Protein AF-A0A812GJL2-F1 (afdb_monomer_lite)

Radius of gyration: 36.27 Å; chains: 1; bounding box: 75×48×155 Å

Structure (mmCIF, N/CA/C/O backbone):
data_AF-A0A812GJL2-F1
#
_entry.id   AF-A0A812GJL2-F1
#
loop_
_atom_site.group_PDB
_atom_site.id
_atom_site.type_symbol
_atom_site.label_atom_id
_atom_site.label_alt_id
_atom_site.label_comp_id
_atom_site.label_asym_id
_atom_site.label_entity_id
_atom_site.label_seq_id
_atom_site.pdbx_PDB_ins_code
_atom_site.Cartn_x
_atom_site.Cartn_y
_atom_site.Cartn_z
_atom_site.occupancy
_atom_site.B_iso_or_equiv
_atom_site.auth_seq_id
_atom_site.auth_comp_id
_atom_site.auth_asym_id
_atom_site.auth_atom_id
_atom_site.pdbx_PDB_model_num
ATOM 1 N N . MET A 1 1 ? 12.038 -18.449 23.743 1.00 37.34 1 MET A N 1
ATOM 2 C CA . MET A 1 1 ? 10.889 -18.561 22.817 1.00 37.34 1 MET A CA 1
ATOM 3 C C . MET A 1 1 ? 10.507 -17.150 22.404 1.00 37.34 1 MET A C 1
ATOM 5 O O . MET A 1 1 ? 10.073 -16.406 23.267 1.00 37.34 1 MET A O 1
ATOM 9 N N . SER A 1 2 ? 10.741 -16.760 21.148 1.00 33.75 2 SER A N 1
ATOM 10 C CA . SER A 1 2 ? 10.303 -15.452 20.645 1.00 33.75 2 SER A CA 1
ATOM 11 C C . SER A 1 2 ? 8.795 -15.527 20.401 1.00 33.75 2 SER A C 1
ATOM 13 O O . SER A 1 2 ? 8.343 -16.323 19.573 1.00 33.75 2 SER A O 1
ATOM 15 N N . SER A 1 3 ? 8.007 -14.818 21.205 1.00 42.56 3 SER A N 1
ATOM 16 C CA . SER A 1 3 ? 6.577 -14.633 20.973 1.00 42.56 3 SER A CA 1
ATOM 17 C C . SER A 1 3 ? 6.402 -13.940 19.625 1.00 42.56 3 SER A C 1
ATOM 19 O O . SER A 1 3 ? 7.048 -12.931 19.359 1.00 42.56 3 SER A O 1
ATOM 21 N N . CYS A 1 4 ? 5.566 -14.505 18.755 1.00 43.75 4 CYS A N 1
ATOM 22 C CA . CYS A 1 4 ? 5.201 -13.906 17.475 1.00 43.75 4 CYS A CA 1
ATOM 23 C C . CYS A 1 4 ? 4.315 -12.684 17.753 1.00 43.75 4 CYS A C 1
ATOM 25 O O . CYS A 1 4 ? 3.094 -12.782 17.722 1.00 43.75 4 CYS A O 1
ATOM 27 N N . ILE A 1 5 ? 4.940 -11.577 18.138 1.00 59.53 5 ILE A N 1
ATOM 28 C CA . ILE A 1 5 ? 4.288 -10.292 18.355 1.00 59.53 5 ILE A CA 1
ATOM 29 C C . ILE A 1 5 ? 4.358 -9.562 17.020 1.00 59.53 5 ILE A C 1
ATOM 31 O O . ILE A 1 5 ? 5.443 -9.197 16.566 1.00 59.53 5 ILE A O 1
ATOM 35 N N . THR A 1 6 ? 3.207 -9.394 16.377 1.00 59.34 6 THR A N 1
ATOM 36 C CA . THR A 1 6 ? 3.069 -8.524 15.211 1.00 59.34 6 THR A CA 1
ATOM 37 C C . THR A 1 6 ? 3.378 -7.097 15.663 1.00 59.34 6 THR A C 1
ATOM 39 O O . THR A 1 6 ? 2.661 -6.564 16.506 1.00 59.34 6 THR A O 1
ATOM 42 N N . LYS A 1 7 ? 4.470 -6.505 15.163 1.00 82.19 7 LYS A N 1
ATOM 43 C CA . LYS A 1 7 ? 4.866 -5.110 15.453 1.00 82.19 7 LYS A CA 1
ATOM 44 C C . LYS A 1 7 ? 4.553 -4.147 14.303 1.00 82.19 7 LYS A C 1
ATOM 46 O O . LYS A 1 7 ? 4.669 -2.940 14.481 1.00 82.19 7 LYS A O 1
ATOM 51 N N . GLU A 1 8 ? 4.163 -4.684 13.150 1.00 84.56 8 GLU A N 1
ATOM 52 C CA . GLU A 1 8 ? 3.925 -3.970 11.892 1.00 84.56 8 GLU A CA 1
ATOM 53 C C . GLU A 1 8 ? 2.561 -4.359 11.318 1.00 84.56 8 GLU A C 1
ATOM 55 O O . GLU A 1 8 ? 2.128 -5.500 11.501 1.00 84.56 8 GLU A O 1
ATOM 60 N N . ILE A 1 9 ? 1.887 -3.444 10.611 1.00 86.62 9 ILE A N 1
ATOM 61 C CA . ILE A 1 9 ? 0.653 -3.800 9.900 1.00 86.62 9 ILE A CA 1
ATOM 62 C C . ILE A 1 9 ? 1.003 -4.827 8.825 1.00 86.62 9 ILE A C 1
ATOM 64 O O . ILE A 1 9 ? 1.877 -4.606 7.987 1.00 86.62 9 ILE A O 1
ATOM 68 N N . THR A 1 10 ? 0.334 -5.975 8.864 1.00 85.81 10 THR A N 1
ATOM 69 C CA . THR A 1 10 ? 0.608 -7.076 7.940 1.00 85.81 10 THR A CA 1
ATOM 70 C C . THR A 1 10 ? -0.590 -7.315 7.040 1.00 85.81 10 THR A C 1
ATOM 72 O O . THR A 1 10 ? -1.704 -7.526 7.513 1.00 85.81 10 THR A O 1
ATOM 75 N N . ALA A 1 11 ? -0.350 -7.322 5.732 1.00 85.25 11 ALA A N 1
ATOM 76 C CA . ALA A 1 11 ? -1.368 -7.647 4.749 1.00 85.25 11 ALA A CA 1
ATOM 77 C C . ALA A 1 11 ? -1.454 -9.163 4.506 1.00 85.25 11 ALA A C 1
ATOM 79 O O . ALA A 1 11 ? -0.440 -9.834 4.287 1.00 85.25 11 ALA A O 1
ATOM 80 N N . TYR A 1 12 ? -2.672 -9.696 4.482 1.00 85.75 12 TYR A N 1
ATOM 81 C CA . TYR A 1 12 ? -2.976 -11.091 4.180 1.00 85.75 12 TYR A CA 1
ATOM 82 C C . TYR A 1 12 ? -4.006 -11.176 3.062 1.00 85.75 12 TYR A C 1
ATOM 84 O O . TYR A 1 12 ? -5.022 -10.491 3.088 1.00 85.75 12 TYR A O 1
ATOM 92 N N . VAL A 1 13 ? -3.785 -12.075 2.105 1.00 86.06 13 VAL A N 1
ATOM 93 C CA . VAL A 1 13 ? -4.788 -12.371 1.076 1.00 86.06 13 VAL A CA 1
ATOM 94 C C . VAL A 1 13 ? -5.778 -13.384 1.641 1.00 86.06 13 VAL A C 1
ATOM 96 O O . VAL A 1 13 ? -5.408 -14.495 2.025 1.00 86.06 13 VAL A O 1
ATOM 99 N N . GLY A 1 14 ? -7.042 -12.986 1.706 1.00 88.62 14 GLY A N 1
ATOM 100 C CA . GLY A 1 14 ? -8.145 -13.794 2.193 1.00 88.62 14 GLY A CA 1
ATOM 101 C C . GLY A 1 14 ? -8.648 -14.834 1.191 1.00 88.62 14 GLY A C 1
ATOM 102 O O . GLY A 1 14 ? -8.306 -14.865 0.002 1.00 88.62 14 GLY A O 1
ATOM 103 N N . THR A 1 15 ? -9.525 -15.709 1.681 1.00 89.81 15 THR A N 1
ATOM 104 C CA . THR A 1 15 ? -10.400 -16.495 0.800 1.00 89.81 15 THR A CA 1
ATOM 105 C C . THR A 1 15 ? -11.505 -15.578 0.281 1.00 89.81 15 THR A C 1
ATOM 107 O O . THR A 1 15 ? -12.060 -14.839 1.096 1.00 89.81 15 THR A O 1
ATOM 110 N N . PRO A 1 16 ? -11.866 -15.633 -1.016 1.00 92.31 16 PRO A N 1
ATOM 111 C CA . PRO A 1 16 ? -12.959 -14.829 -1.538 1.00 92.31 16 PRO A CA 1
ATOM 112 C C . PRO A 1 16 ? -14.245 -14.999 -0.720 1.00 92.31 16 PRO A C 1
ATOM 114 O O . PRO A 1 16 ? -14.591 -16.101 -0.266 1.00 92.31 16 PRO A O 1
ATOM 117 N N . ILE A 1 17 ? -14.960 -13.899 -0.517 1.00 93.81 17 ILE A N 1
ATOM 118 C CA . ILE A 1 17 ? -16.254 -13.876 0.165 1.00 93.81 17 ILE A CA 1
ATOM 119 C C . ILE A 1 17 ? -17.287 -13.449 -0.871 1.00 93.81 17 ILE A C 1
ATOM 121 O O . ILE A 1 17 ? -17.167 -12.385 -1.463 1.00 93.81 17 ILE A O 1
ATOM 125 N N . SER A 1 18 ? -18.267 -14.315 -1.138 1.00 92.44 18 SER A N 1
ATOM 126 C CA . SER A 1 18 ? -19.267 -14.101 -2.198 1.00 92.44 18 SER A CA 1
ATOM 127 C C . SER A 1 18 ? -18.652 -13.832 -3.582 1.00 92.44 18 SER A C 1
ATOM 129 O O . SER A 1 18 ? -19.154 -13.012 -4.339 1.00 92.44 18 SER A O 1
ATOM 131 N N . GLY A 1 19 ? -17.539 -14.504 -3.900 1.00 91.38 19 GLY A N 1
ATOM 132 C CA . GLY A 1 19 ? -16.8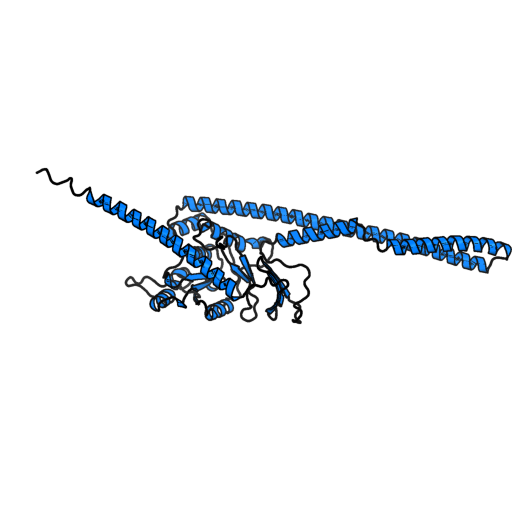05 -14.321 -5.160 1.00 91.38 19 GLY A CA 1
ATOM 133 C C . GLY A 1 19 ? -15.914 -13.075 -5.208 1.00 91.38 19 GLY A C 1
ATOM 134 O O . GLY A 1 19 ? -15.154 -12.920 -6.155 1.00 91.38 19 GLY A O 1
ATOM 135 N N . ILE A 1 20 ? -15.948 -12.218 -4.184 1.00 87.69 20 ILE A N 1
ATOM 136 C CA . ILE A 1 20 ? -15.147 -10.995 -4.124 1.00 87.69 20 ILE A CA 1
ATOM 137 C C . ILE A 1 20 ? -13.797 -11.318 -3.466 1.00 87.69 20 ILE A C 1
ATOM 139 O O . ILE A 1 20 ? -13.786 -11.869 -2.357 1.00 87.69 20 ILE A O 1
ATOM 143 N N . PRO A 1 21 ? -12.656 -11.014 -4.113 1.00 89.88 21 PRO A N 1
ATOM 144 C CA . PRO A 1 21 ? -11.342 -11.108 -3.486 1.00 89.88 21 PRO A CA 1
ATOM 145 C C . PRO A 1 21 ? -11.263 -10.210 -2.248 1.00 89.88 21 PRO A C 1
ATOM 147 O O . PRO A 1 21 ? -11.702 -9.066 -2.281 1.00 89.88 21 PRO A O 1
ATOM 150 N N . VAL A 1 22 ? -10.686 -10.722 -1.162 1.00 90.50 22 VAL A N 1
ATOM 151 C CA . VAL A 1 22 ? -10.561 -9.985 0.102 1.00 90.50 22 VAL A CA 1
ATOM 152 C C . VAL A 1 22 ? -9.096 -9.904 0.490 1.00 90.50 22 VAL A C 1
ATOM 154 O O . VAL A 1 22 ? -8.409 -10.925 0.488 1.00 90.50 22 VAL A O 1
ATOM 157 N N . ASP A 1 23 ? -8.648 -8.714 0.869 1.00 90.44 23 ASP A N 1
ATOM 158 C CA . ASP A 1 23 ? -7.370 -8.490 1.535 1.00 90.44 23 ASP A CA 1
ATOM 159 C C . ASP A 1 23 ? -7.635 -8.047 2.980 1.00 90.44 23 ASP A C 1
ATOM 161 O O . ASP A 1 23 ? -8.519 -7.231 3.239 1.00 90.44 23 ASP A O 1
ATOM 165 N N . TYR A 1 24 ? -6.879 -8.591 3.929 1.00 92.38 24 TYR A N 1
ATOM 166 C CA . TYR A 1 24 ? -6.950 -8.239 5.343 1.00 92.38 24 TYR A CA 1
ATOM 167 C C . TYR A 1 24 ? -5.692 -7.488 5.752 1.00 92.38 24 TYR A C 1
ATOM 169 O O . TYR A 1 24 ? -4.586 -7.950 5.483 1.00 92.38 24 TYR A O 1
ATOM 177 N N . LEU A 1 25 ? -5.864 -6.368 6.447 1.00 91.81 25 LEU A N 1
ATOM 178 C CA . LEU A 1 25 ? -4.780 -5.627 7.081 1.00 91.81 25 LEU A CA 1
ATOM 179 C C . LEU A 1 25 ? -4.856 -5.890 8.584 1.00 91.81 25 LEU A C 1
ATOM 181 O O . LEU A 1 25 ? -5.790 -5.451 9.251 1.00 91.81 25 LEU A O 1
ATOM 185 N N . ASP A 1 26 ? -3.910 -6.666 9.099 1.00 91.88 26 ASP A N 1
ATOM 186 C CA . ASP A 1 26 ? -3.835 -7.004 10.517 1.00 91.88 26 ASP A CA 1
ATOM 187 C C . ASP A 1 26 ? -2.968 -5.985 11.247 1.00 91.88 26 ASP A C 1
ATOM 189 O O . ASP A 1 26 ? -1.806 -5.771 10.890 1.00 91.88 26 ASP A O 1
ATOM 193 N N . THR A 1 27 ? -3.535 -5.353 12.267 1.00 91.19 27 THR A N 1
ATOM 194 C CA . THR A 1 27 ? -2.849 -4.351 13.083 1.00 91.19 27 THR A CA 1
ATOM 195 C C . THR A 1 27 ? -2.184 -5.000 14.294 1.00 91.19 27 THR A C 1
ATOM 197 O O . THR A 1 27 ? -2.738 -5.949 14.856 1.00 91.19 27 THR A O 1
ATOM 200 N N . PRO A 1 28 ? -1.052 -4.465 14.782 1.00 90.00 28 PRO A N 1
ATOM 201 C CA . PRO A 1 28 ? -0.494 -4.909 16.053 1.00 90.00 28 PRO A CA 1
ATOM 202 C C . PRO A 1 28 ? -1.513 -4.735 17.194 1.00 90.00 28 PRO A C 1
ATOM 204 O O . PRO A 1 28 ? -2.284 -3.774 17.233 1.00 90.00 28 PRO A O 1
ATOM 207 N N . GLY A 1 29 ? -1.523 -5.676 18.140 1.00 86.62 29 GLY A N 1
ATOM 208 C CA . GLY A 1 29 ? -2.417 -5.616 19.295 1.00 86.62 29 GLY A CA 1
ATOM 209 C C . GLY A 1 29 ? -2.037 -4.488 20.258 1.00 86.62 29 GLY A C 1
ATOM 210 O O . GLY A 1 29 ? -0.868 -4.316 20.594 1.00 86.62 29 GLY A O 1
ATOM 211 N N . VAL A 1 30 ? -3.033 -3.749 20.750 1.00 83.44 30 VAL A N 1
ATOM 212 C CA . VAL A 1 30 ? -2.824 -2.701 21.761 1.00 83.44 30 VAL A CA 1
ATOM 213 C C . VAL A 1 30 ? -2.662 -3.342 23.144 1.00 83.44 30 VAL A C 1
ATOM 215 O O . VAL A 1 30 ? -3.533 -4.100 23.577 1.00 83.44 30 VAL A O 1
ATOM 218 N N . GLY A 1 31 ? -1.576 -3.021 23.851 1.00 75.44 31 GLY A N 1
ATOM 219 C CA . GLY A 1 31 ? -1.301 -3.523 25.207 1.00 75.44 31 GLY A CA 1
ATOM 220 C C . GLY A 1 31 ? -0.010 -4.327 25.352 1.00 75.44 31 GLY A C 1
ATOM 221 O O . GLY A 1 31 ? 0.241 -4.871 26.427 1.00 75.44 31 GLY A O 1
ATOM 222 N N . ASP A 1 32 ? 0.802 -4.405 24.297 1.00 77.75 32 ASP A N 1
ATOM 223 C CA . ASP A 1 32 ? 2.191 -4.835 24.423 1.00 77.75 32 ASP A CA 1
ATOM 224 C C . ASP A 1 32 ? 3.070 -3.681 24.934 1.00 77.75 32 ASP A C 1
ATOM 226 O O . ASP A 1 32 ? 2.789 -2.512 24.673 1.00 77.75 32 ASP A O 1
ATOM 230 N N . THR A 1 33 ? 4.149 -4.011 25.645 1.00 77.44 33 THR A N 1
ATOM 231 C CA . THR A 1 33 ? 5.078 -3.029 26.241 1.00 77.44 33 THR A CA 1
ATOM 232 C C . THR A 1 33 ? 5.675 -2.103 25.177 1.00 77.44 33 THR A C 1
ATOM 234 O O . THR A 1 33 ? 5.909 -0.927 25.438 1.00 77.44 33 THR A O 1
ATOM 237 N N . ASP A 1 34 ? 5.869 -2.627 23.964 1.00 80.62 34 ASP A N 1
ATOM 238 C CA . ASP A 1 34 ? 6.527 -1.932 22.853 1.00 80.62 34 ASP A CA 1
ATOM 239 C C . ASP A 1 34 ? 5.550 -1.205 21.907 1.00 80.62 34 ASP A C 1
ATOM 241 O O . ASP A 1 34 ? 5.977 -0.554 20.943 1.00 80.62 34 ASP A O 1
ATOM 245 N N . VAL A 1 35 ? 4.238 -1.367 22.115 1.00 82.94 35 VAL A N 1
ATOM 246 C CA . VAL A 1 35 ? 3.200 -0.872 21.206 1.00 82.94 35 VAL A CA 1
ATOM 247 C C . VAL A 1 35 ? 2.181 -0.057 21.995 1.00 82.94 35 VAL A C 1
ATOM 249 O O . VAL A 1 35 ? 1.168 -0.564 22.487 1.00 82.94 35 VAL A O 1
ATOM 252 N N . THR A 1 36 ? 2.462 1.241 22.104 1.00 85.50 36 THR A N 1
ATOM 253 C CA . THR A 1 36 ? 1.543 2.205 22.712 1.00 85.50 36 THR A CA 1
ATOM 254 C C . THR A 1 36 ? 0.300 2.387 21.828 1.00 85.50 36 THR A C 1
ATOM 256 O O . THR A 1 36 ? 0.379 2.217 20.606 1.00 85.50 36 THR A O 1
ATOM 259 N N . PRO A 1 37 ? -0.862 2.763 22.398 1.00 86.94 37 PRO A N 1
ATOM 260 C CA . PRO A 1 37 ? -2.064 3.065 21.615 1.00 86.94 37 PRO A CA 1
ATOM 261 C C . PRO A 1 37 ? -1.814 4.099 20.520 1.00 86.94 37 PRO A C 1
ATOM 263 O O . PRO A 1 37 ? -2.401 4.019 19.446 1.00 86.94 37 PRO A O 1
ATOM 266 N N . MET A 1 38 ? -0.907 5.038 20.776 1.00 86.12 38 MET A N 1
ATOM 267 C CA . MET A 1 38 ? -0.565 6.058 19.805 1.00 86.12 38 MET A CA 1
ATOM 268 C C . MET A 1 38 ? 0.254 5.525 18.638 1.00 86.12 38 MET A C 1
ATOM 270 O O . MET A 1 38 ? 0.037 5.952 17.516 1.00 86.12 38 MET A O 1
ATOM 274 N N . LYS A 1 39 ? 1.167 4.580 18.881 1.00 85.69 39 LYS A N 1
ATOM 275 C CA . LYS A 1 39 ? 1.899 3.927 17.797 1.00 85.69 39 LYS A CA 1
ATOM 276 C C . LYS A 1 39 ? 0.943 3.155 16.890 1.00 85.69 39 LYS A C 1
ATOM 278 O O . LYS A 1 39 ? 1.087 3.192 15.678 1.00 85.69 39 LYS A O 1
ATOM 283 N N . VAL A 1 40 ? -0.066 2.493 17.462 1.00 88.25 40 VAL A N 1
ATOM 284 C CA . VAL A 1 40 ? -1.116 1.839 16.661 1.00 88.25 40 VAL A CA 1
ATOM 285 C C . VAL A 1 40 ? -1.938 2.864 15.893 1.00 88.25 40 VAL A C 1
ATOM 287 O O . VAL A 1 40 ? -2.194 2.656 14.712 1.00 88.25 40 VAL A O 1
ATOM 290 N N . LEU A 1 41 ? -2.315 3.969 16.543 1.00 89.50 41 LEU A N 1
ATOM 291 C CA . LEU A 1 41 ? -3.008 5.076 15.895 1.00 89.50 41 LEU A CA 1
ATOM 292 C C . LEU A 1 41 ? -2.209 5.558 14.682 1.00 89.50 41 LEU A C 1
ATOM 294 O O . LEU A 1 41 ? -2.714 5.447 13.575 1.00 89.50 41 LEU A O 1
ATOM 298 N N . THR A 1 42 ? -0.957 5.984 14.857 1.00 88.31 42 THR A N 1
ATOM 299 C CA . THR A 1 42 ? -0.133 6.516 13.761 1.00 88.31 42 THR A CA 1
ATOM 300 C C . THR A 1 42 ? 0.123 5.503 12.653 1.00 88.31 42 THR A C 1
ATOM 302 O O . THR A 1 42 ? 0.115 5.881 11.488 1.00 88.31 42 THR A O 1
ATOM 305 N N . MET A 1 43 ? 0.269 4.213 12.972 1.00 86.94 43 MET A N 1
ATOM 306 C CA . MET A 1 43 ? 0.363 3.156 11.958 1.00 86.94 43 MET A CA 1
ATOM 307 C C . MET A 1 43 ? -0.933 3.002 11.148 1.00 86.94 43 MET A C 1
ATOM 309 O O . MET A 1 43 ? -0.879 2.772 9.943 1.00 86.94 43 MET A O 1
ATOM 313 N N . ILE A 1 44 ? -2.099 3.130 11.788 1.00 88.19 44 ILE A N 1
ATOM 314 C CA . ILE A 1 44 ? -3.389 3.124 11.087 1.00 88.19 44 ILE A CA 1
ATOM 315 C C . ILE A 1 44 ? -3.529 4.390 10.234 1.00 88.19 44 ILE A C 1
ATOM 317 O O . ILE A 1 44 ? -3.917 4.283 9.074 1.00 88.19 44 ILE A O 1
ATOM 321 N N . GLU A 1 45 ? -3.188 5.569 10.769 1.00 88.19 45 GLU A N 1
ATOM 322 C CA . GLU A 1 45 ? -3.209 6.829 10.006 1.00 88.19 45 GLU A CA 1
ATOM 323 C C . GLU A 1 45 ? -2.300 6.719 8.771 1.00 88.19 45 GLU A C 1
ATOM 325 O O . GLU A 1 45 ? -2.727 7.046 7.671 1.00 88.19 45 GLU A O 1
ATOM 330 N N . GLN A 1 46 ? -1.099 6.154 8.919 1.00 83.69 46 GLN A N 1
ATOM 331 C CA . GLN A 1 46 ? -0.158 5.889 7.826 1.00 83.69 46 GLN A CA 1
ATOM 332 C C . GLN A 1 46 ? -0.771 5.060 6.691 1.00 83.69 46 GLN A C 1
ATOM 334 O O . GLN A 1 46 ? -0.626 5.399 5.512 1.00 83.69 46 GLN A O 1
ATOM 339 N N . GLU A 1 47 ? -1.443 3.965 7.038 1.00 85.00 47 GLU A N 1
ATOM 340 C CA . GLU A 1 47 ? -2.041 3.074 6.043 1.00 85.00 47 GLU A CA 1
ATOM 341 C C . GLU A 1 47 ? -3.285 3.696 5.389 1.00 85.00 47 GLU A C 1
ATOM 343 O O . GLU A 1 47 ? -3.606 3.373 4.249 1.00 85.00 47 GLU A O 1
ATOM 348 N N . LEU A 1 48 ? -3.968 4.611 6.084 1.00 85.06 48 LEU A N 1
ATOM 349 C CA . LEU A 1 48 ? -5.137 5.327 5.567 1.00 85.06 48 LEU A CA 1
ATOM 350 C C . LEU A 1 48 ? -4.784 6.587 4.757 1.00 85.06 48 LEU A C 1
ATOM 352 O O . LEU A 1 48 ? -5.572 6.983 3.905 1.00 85.06 48 LEU A O 1
ATOM 356 N N . MET A 1 49 ? -3.639 7.227 5.013 1.00 79.69 49 MET A N 1
ATOM 357 C CA . MET A 1 49 ? -3.233 8.499 4.387 1.00 79.69 49 MET A CA 1
ATOM 358 C C . MET A 1 49 ? -2.401 8.345 3.110 1.00 79.69 49 MET A C 1
ATOM 360 O O . MET A 1 49 ? -2.108 9.336 2.448 1.00 79.69 49 MET A O 1
ATOM 364 N N . THR A 1 50 ? -2.005 7.132 2.725 1.00 67.50 50 THR A N 1
ATOM 365 C CA . THR A 1 50 ? -1.089 6.895 1.590 1.00 67.50 50 THR A CA 1
ATOM 366 C C . THR A 1 50 ? -1.704 7.146 0.192 1.00 67.50 50 THR A C 1
ATOM 368 O O . THR A 1 50 ? -1.105 6.789 -0.827 1.00 67.50 50 THR A O 1
ATOM 371 N N . ASP A 1 51 ? -2.853 7.830 0.132 1.00 54.53 51 ASP A N 1
ATOM 372 C CA . ASP A 1 51 ? -3.605 8.230 -1.068 1.00 54.53 51 ASP A CA 1
ATOM 373 C C . ASP A 1 51 ? -2.810 9.127 -2.045 1.00 54.53 51 ASP A C 1
ATOM 375 O O . ASP A 1 51 ? -3.123 9.158 -3.238 1.00 54.53 51 ASP A O 1
ATOM 379 N N . GLU A 1 52 ? -1.736 9.804 -1.612 1.00 48.91 52 GLU A N 1
ATOM 380 C CA . GLU A 1 52 ? -0.938 10.700 -2.480 1.00 48.91 52 GLU A CA 1
ATOM 381 C C . GLU A 1 52 ? -0.259 9.995 -3.672 1.00 48.91 52 GLU A C 1
ATOM 383 O O . GLU A 1 52 ? 0.187 10.638 -4.622 1.00 48.91 52 GLU A O 1
ATOM 388 N N . LEU A 1 53 ? -0.223 8.659 -3.691 1.00 45.03 53 LEU A N 1
ATOM 389 C CA . LEU A 1 53 ? 0.291 7.880 -4.822 1.00 45.03 53 LEU A CA 1
ATOM 390 C C . LEU A 1 53 ? -0.765 7.518 -5.879 1.00 45.03 53 LEU A C 1
ATOM 392 O O . LEU A 1 53 ? -0.442 6.774 -6.810 1.00 45.03 53 LEU A O 1
ATOM 396 N N . GLY A 1 54 ? -1.999 8.023 -5.769 1.00 43.44 54 GLY A N 1
ATOM 397 C CA . GLY A 1 54 ? -3.064 7.776 -6.748 1.00 43.44 54 GLY A CA 1
ATOM 398 C C . GLY A 1 54 ? -3.545 6.321 -6.790 1.00 43.44 54 GLY A C 1
ATOM 399 O O . GLY A 1 54 ? -4.228 5.921 -7.733 1.00 43.44 54 GLY A O 1
ATOM 400 N N . CYS A 1 55 ? -3.191 5.515 -5.785 1.00 42.72 55 CYS A N 1
ATOM 401 C CA . CYS A 1 55 ? -3.805 4.213 -5.577 1.00 42.72 55 CYS A CA 1
ATOM 402 C C . CYS A 1 55 ? -5.109 4.432 -4.814 1.00 42.72 55 CYS A C 1
ATOM 404 O O . CYS A 1 55 ? -5.083 4.881 -3.678 1.00 42.72 55 CYS A O 1
ATOM 406 N N . SER A 1 56 ? -6.233 4.079 -5.434 1.00 49.00 56 SER A N 1
ATOM 407 C CA . SER A 1 56 ? -7.600 4.075 -4.893 1.00 49.00 56 SER A CA 1
ATOM 408 C C . SER A 1 56 ? -7.819 3.069 -3.745 1.00 49.00 56 SER A C 1
ATOM 410 O O . SER A 1 56 ? -8.875 2.444 -3.638 1.00 49.00 56 SER A O 1
ATOM 412 N N . ASP A 1 57 ? -6.811 2.871 -2.903 1.00 60.19 57 ASP A N 1
ATOM 413 C CA . ASP A 1 57 ? -6.658 1.761 -1.964 1.00 60.19 57 ASP A CA 1
ATOM 414 C C . ASP A 1 57 ? -7.270 2.057 -0.585 1.00 60.19 57 ASP A C 1
ATOM 416 O O . ASP A 1 57 ? -6.853 1.516 0.441 1.00 60.19 57 ASP A O 1
ATOM 420 N N . SER A 1 58 ? -8.303 2.894 -0.580 1.00 78.25 58 SER A N 1
ATOM 421 C CA . SER A 1 58 ? -9.226 3.069 0.538 1.00 78.25 58 SER A CA 1
ATOM 422 C C . SER A 1 58 ? -9.826 1.734 1.015 1.00 78.25 58 SER A C 1
ATOM 424 O O . SER A 1 58 ? -10.166 0.845 0.221 1.00 78.25 58 SER A O 1
ATOM 426 N N . ILE A 1 59 ? -9.964 1.604 2.336 1.00 90.69 59 ILE A N 1
ATOM 427 C CA . ILE A 1 59 ? -10.466 0.397 3.002 1.00 90.69 59 ILE A CA 1
ATOM 428 C C . ILE A 1 59 ? -11.991 0.286 2.830 1.00 90.69 59 ILE A C 1
ATOM 430 O O . ILE A 1 59 ? -12.715 1.274 2.951 1.00 90.69 59 ILE A O 1
ATOM 434 N N . ASP A 1 60 ? -12.490 -0.926 2.573 1.00 94.25 60 ASP A N 1
ATOM 435 C CA . ASP A 1 60 ? -13.930 -1.216 2.447 1.00 94.25 60 ASP A CA 1
ATOM 436 C C . ASP A 1 60 ? -14.642 -1.369 3.797 1.00 94.25 60 ASP A C 1
ATOM 438 O O . ASP A 1 60 ? -15.834 -1.101 3.918 1.00 94.25 60 ASP A O 1
ATOM 442 N N . GLY A 1 61 ? -13.934 -1.799 4.838 1.00 95.44 61 GLY A N 1
ATOM 443 C CA . GLY A 1 61 ? -14.493 -1.887 6.179 1.00 95.44 61 GLY A CA 1
ATOM 444 C C . GLY A 1 61 ? -13.468 -2.215 7.253 1.00 95.44 61 GLY A C 1
ATOM 445 O O . GLY A 1 61 ? -12.368 -2.686 6.971 1.00 95.44 61 GLY A O 1
ATOM 446 N N . VAL A 1 62 ? -13.847 -1.964 8.503 1.00 96.44 62 VAL A N 1
ATOM 447 C CA . VAL A 1 62 ? -13.009 -2.192 9.682 1.00 96.44 62 VAL A CA 1
ATOM 448 C C . VAL A 1 62 ? -13.642 -3.263 10.553 1.00 96.44 62 VAL A C 1
ATOM 450 O O . VAL A 1 62 ? -14.811 -3.174 10.933 1.00 96.44 62 VAL A O 1
ATOM 453 N N . ILE A 1 63 ? -12.848 -4.273 10.898 1.00 97.75 63 ILE A N 1
ATOM 454 C CA . ILE A 1 63 ? -13.254 -5.359 11.785 1.00 97.75 63 ILE A CA 1
ATOM 455 C C . ILE A 1 63 ? -12.628 -5.109 13.153 1.00 97.75 63 ILE A C 1
ATOM 457 O O . ILE A 1 63 ? -11.414 -5.199 13.319 1.00 97.75 63 ILE A O 1
ATOM 461 N N . VAL A 1 64 ? -13.460 -4.817 14.147 1.00 97.31 64 VAL A N 1
ATOM 462 C CA . VAL A 1 64 ? -13.011 -4.547 15.515 1.00 97.31 64 VAL A CA 1
ATOM 463 C C . VAL A 1 64 ? -13.273 -5.770 16.365 1.00 97.31 64 VAL A C 1
ATOM 465 O O . VAL A 1 64 ? -14.419 -6.156 16.557 1.00 97.31 64 VAL A O 1
ATOM 468 N N . THR A 1 65 ? -12.230 -6.395 16.901 1.00 96.94 65 THR A N 1
ATOM 469 C CA . THR A 1 65 ? -12.391 -7.610 17.708 1.00 96.94 65 THR A CA 1
ATOM 470 C C . THR A 1 65 ? -12.377 -7.297 19.203 1.00 96.94 65 THR A C 1
ATOM 472 O O . THR A 1 65 ? -11.602 -6.475 19.692 1.00 96.94 65 THR A O 1
ATOM 475 N N . THR A 1 66 ? -13.250 -7.948 19.967 1.00 96.50 66 THR A N 1
ATOM 476 C CA . THR A 1 66 ? -13.252 -7.910 21.437 1.00 96.50 66 THR A CA 1
ATOM 477 C C . THR A 1 66 ? -13.676 -9.281 21.968 1.00 96.50 66 THR A C 1
ATOM 479 O O . THR A 1 66 ? -14.635 -9.853 21.454 1.00 96.50 66 THR A O 1
ATOM 482 N N . PRO A 1 67 ? -12.975 -9.885 22.943 1.00 97.19 67 PRO A N 1
ATOM 483 C CA . PRO A 1 67 ? -13.411 -11.158 23.511 1.00 97.19 67 PRO A CA 1
ATOM 484 C C . PRO A 1 67 ? -14.701 -10.996 24.318 1.00 97.19 67 PRO A C 1
ATOM 486 O O . PRO A 1 67 ? -14.786 -10.124 25.177 1.00 97.19 67 PRO A O 1
ATOM 489 N N . ILE A 1 68 ? -15.680 -11.865 24.072 1.00 97.62 68 ILE A N 1
ATOM 490 C CA . ILE A 1 68 ? -16.990 -11.824 24.740 1.00 97.62 68 ILE A CA 1
ATOM 491 C C . ILE A 1 68 ? -16.870 -11.986 26.267 1.00 97.62 68 ILE A C 1
ATOM 493 O O . ILE A 1 68 ? -17.439 -11.153 26.970 1.00 97.62 68 ILE A O 1
ATOM 497 N N . PRO A 1 69 ? -16.072 -12.937 26.805 1.00 97.12 69 PRO A N 1
ATOM 498 C CA . PRO A 1 69 ? -15.971 -13.125 28.258 1.00 97.12 69 PRO A CA 1
ATOM 499 C C . PRO A 1 69 ? -15.374 -11.936 29.025 1.00 97.12 69 PRO A C 1
ATOM 501 O O . PRO A 1 69 ? -15.405 -11.902 30.247 1.00 97.12 69 PRO A O 1
ATOM 504 N N . ASP A 1 70 ? -14.776 -10.957 28.337 1.00 95.44 70 ASP A N 1
ATOM 505 C CA . ASP A 1 70 ? -14.243 -9.772 29.010 1.00 95.44 70 ASP A CA 1
ATOM 506 C C . ASP A 1 70 ? -15.339 -8.775 29.424 1.00 95.44 70 ASP A C 1
ATOM 508 O O . ASP A 1 70 ? -15.068 -7.907 30.253 1.00 95.44 70 ASP A O 1
ATOM 512 N N . GLY A 1 71 ? -16.537 -8.854 28.828 1.00 94.81 71 GLY A N 1
ATOM 513 C CA . GLY A 1 71 ? -17.702 -8.041 29.200 1.00 94.81 71 GLY A CA 1
ATOM 514 C C . GLY A 1 71 ? -17.536 -6.521 29.060 1.00 94.81 71 GLY A C 1
ATOM 515 O O . GLY A 1 71 ? -18.344 -5.771 29.597 1.00 94.81 71 GLY A O 1
ATOM 516 N N . ARG A 1 72 ? -16.489 -6.040 28.373 1.00 94.00 72 ARG A N 1
ATOM 517 C CA . ARG A 1 72 ? -16.189 -4.608 28.205 1.00 94.00 72 ARG A CA 1
ATOM 518 C C . ARG A 1 72 ? -15.518 -4.306 26.872 1.00 94.00 72 ARG A C 1
ATOM 520 O O . ARG A 1 72 ? -14.789 -5.143 26.337 1.00 94.00 72 ARG A O 1
ATOM 527 N N . VAL A 1 73 ? -15.680 -3.075 26.389 1.00 94.38 73 VAL A N 1
ATOM 528 C CA . VAL A 1 73 ? -14.971 -2.570 25.204 1.00 94.38 73 VAL A CA 1
ATOM 529 C C . VAL A 1 73 ? -13.474 -2.457 25.515 1.00 94.38 73 VAL A C 1
ATOM 531 O O . VAL A 1 73 ? -13.070 -1.776 26.457 1.00 94.38 73 VAL A O 1
ATOM 534 N N . LYS A 1 74 ? -12.633 -3.155 24.746 1.00 93.94 74 LYS A N 1
ATOM 535 C CA . LYS A 1 74 ? -11.174 -3.141 24.937 1.00 93.94 74 LYS A CA 1
ATOM 536 C C . LYS A 1 74 ? -10.553 -1.834 24.455 1.00 93.94 74 LYS A C 1
ATOM 538 O O . LYS A 1 74 ? -11.091 -1.167 23.581 1.00 93.94 74 LYS A O 1
ATOM 543 N N . LEU A 1 75 ? -9.356 -1.542 24.960 1.00 91.38 75 LEU A N 1
ATOM 544 C CA . LEU A 1 75 ? -8.582 -0.352 24.606 1.00 91.38 75 LEU A CA 1
ATOM 545 C C . LEU A 1 75 ? -8.434 -0.156 23.088 1.00 91.38 75 LEU A C 1
ATOM 547 O O . LEU A 1 75 ? -8.714 0.922 22.580 1.00 91.38 75 LEU A O 1
ATOM 551 N N . GLY A 1 76 ? -8.075 -1.208 22.344 1.00 91.69 76 GLY A N 1
ATOM 552 C CA . GLY A 1 76 ? -7.985 -1.126 20.881 1.00 91.69 76 GLY A CA 1
ATOM 553 C C . GLY A 1 76 ? -9.319 -0.786 20.208 1.00 91.69 76 GLY A C 1
ATOM 554 O O . GLY A 1 76 ? -9.352 0.020 19.287 1.00 91.69 76 GLY A O 1
ATOM 555 N N . ALA A 1 77 ? -10.435 -1.317 20.715 1.00 94.44 77 ALA A N 1
ATOM 556 C CA . ALA A 1 77 ? -11.762 -0.964 20.215 1.00 94.44 77 ALA A CA 1
ATOM 557 C C . ALA A 1 77 ? -12.125 0.495 20.543 1.00 94.44 77 ALA A C 1
ATOM 559 O O . ALA A 1 77 ? -12.698 1.177 19.704 1.00 94.44 77 ALA A O 1
ATOM 560 N N . GLN A 1 78 ? -11.733 1.013 21.709 1.00 93.69 78 GLN A N 1
ATOM 561 C CA . GLN A 1 78 ? -11.918 2.430 22.052 1.00 93.69 78 GLN A CA 1
ATOM 562 C C . GLN A 1 78 ? -11.101 3.363 21.141 1.00 93.69 78 GLN A C 1
ATOM 564 O O . GLN A 1 78 ? -11.609 4.403 20.731 1.00 93.69 78 GLN A O 1
ATOM 569 N N . VAL A 1 79 ? -9.866 2.982 20.783 1.00 92.88 79 VAL A N 1
ATOM 570 C CA . VAL A 1 79 ? -9.040 3.718 19.803 1.00 92.88 79 VAL A CA 1
ATOM 571 C C . VAL A 1 79 ? -9.753 3.779 18.451 1.00 92.88 79 VAL A C 1
ATOM 573 O O . VAL A 1 79 ? -9.875 4.856 17.873 1.00 92.88 79 VAL A O 1
ATOM 576 N N . VAL A 1 80 ? -10.272 2.643 17.966 1.00 94.56 80 VAL A N 1
ATOM 577 C CA . VAL A 1 80 ? -11.018 2.602 16.698 1.00 94.56 80 VAL A CA 1
ATOM 578 C C . VAL A 1 80 ? -12.308 3.418 16.784 1.00 94.56 80 VAL A C 1
ATOM 580 O O . VAL A 1 80 ? -12.616 4.143 15.848 1.00 94.56 80 VAL A O 1
ATOM 583 N N . GLN A 1 81 ? -13.035 3.363 17.901 1.00 95.56 81 GLN A N 1
ATOM 584 C CA . GLN A 1 81 ? -14.235 4.175 18.119 1.00 95.56 81 GLN A CA 1
ATOM 585 C C . GLN A 1 81 ? -13.935 5.673 17.928 1.00 95.56 81 GLN A C 1
ATOM 587 O O . GLN A 1 81 ? -14.628 6.340 17.164 1.00 95.56 81 GLN A O 1
ATOM 592 N N . LEU A 1 82 ? -12.866 6.177 18.557 1.00 94.81 82 LEU A N 1
ATOM 593 C CA . LEU A 1 82 ? -12.433 7.573 18.422 1.00 94.81 82 LEU A CA 1
ATOM 594 C C . LEU A 1 82 ? -11.977 7.918 16.998 1.00 94.81 82 LEU A C 1
ATOM 596 O O . LEU A 1 82 ? -12.282 8.997 16.492 1.00 94.81 82 LEU A O 1
ATOM 600 N N . LEU A 1 83 ? -11.274 6.997 16.335 1.00 94.81 83 LEU A N 1
ATOM 601 C CA . LEU A 1 83 ? -10.873 7.146 14.935 1.00 94.81 83 LEU A CA 1
ATOM 602 C C . LEU A 1 83 ? -12.074 7.252 13.996 1.00 94.81 83 LEU A C 1
ATOM 604 O O . LEU A 1 83 ? -12.083 8.095 13.102 1.00 94.81 83 LEU A O 1
ATOM 608 N N . VAL A 1 84 ? -13.099 6.425 14.197 1.00 96.00 84 VAL A N 1
ATOM 609 C CA . VAL A 1 84 ? -14.328 6.501 13.405 1.00 96.00 84 VAL A CA 1
ATOM 610 C C . VAL A 1 84 ? -15.044 7.818 13.691 1.00 96.00 84 VAL A C 1
ATOM 612 O O . VAL A 1 84 ? -15.490 8.482 12.761 1.00 96.00 84 VAL A O 1
ATOM 615 N N . GLU A 1 85 ? -15.122 8.247 14.949 1.00 96.12 85 GLU A N 1
ATOM 616 C CA . GLU A 1 85 ? -15.805 9.482 15.338 1.00 96.12 85 GLU A CA 1
ATOM 617 C C . GLU A 1 85 ? -15.152 10.735 14.733 1.00 96.12 85 GLU A C 1
ATOM 619 O O . GLU A 1 85 ? -15.850 11.542 14.113 1.00 96.12 85 GLU A O 1
ATOM 624 N N . HIS A 1 86 ? -13.825 10.858 14.831 1.00 95.81 86 HIS A N 1
ATOM 625 C CA . HIS A 1 86 ? -13.108 12.094 14.496 1.00 95.81 86 HIS A CA 1
ATOM 626 C C . HIS A 1 86 ? -12.259 12.037 13.223 1.00 95.81 86 HIS A C 1
ATOM 628 O O . HIS A 1 86 ? -11.984 13.086 12.650 1.00 95.81 86 HIS A O 1
ATOM 634 N N . GLY A 1 87 ? -11.836 10.852 12.781 1.00 94.19 87 GLY A N 1
ATOM 635 C CA . GLY A 1 87 ? -10.987 10.687 11.597 1.00 94.19 87 GLY A CA 1
ATOM 636 C C . GLY A 1 87 ? -11.746 10.246 10.346 1.00 94.19 87 GLY A C 1
ATOM 637 O O . GLY A 1 87 ? -11.411 10.649 9.236 1.00 94.19 87 GLY A O 1
ATOM 638 N N . PHE A 1 88 ? -12.784 9.419 10.487 1.00 95.31 88 PHE A N 1
ATOM 639 C CA . PHE A 1 88 ? -13.515 8.916 9.322 1.00 95.31 88 PHE A CA 1
ATOM 640 C C . PHE A 1 88 ? -14.530 9.957 8.834 1.00 95.31 88 PHE A C 1
ATOM 642 O O . PHE A 1 88 ? -15.275 10.550 9.624 1.00 95.31 88 PHE A O 1
ATOM 649 N N . LEU A 1 89 ? -14.577 10.155 7.517 1.00 93.94 89 LEU A N 1
ATOM 650 C CA . LEU A 1 89 ? -15.465 11.109 6.855 1.00 93.94 89 LEU A CA 1
ATOM 651 C C . LEU A 1 89 ? -16.740 10.426 6.337 1.00 93.94 89 LEU A C 1
ATOM 653 O O . LEU A 1 89 ? -16.716 9.267 5.924 1.00 93.94 89 LEU A O 1
ATOM 657 N N . GLY A 1 90 ? -17.836 11.187 6.288 1.00 92.62 90 GLY A N 1
ATOM 658 C CA . GLY A 1 90 ? -19.143 10.740 5.794 1.00 92.62 90 GLY A CA 1
ATOM 659 C C . GLY A 1 90 ? -20.113 10.332 6.907 1.00 92.62 90 GLY A C 1
ATOM 660 O O . GLY A 1 90 ? -19.707 9.852 7.963 1.00 92.62 90 GLY A O 1
ATOM 661 N N . GLU A 1 91 ? -21.409 10.529 6.665 1.00 91.62 91 GLU A N 1
ATOM 662 C CA . GLU A 1 91 ? -22.480 10.234 7.634 1.00 91.62 91 GLU A CA 1
ATOM 663 C C . GLU A 1 91 ? -22.630 8.723 7.877 1.00 91.62 91 GLU A C 1
ATOM 665 O O . GLU A 1 91 ? -22.816 8.266 9.003 1.00 91.62 91 GLU A O 1
ATOM 670 N N . GLU A 1 92 ? -22.427 7.931 6.824 1.00 93.81 92 GLU A N 1
ATOM 671 C CA . GLU A 1 92 ? -22.637 6.481 6.810 1.00 93.81 92 GLU A CA 1
ATOM 672 C C . GLU A 1 92 ? -21.395 5.675 7.248 1.00 93.81 92 GLU A C 1
ATOM 674 O O . GLU A 1 92 ? -21.381 4.448 7.141 1.00 93.81 92 GLU A O 1
ATOM 679 N N . LYS A 1 93 ? -20.346 6.333 7.764 1.00 95.38 93 LYS A N 1
ATOM 680 C CA . LYS A 1 93 ? -19.051 5.714 8.120 1.00 95.38 93 LYS A CA 1
ATOM 681 C C . LYS A 1 93 ? -19.157 4.520 9.073 1.00 95.38 93 LYS A C 1
ATOM 683 O O . LYS A 1 93 ? -18.377 3.576 8.978 1.00 95.38 93 LYS A O 1
ATOM 688 N N . TRP A 1 94 ? -20.149 4.526 9.961 1.00 97.38 94 TRP A N 1
ATOM 689 C CA . TRP A 1 94 ? -20.393 3.445 10.919 1.00 97.38 94 TRP A CA 1
ATOM 690 C C . TRP A 1 94 ? -20.877 2.146 10.264 1.00 97.38 94 TRP A C 1
ATOM 692 O O . TRP A 1 94 ? -20.675 1.072 10.827 1.00 97.38 94 TRP A O 1
ATOM 702 N N . ARG A 1 95 ? -21.454 2.203 9.055 1.00 97.38 95 ARG A N 1
ATOM 703 C CA . ARG A 1 95 ? -21.900 1.006 8.319 1.00 97.38 95 ARG A CA 1
ATOM 704 C C . ARG A 1 95 ? -20.748 0.176 7.770 1.00 97.38 95 ARG A C 1
ATOM 706 O O . ARG A 1 95 ? -20.939 -1.001 7.476 1.00 97.38 95 ARG A O 1
ATOM 713 N N . ASN A 1 96 ? -19.564 0.772 7.660 1.00 97.25 96 ASN A N 1
ATOM 714 C CA . ASN A 1 96 ? -18.334 0.086 7.286 1.00 97.25 96 ASN A CA 1
ATOM 715 C C . ASN A 1 96 ? -17.633 -0.573 8.488 1.00 97.25 96 ASN A C 1
ATOM 717 O O . ASN A 1 96 ? -16.563 -1.154 8.324 1.00 97.25 96 ASN A O 1
ATOM 721 N N . ILE A 1 97 ? -18.199 -0.484 9.697 1.00 97.94 97 ILE A N 1
ATOM 722 C CA . ILE A 1 97 ? -17.595 -1.012 10.924 1.00 97.94 97 ILE A CA 1
ATOM 723 C C . ILE A 1 97 ? -18.348 -2.261 11.377 1.00 97.94 97 ILE A C 1
ATOM 725 O O . ILE A 1 97 ? -19.571 -2.251 11.515 1.00 97.94 97 ILE A O 1
ATOM 729 N N . ILE A 1 98 ? -17.607 -3.336 11.648 1.00 98.31 98 ILE A N 1
ATOM 730 C CA . ILE A 1 98 ? -18.141 -4.580 12.205 1.00 98.31 98 ILE A CA 1
ATOM 731 C C . ILE A 1 98 ? -17.482 -4.824 13.560 1.00 98.31 98 ILE A C 1
ATOM 733 O O . ILE A 1 98 ? -16.278 -5.083 13.634 1.00 98.31 98 ILE A O 1
ATOM 737 N N . LEU A 1 99 ? -18.272 -4.806 14.632 1.00 98.31 99 LEU A N 1
ATOM 738 C CA . LEU A 1 99 ? -17.812 -5.241 15.948 1.00 98.31 99 LEU A CA 1
ATOM 739 C C . LEU A 1 99 ? -17.931 -6.766 16.068 1.00 98.31 99 LEU A C 1
ATOM 741 O O . LEU A 1 99 ? -19.006 -7.344 15.936 1.00 98.31 99 LEU A O 1
ATOM 745 N N . VAL A 1 100 ? -16.825 -7.438 16.357 1.00 98.38 100 VAL A N 1
ATOM 746 C CA . VAL A 1 100 ? -16.737 -8.896 16.429 1.00 98.38 100 VAL A CA 1
ATOM 747 C C . VAL A 1 100 ? -16.455 -9.341 17.854 1.00 98.38 100 VAL A C 1
ATOM 749 O O . VAL A 1 100 ? -15.349 -9.177 18.376 1.00 98.38 100 VAL A O 1
ATOM 752 N N . GLY A 1 101 ? -17.447 -9.987 18.457 1.00 98.06 101 GLY A N 1
ATOM 753 C CA . GLY A 1 101 ? -17.302 -10.711 19.711 1.00 98.06 101 GLY A CA 1
ATOM 754 C C . GLY A 1 101 ? -16.576 -12.029 19.469 1.00 98.06 101 GLY A C 1
ATOM 755 O O . GLY A 1 101 ? -17.122 -12.914 18.819 1.00 98.06 101 GLY A O 1
ATOM 756 N N . THR A 1 102 ? -15.353 -12.184 19.971 1.00 97.94 102 THR A N 1
ATOM 757 C CA . THR A 1 102 ? -14.567 -13.424 19.818 1.00 97.94 102 THR A CA 1
ATOM 758 C C . THR A 1 102 ? -14.714 -14.350 21.026 1.00 97.94 102 THR A C 1
ATOM 760 O O . THR A 1 102 ? -15.074 -13.910 22.118 1.00 97.94 102 THR A O 1
ATOM 763 N N . LYS A 1 103 ? -14.366 -15.634 20.853 1.00 97.62 103 LYS A N 1
ATOM 764 C CA . LYS A 1 103 ? -14.420 -16.679 21.897 1.00 97.62 103 LYS A CA 1
ATOM 765 C C . LYS A 1 103 ? -15.840 -16.975 22.397 1.00 97.62 103 LYS A C 1
ATOM 767 O O . LYS A 1 103 ? -16.025 -17.260 23.578 1.00 97.62 103 LYS A O 1
ATOM 772 N N . ALA A 1 104 ? -16.832 -16.931 21.508 1.00 97.81 104 ALA A N 1
ATOM 773 C CA . ALA A 1 104 ? -18.218 -17.257 21.847 1.00 97.81 104 ALA A CA 1
ATOM 774 C C . ALA A 1 104 ? -18.387 -18.684 22.405 1.00 97.81 104 ALA A C 1
ATOM 776 O O . ALA A 1 104 ? -19.248 -18.911 23.241 1.00 97.81 104 ALA A O 1
ATOM 777 N N . ASP A 1 105 ? -17.526 -19.626 22.008 1.00 97.62 105 ASP A N 1
ATOM 778 C CA . ASP A 1 105 ? -17.482 -21.001 22.529 1.00 97.62 105 ASP A CA 1
ATOM 779 C C . ASP A 1 105 ? -17.085 -21.098 24.009 1.00 97.62 105 ASP A C 1
ATOM 781 O O . ASP A 1 105 ? -17.307 -22.126 24.643 1.00 97.62 105 ASP A O 1
ATOM 785 N N . ARG A 1 106 ? -16.481 -20.041 24.558 1.00 97.56 106 ARG A N 1
ATOM 786 C CA . ARG A 1 106 ? -16.048 -19.971 25.958 1.00 97.56 106 ARG A CA 1
ATOM 787 C C . ARG A 1 106 ? -16.932 -19.079 26.818 1.00 97.56 106 ARG A C 1
ATOM 789 O O . ARG A 1 106 ? -16.694 -19.021 28.020 1.00 97.56 106 ARG A O 1
ATOM 796 N N . ALA A 1 107 ? -17.854 -18.351 26.200 1.00 97.38 107 ALA A N 1
ATOM 797 C CA . ALA A 1 107 ? -18.684 -17.383 26.886 1.00 97.38 107 ALA A CA 1
ATOM 798 C C . ALA A 1 107 ? -19.904 -18.060 27.516 1.00 97.38 107 ALA A C 1
ATOM 800 O O . ALA A 1 107 ? -20.477 -18.985 26.931 1.00 97.38 107 ALA A O 1
ATOM 801 N N . THR A 1 108 ? -20.327 -17.592 28.688 1.00 97.44 108 THR A N 1
ATOM 802 C CA . THR A 1 108 ? -21.629 -17.983 29.239 1.00 97.44 108 THR A CA 1
ATOM 803 C C . THR A 1 108 ? -22.760 -17.318 28.455 1.00 97.44 108 THR A C 1
ATOM 805 O O . THR A 1 108 ? -22.550 -16.400 27.655 1.00 97.44 108 THR A O 1
ATOM 808 N N . LYS A 1 109 ? -23.997 -17.771 28.679 1.00 96.06 109 LYS A N 1
ATOM 809 C CA . LYS A 1 109 ? -25.167 -17.156 28.047 1.00 96.06 109 LYS A CA 1
ATOM 810 C C . LYS A 1 109 ? -25.323 -15.694 28.474 1.00 96.06 109 LYS A C 1
ATOM 812 O O . LYS A 1 109 ? -25.610 -14.845 27.643 1.00 96.06 109 LYS A O 1
ATOM 817 N N . GLU A 1 110 ? -25.060 -15.397 29.740 1.00 94.62 110 GLU A N 1
ATOM 818 C CA . GLU A 1 110 ? -25.135 -14.050 30.302 1.00 94.62 110 GLU A CA 1
ATOM 819 C C . GLU A 1 110 ? -24.082 -13.122 29.686 1.00 94.62 110 GLU A C 1
ATOM 821 O O . GLU A 1 110 ? -24.378 -11.960 29.423 1.00 94.62 110 GLU A O 1
ATOM 826 N N . GLU A 1 111 ? -22.874 -13.624 29.414 1.00 96.25 111 GLU A N 1
ATOM 827 C CA . GLU A 1 111 ? -21.816 -12.870 28.728 1.00 96.25 111 GLU A CA 1
ATOM 828 C C . GLU A 1 111 ? -22.160 -12.620 27.252 1.00 96.25 111 GLU A C 1
ATOM 830 O O . GLU A 1 111 ? -21.940 -11.522 26.737 1.00 96.25 111 GLU A O 1
ATOM 835 N N . LEU A 1 112 ? -22.739 -13.615 26.569 1.00 96.31 112 LEU A N 1
ATOM 836 C CA . LEU A 1 112 ? -23.262 -13.454 25.208 1.00 96.31 112 LEU A CA 1
ATOM 837 C C . LEU A 1 112 ? -24.377 -12.407 25.161 1.00 96.31 112 LEU A C 1
ATOM 839 O O . LEU A 1 112 ? -24.373 -11.543 24.282 1.00 96.31 112 LEU A O 1
ATOM 843 N N . ASP A 1 113 ? -25.303 -12.458 26.117 1.00 94.75 113 ASP A N 1
ATOM 844 C CA . ASP A 1 113 ? -26.386 -11.490 26.236 1.00 94.75 113 ASP A CA 1
ATOM 845 C C . ASP A 1 113 ? -25.822 -10.097 26.556 1.00 94.75 113 ASP A C 1
ATOM 847 O O . ASP A 1 113 ? -26.189 -9.129 25.895 1.00 94.75 113 ASP A O 1
ATOM 851 N N . LEU A 1 114 ? -24.859 -9.972 27.475 1.00 94.69 114 LEU A N 1
ATOM 852 C CA . LEU A 1 114 ? -24.176 -8.705 27.776 1.00 94.69 114 LEU A CA 1
ATOM 853 C C . LEU A 1 114 ? -23.458 -8.120 26.549 1.00 94.69 114 LEU A C 1
ATOM 855 O O . LEU A 1 114 ? -23.403 -6.905 26.381 1.00 94.69 114 LEU A O 1
ATOM 859 N N . PHE A 1 115 ? -22.917 -8.962 25.668 1.00 96.00 115 PHE A N 1
ATOM 860 C CA . PHE A 1 115 ? -22.301 -8.487 24.434 1.00 96.00 115 PHE A CA 1
ATOM 861 C C . PHE A 1 115 ? -23.335 -7.953 23.431 1.00 96.00 115 PHE A C 1
ATOM 863 O O . PHE A 1 115 ? -23.098 -6.917 22.809 1.00 96.00 115 PHE A O 1
ATOM 870 N N . ARG A 1 116 ? -24.466 -8.659 23.274 1.00 92.88 116 ARG A N 1
ATOM 871 C CA . ARG A 1 116 ? -25.466 -8.430 22.212 1.00 92.88 116 ARG A CA 1
ATOM 872 C C . ARG A 1 116 ? -26.560 -7.423 22.555 1.00 92.88 116 ARG A C 1
ATOM 874 O O . ARG A 1 116 ? -27.151 -6.851 21.647 1.00 92.88 116 ARG A O 1
ATOM 881 N N . THR A 1 117 ? -26.924 -7.302 23.825 1.00 79.25 117 THR A N 1
ATOM 882 C CA . THR A 1 117 ? -28.157 -6.614 24.226 1.00 79.25 117 THR A CA 1
ATOM 883 C C . THR A 1 117 ? -27.954 -5.115 24.402 1.00 79.25 117 THR A C 1
ATOM 885 O O . THR A 1 117 ? -26.955 -4.686 24.967 1.00 79.25 117 THR A O 1
ATOM 888 N N . ASP A 1 118 ? -28.977 -4.323 24.077 1.00 74.19 118 ASP A N 1
ATOM 889 C CA . ASP A 1 118 ? -29.116 -2.930 24.537 1.00 74.19 118 ASP A CA 1
ATOM 890 C C . ASP A 1 118 ? -29.568 -2.871 26.006 1.00 74.19 118 ASP A C 1
ATOM 892 O O . ASP A 1 118 ? -30.342 -1.998 26.410 1.00 74.19 118 ASP A O 1
ATOM 896 N N . ARG A 1 119 ? -29.156 -3.858 26.816 1.00 75.94 119 ARG A N 1
ATOM 897 C CA . ARG A 1 119 ? -29.604 -3.974 28.199 1.00 75.94 119 ARG A CA 1
ATOM 898 C C . ARG A 1 119 ? -29.268 -2.674 28.910 1.00 75.94 119 ARG A C 1
ATOM 900 O O . ARG A 1 119 ? -28.146 -2.175 28.826 1.00 75.94 119 ARG A O 1
ATOM 907 N N . ARG A 1 120 ? -30.270 -2.132 29.592 1.00 77.06 120 ARG A N 1
ATOM 908 C CA . ARG A 1 120 ? -30.114 -0.979 30.465 1.00 77.06 120 ARG A CA 1
ATOM 909 C C . ARG A 1 120 ? -29.997 -1.465 31.900 1.00 77.06 120 ARG A C 1
ATOM 911 O O . ARG A 1 120 ? -30.653 -2.437 32.281 1.00 77.06 120 ARG A O 1
ATOM 918 N N . ASP A 1 121 ? -29.122 -0.839 32.667 1.00 85.00 121 ASP A N 1
ATOM 919 C CA . ASP A 1 121 ? -29.049 -1.058 34.103 1.00 85.00 121 ASP A CA 1
ATOM 920 C C . ASP A 1 121 ? -30.245 -0.402 34.819 1.00 85.00 121 ASP A C 1
ATOM 922 O O . ASP A 1 121 ? -31.134 0.187 34.196 1.00 85.00 121 ASP A O 1
ATOM 926 N N . ALA A 1 122 ? -30.283 -0.510 36.149 1.00 86.94 122 ALA A N 1
ATOM 927 C CA . ALA A 1 122 ? -31.343 0.091 36.960 1.00 86.94 122 ALA A CA 1
ATOM 928 C C . ALA A 1 122 ? -31.391 1.630 36.859 1.00 86.94 122 ALA A C 1
ATOM 930 O O . ALA A 1 122 ? -32.431 2.222 37.135 1.00 86.94 122 ALA A O 1
ATOM 931 N N . ALA A 1 123 ? -30.292 2.271 36.447 1.00 87.38 123 ALA A N 1
ATOM 932 C CA . ALA A 1 123 ? -30.203 3.709 36.210 1.00 87.38 123 ALA A CA 1
ATOM 933 C C . ALA A 1 123 ? -30.571 4.096 34.762 1.00 87.38 123 ALA A C 1
ATOM 935 O O . ALA A 1 123 ? -30.466 5.263 34.385 1.00 87.38 123 ALA A O 1
ATOM 936 N N . GLY A 1 124 ? -30.998 3.131 33.939 1.00 83.75 124 GLY A N 1
ATOM 937 C CA . GLY A 1 124 ? -31.340 3.345 32.536 1.00 83.75 124 GLY A CA 1
ATOM 938 C C . GLY A 1 124 ? -30.127 3.470 31.607 1.00 83.75 124 GLY A C 1
ATOM 939 O O . GLY A 1 124 ? -30.315 3.774 30.423 1.00 83.75 124 GLY A O 1
ATOM 940 N N . GLN A 1 125 ? -28.908 3.234 32.106 1.00 83.56 125 GLN A N 1
ATOM 941 C CA . GLN A 1 125 ? -27.665 3.317 31.343 1.00 83.56 125 GLN A CA 1
ATOM 942 C C . GLN A 1 125 ? -27.430 2.042 30.549 1.00 83.56 125 GLN A C 1
ATOM 944 O O . GLN A 1 125 ? -27.633 0.932 31.032 1.00 83.56 125 GLN A O 1
ATOM 949 N N . VAL A 1 126 ? -26.980 2.202 29.311 1.00 82.75 126 VAL A N 1
ATOM 950 C CA . VAL A 1 126 ? -26.723 1.088 28.403 1.00 82.75 126 VAL A CA 1
ATOM 951 C C . VAL A 1 126 ? -25.459 0.337 28.844 1.00 82.75 126 VAL A C 1
ATOM 953 O O . VAL A 1 126 ? -24.351 0.872 28.809 1.00 82.75 126 VAL A O 1
ATOM 956 N N . VAL A 1 127 ? -25.622 -0.923 29.248 1.00 87.56 127 VAL A N 1
ATOM 957 C CA . VAL A 1 127 ? -24.531 -1.796 29.724 1.00 87.56 127 VAL A CA 1
ATOM 958 C C . VAL A 1 127 ? -23.998 -2.748 28.653 1.00 87.56 127 VAL A C 1
ATOM 960 O O . VAL A 1 127 ? -22.957 -3.366 28.856 1.00 87.56 127 VAL A O 1
ATOM 963 N N . GLY A 1 128 ? -24.670 -2.851 27.507 1.00 93.62 128 GLY A N 1
ATOM 964 C CA . GLY A 1 128 ? -24.257 -3.727 26.413 1.00 93.62 128 GLY A CA 1
ATOM 965 C C . GLY A 1 128 ? -22.927 -3.333 25.775 1.00 93.62 128 GLY A C 1
ATOM 966 O O . GLY A 1 128 ? -22.730 -2.164 25.450 1.00 93.62 128 GLY A O 1
ATOM 967 N N . VAL A 1 129 ? -22.034 -4.295 25.516 1.00 95.81 129 VAL A N 1
ATOM 968 C CA . VAL A 1 129 ? -20.724 -4.006 24.891 1.00 95.81 129 VAL A CA 1
ATOM 969 C C . VAL A 1 129 ? -20.892 -3.427 23.484 1.00 95.81 129 VAL A C 1
ATOM 971 O O . VAL A 1 129 ? -20.248 -2.430 23.154 1.00 95.81 129 VAL A O 1
ATOM 974 N N . ALA A 1 130 ? -21.764 -4.019 22.661 1.00 96.31 130 ALA A N 1
ATOM 975 C CA . ALA A 1 130 ? -22.035 -3.510 21.317 1.00 96.31 130 ALA A CA 1
ATOM 976 C C . ALA A 1 130 ? -22.639 -2.103 21.352 1.00 96.31 130 ALA A C 1
ATOM 978 O O . ALA A 1 130 ? -22.185 -1.211 20.637 1.00 96.31 130 ALA A O 1
ATOM 979 N N . ALA A 1 131 ? -23.601 -1.885 22.241 1.00 95.12 131 ALA A N 1
ATOM 980 C CA . ALA A 1 131 ? -24.283 -0.610 22.368 1.00 95.12 131 ALA A CA 1
ATOM 981 C C . ALA A 1 131 ? -23.367 0.498 22.933 1.00 95.12 131 ALA A C 1
ATOM 983 O O . ALA A 1 131 ? -23.430 1.641 22.492 1.00 95.12 131 ALA A O 1
ATOM 984 N N . GLN A 1 132 ? -22.432 0.165 23.832 1.00 94.62 132 GLN A N 1
ATOM 985 C CA . GLN A 1 132 ? -21.377 1.086 24.275 1.00 94.62 132 GLN A CA 1
ATOM 986 C C . GLN A 1 132 ? -20.404 1.453 23.149 1.00 94.62 132 GLN A C 1
ATOM 988 O O . GLN A 1 132 ? -19.976 2.603 23.060 1.00 94.62 132 GLN A O 1
ATOM 993 N N . PHE A 1 133 ? -20.040 0.495 22.292 1.00 96.00 133 PHE A N 1
ATOM 994 C CA . PHE A 1 133 ? -19.147 0.741 21.158 1.00 96.00 133 PHE A CA 1
ATOM 995 C C . PHE A 1 133 ? -19.807 1.614 20.076 1.00 96.00 133 PHE A C 1
ATOM 997 O O . PHE A 1 133 ? -19.163 2.506 19.527 1.00 96.00 133 PHE A O 1
ATOM 1004 N N . PHE A 1 134 ? -21.094 1.405 19.800 1.00 96.38 134 PHE A N 1
ATOM 1005 C CA . PHE A 1 134 ? -21.847 2.172 18.803 1.00 96.38 134 PHE A CA 1
ATOM 1006 C C . PHE A 1 134 ? -22.582 3.390 19.380 1.00 96.38 134 PHE A C 1
ATOM 1008 O O . PHE A 1 134 ? -23.400 3.983 18.687 1.00 96.38 134 PHE A O 1
ATOM 1015 N N . ASN A 1 135 ? -22.285 3.820 20.609 1.00 94.38 135 ASN A N 1
ATOM 1016 C CA . ASN A 1 135 ? -22.989 4.940 21.247 1.00 94.38 135 ASN A CA 1
ATOM 1017 C C . ASN A 1 135 ? -22.873 6.279 20.486 1.00 94.38 135 ASN A C 1
ATOM 1019 O O . ASN A 1 135 ? -23.762 7.118 20.597 1.00 94.38 135 ASN A O 1
ATOM 1023 N N . ALA A 1 136 ? -21.799 6.464 19.713 1.00 94.38 136 ALA A N 1
ATOM 1024 C CA . ALA A 1 136 ? -21.558 7.623 18.855 1.00 94.38 136 ALA A CA 1
ATOM 1025 C C . ALA A 1 136 ? -22.078 7.431 17.414 1.00 94.38 136 ALA A C 1
ATOM 1027 O O . ALA A 1 136 ? -21.983 8.346 16.592 1.00 94.38 136 ALA A O 1
ATOM 1028 N N . ALA A 1 137 ? -22.607 6.250 17.078 1.00 95.25 137 ALA A N 1
ATOM 1029 C CA . ALA A 1 137 ? -23.229 6.003 15.784 1.00 95.25 137 ALA A CA 1
ATOM 1030 C C . ALA A 1 137 ? -24.622 6.656 15.717 1.00 95.25 137 ALA A C 1
ATOM 1032 O O . ALA A 1 137 ? -25.315 6.725 16.737 1.00 95.25 137 ALA A O 1
ATOM 1033 N N . PRO A 1 138 ? -25.085 7.099 14.532 1.00 93.62 138 PRO A N 1
ATOM 1034 C CA . PRO A 1 138 ? -26.460 7.554 14.351 1.00 93.62 138 PRO A CA 1
ATOM 1035 C C . PRO A 1 138 ? -27.462 6.498 14.841 1.00 93.62 138 PRO A C 1
ATOM 1037 O O . PRO A 1 138 ? -27.467 5.361 14.377 1.00 93.62 138 PRO A O 1
ATOM 1040 N N . GLY A 1 139 ? -28.289 6.865 15.822 1.00 90.75 139 GLY A N 1
ATOM 1041 C CA . GLY A 1 139 ? -29.247 5.951 16.453 1.00 90.75 139 GLY A CA 1
ATOM 1042 C C . GLY A 1 139 ? -28.652 4.968 17.470 1.00 90.75 139 GLY A C 1
ATOM 1043 O O . GLY A 1 139 ? -29.405 4.187 18.034 1.00 90.75 139 GLY A O 1
ATOM 1044 N N . GLY A 1 140 ? -27.344 5.002 17.744 1.00 90.94 140 GLY A N 1
ATOM 1045 C CA . GLY A 1 140 ? -26.707 4.139 18.745 1.00 90.94 140 GLY A CA 1
ATOM 1046 C C . GLY A 1 140 ? -26.547 2.674 18.319 1.00 90.94 140 GLY A C 1
ATOM 1047 O O . GLY A 1 140 ? -26.322 1.812 19.167 1.00 90.94 140 GLY A O 1
ATOM 1048 N N . HIS A 1 141 ? -26.687 2.377 17.024 1.00 91.31 141 HIS A N 1
ATOM 1049 C CA . HIS A 1 141 ? -26.687 1.014 16.492 1.00 91.31 141 HIS A CA 1
ATOM 1050 C C . HIS A 1 141 ? -25.625 0.825 15.404 1.00 91.31 141 HIS A C 1
ATOM 1052 O O . HIS A 1 141 ? -25.252 1.757 14.693 1.00 91.31 141 HIS A O 1
ATOM 1058 N N . GLY A 1 142 ? -25.158 -0.412 15.246 1.00 94.69 142 GLY A N 1
ATOM 1059 C CA . GLY A 1 142 ? -24.199 -0.790 14.212 1.00 94.69 142 GLY A CA 1
ATOM 1060 C C . GLY A 1 142 ? -24.113 -2.301 14.027 1.00 94.69 142 GLY A C 1
ATOM 1061 O O . GLY A 1 142 ? -24.765 -3.069 14.738 1.00 94.69 142 GLY A O 1
ATOM 1062 N N . THR A 1 143 ? -23.318 -2.739 13.052 1.00 97.19 143 THR A N 1
ATOM 1063 C CA . THR A 1 143 ? -23.165 -4.165 12.748 1.00 97.19 143 THR A CA 1
ATOM 1064 C C . THR A 1 143 ? -22.271 -4.824 13.792 1.00 97.19 143 THR A C 1
ATOM 1066 O O . THR A 1 143 ? -21.090 -4.496 13.914 1.00 97.19 143 THR A O 1
ATOM 1069 N N . PHE A 1 144 ? -22.803 -5.808 14.513 1.00 97.62 144 PHE A N 1
ATOM 1070 C CA . PHE A 1 144 ? -22.009 -6.674 15.377 1.00 97.62 144 PHE A CA 1
ATOM 1071 C C . PHE A 1 144 ? -22.300 -8.148 15.105 1.00 97.62 144 PHE A C 1
ATOM 1073 O O . PHE A 1 144 ? -23.402 -8.524 14.712 1.00 97.62 144 PHE A O 1
ATOM 1080 N N . VAL A 1 145 ? -21.293 -8.992 15.311 1.00 98.12 145 VAL A N 1
ATOM 1081 C CA . VAL A 1 145 ? -21.380 -10.445 15.120 1.00 98.12 145 VAL A CA 1
ATOM 1082 C C . VAL A 1 145 ? -20.616 -11.175 16.211 1.00 98.12 145 VAL A C 1
ATOM 1084 O O . VAL A 1 145 ? -19.732 -10.612 16.860 1.00 98.12 145 VAL A O 1
ATOM 1087 N N . THR A 1 146 ? -20.925 -12.455 16.394 1.00 98.19 146 THR A N 1
ATOM 1088 C CA . THR A 1 146 ? -20.193 -13.323 17.318 1.00 98.19 146 THR A CA 1
ATOM 1089 C C . THR A 1 146 ? -19.429 -14.396 16.556 1.00 98.19 146 THR A C 1
ATOM 1091 O O . THR A 1 146 ? -19.894 -14.920 15.548 1.00 98.19 146 THR A O 1
ATOM 1094 N N . THR A 1 147 ? -18.224 -14.719 17.016 1.00 98.12 147 THR A N 1
ATOM 1095 C CA . THR A 1 147 ? -17.387 -15.762 16.424 1.00 98.12 147 THR A CA 1
ATOM 1096 C C . THR A 1 147 ? -16.838 -16.692 17.494 1.00 98.12 147 THR A C 1
ATOM 1098 O O . THR A 1 147 ? -16.527 -16.299 18.624 1.00 98.12 147 THR A O 1
ATOM 1101 N N . SER A 1 148 ? -16.714 -17.959 17.121 1.00 97.69 148 SER A N 1
ATOM 1102 C CA . SER A 1 148 ? -16.031 -18.988 17.904 1.00 97.69 148 SER A CA 1
ATOM 1103 C C . SER A 1 148 ? -14.897 -19.578 17.079 1.00 97.69 148 SER A C 1
ATOM 1105 O O . SER A 1 148 ? -14.756 -19.266 15.895 1.00 97.69 148 SER A O 1
ATOM 1107 N N . ARG A 1 149 ? -14.096 -20.453 17.692 1.00 94.88 149 ARG A N 1
ATOM 1108 C CA . ARG A 1 149 ? -12.980 -21.122 17.008 1.00 94.88 149 ARG A CA 1
ATOM 1109 C C . ARG A 1 149 ? -13.389 -21.785 15.685 1.00 94.88 149 ARG A C 1
ATOM 1111 O O . ARG A 1 149 ? -12.664 -21.666 14.703 1.00 94.88 149 ARG A O 1
ATOM 1118 N N . ASP A 1 150 ? -14.546 -22.444 15.675 1.00 96.62 150 ASP A N 1
ATOM 1119 C CA . ASP A 1 150 ? -14.980 -23.310 14.574 1.00 96.62 150 ASP A CA 1
ATOM 1120 C C . ASP A 1 150 ? -16.169 -22.715 13.786 1.00 96.62 150 ASP A C 1
ATOM 1122 O O . ASP A 1 150 ? -16.642 -23.311 12.820 1.00 96.62 150 ASP A O 1
ATOM 1126 N N . ASN A 1 151 ? -16.649 -21.519 14.159 1.00 96.38 151 ASN A N 1
ATOM 1127 C CA . ASN A 1 151 ? -17.752 -20.840 13.476 1.00 96.38 151 ASN A CA 1
ATOM 1128 C C . ASN A 1 151 ? -17.483 -19.338 13.294 1.00 96.38 151 ASN A C 1
ATOM 1130 O O . ASN A 1 151 ? -17.533 -18.551 14.243 1.00 96.38 151 ASN A O 1
ATOM 1134 N N . TYR A 1 152 ? -17.268 -18.962 12.034 1.00 96.12 152 TYR A N 1
ATOM 1135 C CA . TYR A 1 152 ? -17.090 -17.595 11.534 1.00 96.12 152 TYR A CA 1
ATOM 1136 C C . TYR A 1 152 ? -18.131 -17.239 10.451 1.00 96.12 152 TYR A C 1
ATOM 1138 O O . TYR A 1 152 ? -17.941 -16.305 9.669 1.00 96.12 152 TYR A O 1
ATOM 1146 N N . GLY A 1 153 ? -19.234 -17.995 10.374 1.00 97.50 153 GLY A N 1
ATOM 1147 C CA . GLY A 1 153 ? -20.261 -17.828 9.343 1.00 97.50 153 GLY A CA 1
ATOM 1148 C C . GLY A 1 153 ? -20.966 -16.471 9.407 1.00 97.50 153 GLY A C 1
ATOM 1149 O O . GLY A 1 153 ? -21.166 -15.845 8.368 1.00 97.50 153 GLY A O 1
ATOM 1150 N N . GLU A 1 154 ? -21.286 -15.990 10.614 1.00 97.44 154 GLU A N 1
ATOM 1151 C CA . GLU A 1 154 ? -21.868 -14.654 10.828 1.00 97.44 154 GLU A CA 1
ATOM 1152 C C . GLU A 1 154 ? -20.931 -13.550 10.332 1.00 97.44 154 GLU A C 1
ATOM 1154 O O . GLU A 1 154 ? -21.353 -12.676 9.579 1.00 97.44 154 GLU A O 1
ATOM 1159 N N . LEU A 1 155 ? -19.640 -13.637 10.668 1.00 97.62 155 LEU A N 1
ATOM 1160 C CA . LEU A 1 155 ? -18.640 -12.668 10.224 1.00 97.62 155 LEU A CA 1
ATOM 1161 C C . LEU A 1 155 ? -18.498 -12.645 8.700 1.00 97.62 155 LEU A C 1
ATOM 1163 O O . LEU A 1 155 ? -18.486 -11.569 8.112 1.00 97.62 155 LEU A O 1
ATOM 1167 N N . ARG A 1 156 ? -18.448 -13.807 8.035 1.00 97.19 156 ARG A N 1
ATOM 1168 C CA . ARG A 1 156 ? -18.385 -13.843 6.562 1.00 97.19 156 ARG A CA 1
ATOM 1169 C C . ARG A 1 156 ? -19.610 -13.202 5.919 1.00 97.19 156 ARG A C 1
ATOM 1171 O O . ARG A 1 156 ? -19.454 -12.487 4.936 1.00 97.19 156 ARG A O 1
ATOM 1178 N N . LYS A 1 157 ? -20.805 -13.429 6.474 1.00 97.94 157 LYS A N 1
ATOM 1179 C CA . LYS A 1 157 ? -22.035 -12.779 6.000 1.00 97.94 157 LYS A CA 1
ATOM 1180 C C . LYS A 1 157 ? -21.994 -11.266 6.216 1.00 97.94 157 LYS A C 1
ATOM 1182 O O . LYS A 1 157 ? -22.363 -10.537 5.308 1.00 97.94 157 LYS A O 1
ATOM 1187 N N . ALA A 1 158 ? -21.512 -10.803 7.369 1.00 97.88 158 ALA A N 1
ATOM 1188 C CA . ALA A 1 158 ? -21.380 -9.376 7.655 1.00 97.88 158 ALA A CA 1
ATOM 1189 C C . ALA A 1 158 ? -20.372 -8.687 6.723 1.00 97.88 158 ALA A C 1
ATOM 1191 O O . ALA A 1 158 ? -20.681 -7.627 6.194 1.00 97.88 158 ALA A O 1
ATOM 1192 N N . ILE A 1 159 ? -19.219 -9.313 6.449 1.00 97.06 159 ILE A N 1
ATOM 1193 C CA . ILE A 1 159 ? -18.241 -8.793 5.477 1.00 97.06 159 ILE A CA 1
ATOM 1194 C C . ILE A 1 159 ? -18.856 -8.736 4.072 1.00 97.06 159 ILE A C 1
ATOM 1196 O O . ILE A 1 159 ? -18.712 -7.734 3.385 1.00 97.06 159 ILE A O 1
ATOM 1200 N N . ALA A 1 160 ? -19.583 -9.779 3.656 1.00 97.06 160 ALA A N 1
ATOM 1201 C CA . ALA A 1 160 ? -20.277 -9.795 2.365 1.00 97.06 160 ALA A CA 1
ATOM 1202 C C . ALA A 1 160 ? -21.371 -8.718 2.245 1.00 97.06 160 ALA A C 1
ATOM 1204 O O . ALA A 1 160 ? -21.727 -8.335 1.135 1.00 97.06 160 ALA A O 1
ATOM 1205 N N . ALA A 1 161 ? -21.928 -8.282 3.376 1.00 97.50 161 ALA A N 1
ATOM 1206 C CA . ALA A 1 161 ? -22.986 -7.284 3.462 1.00 97.50 161 ALA A CA 1
ATOM 1207 C C . ALA A 1 161 ? -22.461 -5.857 3.693 1.00 97.50 161 ALA A C 1
ATOM 1209 O O . ALA A 1 161 ? -23.272 -4.939 3.842 1.00 97.50 161 ALA A O 1
ATOM 1210 N N . LEU A 1 162 ? -21.137 -5.655 3.742 1.00 96.81 162 LEU A N 1
ATOM 1211 C CA . LEU A 1 162 ? -20.560 -4.315 3.813 1.00 96.81 162 LEU A CA 1
ATOM 1212 C C . LEU A 1 162 ? -21.033 -3.481 2.612 1.00 96.81 162 LEU A C 1
ATOM 1214 O O . LEU A 1 162 ? -21.125 -4.001 1.495 1.00 96.81 162 LEU A O 1
ATOM 1218 N N . PRO A 1 163 ? -21.350 -2.190 2.813 1.00 95.75 163 PRO A N 1
ATOM 1219 C CA . PRO A 1 163 ? -21.722 -1.329 1.703 1.00 95.75 163 PRO A CA 1
ATOM 1220 C C . PRO A 1 163 ? -20.539 -1.194 0.737 1.00 95.75 163 PRO A C 1
ATOM 1222 O O . PRO A 1 163 ? -19.391 -1.115 1.165 1.00 95.75 163 PRO A O 1
ATOM 1225 N N . ASN A 1 164 ? -20.818 -1.102 -0.566 1.00 92.56 164 ASN A N 1
ATOM 1226 C CA . ASN A 1 164 ? -19.807 -0.801 -1.588 1.00 92.56 164 ASN A CA 1
ATOM 1227 C C . ASN A 1 164 ? -19.427 0.693 -1.556 1.00 92.56 164 ASN A C 1
ATOM 1229 O O . ASN A 1 164 ? -19.604 1.430 -2.525 1.00 92.56 164 ASN A O 1
ATOM 1233 N N . MET A 1 165 ? -19.003 1.162 -0.387 1.00 91.75 165 MET A N 1
ATOM 1234 C CA . MET A 1 165 ? -18.585 2.525 -0.120 1.00 91.75 165 MET A CA 1
ATOM 1235 C C . MET A 1 165 ? -17.253 2.470 0.605 1.00 91.75 165 MET A C 1
ATOM 1237 O O . MET A 1 165 ? -17.101 1.769 1.602 1.00 91.75 165 MET A O 1
ATOM 1241 N N . LYS A 1 166 ? -16.300 3.242 0.101 1.00 91.38 166 LYS A N 1
ATOM 1242 C CA . LYS A 1 166 ? -14.959 3.322 0.653 1.00 91.38 166 LYS A CA 1
ATOM 1243 C C . LYS A 1 166 ? -14.915 4.207 1.891 1.00 91.38 166 LYS A C 1
ATOM 1245 O O . LYS A 1 166 ? -15.509 5.287 1.905 1.00 91.38 166 LYS A O 1
ATOM 1250 N N . VAL A 1 167 ? -14.173 3.767 2.902 1.00 91.06 167 VAL A N 1
ATOM 1251 C CA . VAL A 1 167 ? -13.872 4.581 4.077 1.00 91.06 167 VAL A CA 1
ATOM 1252 C C . VAL A 1 167 ? -12.942 5.710 3.653 1.00 91.06 167 VAL A C 1
ATOM 1254 O O . VAL A 1 167 ? -11.833 5.473 3.180 1.00 91.06 167 VAL A O 1
ATOM 1257 N N . LYS A 1 168 ? -13.405 6.946 3.836 1.00 91.62 168 LYS A N 1
ATOM 1258 C CA . LYS A 1 168 ? -12.592 8.149 3.669 1.00 91.62 168 LYS A CA 1
ATOM 1259 C C . LYS A 1 168 ? -12.033 8.566 5.019 1.00 91.62 168 LYS A C 1
ATOM 1261 O O . LYS A 1 168 ? -12.749 8.515 6.021 1.00 91.62 168 LYS A O 1
ATOM 1266 N N . TYR A 1 169 ? -10.789 9.014 5.032 1.00 92.31 169 TYR A N 1
ATOM 1267 C CA . TYR A 1 169 ? -10.084 9.393 6.246 1.00 92.31 169 TYR A CA 1
ATOM 1268 C C . TYR A 1 169 ? -9.550 10.824 6.135 1.00 92.31 169 TYR A C 1
ATOM 1270 O O . TYR A 1 169 ? -9.049 11.224 5.087 1.00 92.31 169 TYR A O 1
ATOM 1278 N N . ALA A 1 170 ? -9.662 11.585 7.219 1.00 92.19 170 ALA A N 1
ATOM 1279 C CA . ALA A 1 170 ? -8.951 12.835 7.430 1.00 92.19 170 ALA A CA 1
ATOM 1280 C C . ALA A 1 170 ? -8.241 12.780 8.776 1.00 92.19 170 ALA A C 1
ATOM 1282 O O . ALA A 1 170 ? -8.786 12.286 9.763 1.00 92.19 170 ALA A O 1
ATOM 1283 N N . THR A 1 171 ? -7.035 13.331 8.822 1.00 92.50 171 THR A N 1
ATOM 1284 C CA . THR A 1 171 ? -6.243 13.395 10.045 1.00 92.50 171 THR A CA 1
ATOM 1285 C C . THR A 1 171 ? -6.953 14.270 11.084 1.00 92.50 171 THR A C 1
ATOM 1287 O O . THR A 1 171 ? -7.133 15.467 10.846 1.00 92.50 171 THR A O 1
ATOM 1290 N N . PRO A 1 172 ? -7.361 13.721 12.242 1.00 94.69 172 PRO A N 1
ATOM 1291 C CA . PRO A 1 172 ? -8.047 14.496 13.265 1.00 94.69 172 PRO A CA 1
ATOM 1292 C C . PRO A 1 172 ? -7.080 15.449 13.976 1.00 94.69 172 PRO A C 1
ATOM 1294 O O . PRO A 1 172 ? -5.879 15.165 14.100 1.00 94.69 172 PRO A O 1
ATOM 1297 N N . ASP A 1 173 ? -7.618 16.562 14.486 1.00 95.12 173 ASP A N 1
ATOM 1298 C CA . ASP A 1 173 ? -6.847 17.553 15.242 1.00 95.12 173 ASP A CA 1
ATOM 1299 C C . ASP A 1 173 ? -6.150 16.898 16.458 1.00 95.12 173 ASP A C 1
ATOM 1301 O O . ASP A 1 173 ? -6.815 16.229 17.259 1.00 95.12 173 ASP A O 1
ATOM 1305 N N . PRO A 1 174 ? -4.825 17.081 16.633 1.00 94.06 174 PRO A N 1
ATOM 1306 C CA . PRO A 1 174 ? -4.088 16.485 17.744 1.00 94.06 174 PRO A CA 1
ATOM 1307 C C . PRO A 1 174 ? -4.626 16.879 19.123 1.00 94.06 174 PRO A C 1
ATOM 1309 O O . PRO A 1 174 ? -4.563 16.077 20.053 1.00 94.06 174 PRO A O 1
ATOM 1312 N N . SER A 1 175 ? -5.138 18.104 19.278 1.00 95.69 175 SER A N 1
ATOM 1313 C CA . SER A 1 175 ? -5.615 18.614 20.569 1.00 95.69 175 SER A CA 1
ATOM 1314 C C . SER A 1 175 ? -6.953 17.982 20.942 1.00 95.69 175 SER A C 1
ATOM 1316 O O . SER A 1 175 ? -7.126 17.565 22.089 1.00 95.69 175 SER A O 1
ATOM 1318 N N . LEU A 1 176 ? -7.859 17.856 19.968 1.00 95.94 176 LEU A N 1
ATOM 1319 C CA . LEU A 1 176 ? -9.126 17.140 20.114 1.00 95.94 176 LEU A CA 1
ATOM 1320 C C . LEU A 1 176 ? -8.888 15.663 20.446 1.00 95.94 176 LEU A C 1
ATOM 1322 O O . LEU A 1 176 ? -9.485 15.135 21.383 1.00 95.94 176 LEU A O 1
ATOM 1326 N N . MET A 1 177 ? -7.979 15.004 19.722 1.00 94.44 177 MET A N 1
ATOM 1327 C CA . MET A 1 177 ? -7.631 13.608 19.994 1.00 94.44 177 MET A CA 1
ATOM 1328 C C . MET A 1 177 ? -7.041 13.447 21.393 1.00 94.44 177 MET A C 1
ATOM 1330 O O . MET A 1 177 ? -7.481 12.575 22.138 1.00 94.44 177 MET A O 1
ATOM 1334 N N . ALA A 1 178 ? -6.101 14.310 21.787 1.00 93.75 178 ALA A N 1
ATOM 1335 C CA . ALA A 1 178 ? -5.506 14.273 23.118 1.00 93.75 178 ALA A CA 1
ATOM 1336 C C . ALA A 1 178 ? -6.540 14.441 24.233 1.00 93.75 178 ALA A C 1
ATOM 1338 O O . ALA A 1 178 ? -6.480 13.729 25.232 1.00 93.75 178 ALA A O 1
ATOM 1339 N N . GLU A 1 179 ? -7.513 15.332 24.050 1.00 95.88 179 GLU A N 1
ATOM 1340 C CA . GLU A 1 179 ? -8.625 15.503 24.983 1.00 95.88 179 GLU A CA 1
ATOM 1341 C C . GLU A 1 179 ? -9.445 14.218 25.117 1.00 95.88 179 GLU A C 1
ATOM 1343 O O . GLU A 1 179 ? -9.549 13.662 26.210 1.00 95.88 179 GLU A O 1
ATOM 1348 N N . LYS A 1 180 ? -9.925 13.665 24.001 1.00 94.75 180 LYS A N 1
ATOM 1349 C CA . LYS A 1 180 ? -10.763 12.459 24.006 1.00 94.75 180 LYS A CA 1
ATOM 1350 C C . LYS A 1 180 ? -10.042 11.220 24.524 1.00 94.75 180 LYS A C 1
ATOM 1352 O O . LYS A 1 180 ? -10.632 10.408 25.240 1.00 94.75 180 LYS A O 1
ATOM 1357 N N . PHE A 1 181 ? -8.758 11.077 24.210 1.00 90.62 181 PHE A N 1
ATOM 1358 C CA . PHE A 1 181 ? -7.934 10.010 24.763 1.00 90.62 181 PHE A CA 1
ATOM 1359 C C . PHE A 1 181 ? -7.635 10.216 26.245 1.00 90.62 181 PHE A C 1
ATOM 1361 O O . PHE A 1 181 ? -7.673 9.241 26.992 1.00 90.62 181 PHE A O 1
ATOM 1368 N N . SER A 1 182 ? -7.390 11.448 26.698 1.00 91.56 182 SER A N 1
ATOM 1369 C CA . SER A 1 182 ? -7.192 11.729 28.124 1.00 91.56 182 SER A CA 1
ATOM 1370 C C . SER A 1 182 ? -8.435 11.378 28.947 1.00 91.56 182 SER A C 1
ATOM 1372 O O . SER A 1 182 ? -8.312 10.696 29.962 1.00 91.56 182 SER A O 1
ATOM 1374 N N . GLU A 1 183 ? -9.629 11.721 28.451 1.00 93.12 183 GLU A N 1
ATOM 1375 C CA . GLU A 1 183 ? -10.912 11.395 29.084 1.00 93.12 183 GLU A CA 1
ATOM 1376 C C . GLU A 1 183 ? -11.147 9.882 29.169 1.00 93.12 183 GLU A C 1
ATOM 1378 O O . GLU A 1 183 ? -11.529 9.370 30.221 1.00 93.12 183 GLU A O 1
ATOM 1383 N N . LYS A 1 184 ? -10.909 9.144 28.074 1.00 90.25 184 LYS A N 1
ATOM 1384 C CA . LYS A 1 184 ? -11.184 7.697 28.027 1.00 90.25 184 LYS A CA 1
ATOM 1385 C C . LYS A 1 184 ? -10.106 6.845 28.697 1.00 90.25 184 LYS A C 1
ATOM 1387 O O . LYS A 1 184 ? -10.429 5.787 29.235 1.00 90.25 184 LYS A O 1
ATOM 1392 N N . LEU A 1 185 ? -8.838 7.255 28.627 1.00 85.94 185 LEU A N 1
ATOM 1393 C CA . LEU A 1 185 ? -7.693 6.438 29.053 1.00 85.94 185 LEU A CA 1
ATOM 1394 C C . LEU A 1 185 ? -7.062 6.891 30.369 1.00 85.94 185 LEU A C 1
ATOM 1396 O O . LEU A 1 185 ? -6.232 6.165 30.914 1.00 85.94 185 LEU A O 1
ATOM 1400 N N . GLY A 1 186 ? -7.423 8.075 30.871 1.00 88.94 186 GLY A N 1
ATOM 1401 C CA . GLY A 1 186 ? -6.798 8.659 32.058 1.00 88.94 186 GLY A CA 1
ATOM 1402 C C . GLY A 1 186 ? -5.336 9.057 31.835 1.00 88.94 186 GLY A C 1
ATOM 1403 O O . GLY A 1 186 ? -4.540 9.025 32.772 1.00 88.94 186 GLY A O 1
ATOM 1404 N N . LEU A 1 187 ? -4.958 9.382 30.595 1.00 88.81 187 LEU A N 1
ATOM 1405 C CA . LEU A 1 187 ? -3.617 9.862 30.247 1.00 88.81 187 LEU A CA 1
ATOM 1406 C C . LEU A 1 187 ? -3.535 11.387 30.383 1.00 88.81 187 LEU A C 1
ATOM 1408 O O . LEU A 1 187 ? -4.535 12.083 30.235 1.00 88.81 187 LEU A O 1
ATOM 1412 N N . SER A 1 188 ? -2.335 11.923 30.623 1.00 94.38 188 SER A N 1
ATOM 1413 C CA . SER A 1 188 ? -2.125 13.376 30.602 1.00 94.38 188 SER A CA 1
ATOM 1414 C C . SER A 1 188 ? -2.350 13.926 29.190 1.00 94.38 188 SER A C 1
ATOM 1416 O O . SER A 1 188 ? -1.697 13.482 28.243 1.00 94.38 188 SER A O 1
ATOM 1418 N N . LYS A 1 189 ? -3.253 14.908 29.064 1.00 95.38 189 LYS A N 1
ATOM 1419 C CA . LYS A 1 189 ? -3.585 15.580 27.796 1.00 95.38 189 LYS A CA 1
ATOM 1420 C C . LYS A 1 189 ? -2.337 16.149 27.114 1.00 95.38 189 LYS A C 1
ATOM 1422 O O . LYS A 1 189 ? -2.143 15.934 25.921 1.00 95.38 189 LYS A O 1
ATOM 1427 N N . ASP A 1 190 ? -1.471 16.822 27.871 1.00 95.56 190 ASP A N 1
ATOM 1428 C CA . ASP A 1 190 ? -0.282 17.483 27.318 1.00 95.56 190 ASP A CA 1
ATOM 1429 C C . ASP A 1 190 ? 0.777 16.479 26.860 1.00 95.56 190 ASP A C 1
ATOM 1431 O O . ASP A 1 190 ? 1.342 16.630 25.777 1.00 95.56 190 ASP A O 1
ATOM 1435 N N . ALA A 1 191 ? 0.997 15.418 27.645 1.00 91.06 191 ALA A N 1
ATOM 1436 C CA . ALA A 1 191 ? 1.929 14.355 27.276 1.00 91.06 191 ALA A CA 1
ATOM 1437 C C . ALA A 1 191 ? 1.464 13.637 26.002 1.00 91.06 191 ALA A C 1
ATOM 1439 O O . ALA A 1 191 ? 2.245 13.478 25.068 1.00 91.06 191 ALA A O 1
ATOM 1440 N N . PHE A 1 192 ? 0.175 13.287 25.930 1.00 90.62 192 PHE A N 1
ATOM 1441 C CA . PHE A 1 192 ? -0.400 12.630 24.758 1.00 90.62 192 PHE A CA 1
ATOM 1442 C C . PHE A 1 192 ? -0.310 13.514 23.512 1.00 90.62 192 PHE A C 1
ATOM 1444 O O . PHE A 1 192 ? 0.069 13.048 22.441 1.00 90.62 192 PHE A O 1
ATOM 1451 N N . ARG A 1 193 ? -0.636 14.806 23.641 1.00 94.31 193 ARG A N 1
ATOM 1452 C CA . ARG A 1 193 ? -0.550 15.756 22.527 1.00 94.31 193 ARG A CA 1
ATOM 1453 C C . ARG A 1 193 ? 0.878 15.865 21.994 1.00 94.31 193 ARG A C 1
ATOM 1455 O O . ARG A 1 193 ? 1.063 15.836 20.779 1.00 94.31 193 ARG A O 1
ATOM 1462 N N . ALA A 1 194 ? 1.862 16.007 22.881 1.00 94.06 194 ALA A N 1
ATOM 1463 C CA . ALA A 1 194 ? 3.265 16.129 22.495 1.00 94.06 194 ALA A CA 1
ATOM 1464 C C . ALA A 1 194 ? 3.767 14.861 21.790 1.00 94.06 194 ALA A C 1
ATOM 1466 O O . ALA A 1 194 ? 4.351 14.948 20.712 1.00 94.06 194 ALA A O 1
ATOM 1467 N N . GLU A 1 195 ? 3.479 13.690 22.358 1.00 91.19 195 GLU A N 1
ATOM 1468 C CA . GLU A 1 195 ? 3.927 12.404 21.822 1.00 91.19 195 GLU A CA 1
ATOM 1469 C C . GLU A 1 195 ? 3.221 12.099 20.474 1.00 91.19 195 GLU A C 1
ATOM 1471 O O . GLU A 1 195 ? 3.865 11.623 19.540 1.00 91.19 195 GLU A O 1
ATOM 1476 N N . LEU A 1 196 ? 1.931 12.441 20.309 1.00 90.50 196 LEU A N 1
ATOM 1477 C CA . LEU A 1 196 ? 1.211 12.299 19.031 1.00 90.50 196 LEU A CA 1
ATOM 1478 C C . LEU A 1 196 ? 1.775 13.221 17.940 1.00 90.50 196 LEU A C 1
ATOM 1480 O O . LEU A 1 196 ? 1.945 12.790 16.800 1.00 90.50 196 LEU A O 1
ATOM 1484 N N . LEU A 1 197 ? 2.067 14.482 18.274 1.00 93.00 197 LEU A N 1
ATOM 1485 C CA . LEU A 1 197 ? 2.676 15.434 17.339 1.00 93.00 197 LEU A CA 1
ATOM 1486 C C . LEU A 1 197 ? 4.059 14.968 16.891 1.00 93.00 197 LEU A C 1
ATOM 1488 O O . LEU A 1 197 ? 4.341 14.973 15.695 1.00 93.00 197 LEU A O 1
ATOM 1492 N N . GLN A 1 198 ? 4.892 14.526 17.834 1.00 93.12 198 GLN A N 1
ATOM 1493 C CA . GLN A 1 198 ? 6.207 13.978 17.526 1.00 93.12 198 GLN A CA 1
ATOM 1494 C C . GLN A 1 198 ? 6.090 12.757 16.606 1.00 93.12 198 GLN A C 1
ATOM 1496 O O . GLN A 1 198 ? 6.761 12.694 15.579 1.00 93.12 198 GLN A O 1
ATOM 1501 N N . ALA A 1 199 ? 5.199 11.814 16.926 1.00 89.19 199 ALA A N 1
ATOM 1502 C CA . ALA A 1 199 ? 5.016 10.611 16.122 1.00 89.19 199 ALA A CA 1
ATOM 1503 C C . ALA A 1 199 ? 4.528 10.923 14.694 1.00 89.19 199 ALA A C 1
ATOM 1505 O O . ALA A 1 199 ? 4.962 10.265 13.750 1.00 89.19 199 ALA A O 1
ATOM 1506 N N . ARG A 1 200 ? 3.673 11.942 14.516 1.00 90.00 200 ARG A N 1
ATOM 1507 C CA . ARG A 1 200 ? 3.253 12.421 13.188 1.00 90.00 200 ARG A CA 1
ATOM 1508 C C . ARG A 1 200 ? 4.394 13.097 12.424 1.00 90.00 200 ARG A C 1
ATOM 1510 O O . ARG A 1 200 ? 4.579 12.783 11.258 1.00 90.00 200 ARG A O 1
ATOM 1517 N N . GLN A 1 201 ? 5.203 13.936 13.072 1.00 91.62 201 GLN A N 1
ATOM 1518 C CA . GLN A 1 201 ? 6.367 14.579 12.439 1.00 91.62 201 GLN A CA 1
ATOM 1519 C C . GLN A 1 201 ? 7.426 13.565 11.994 1.00 91.62 201 GLN A C 1
ATOM 1521 O O . GLN A 1 201 ? 7.918 13.627 10.870 1.00 91.62 201 GLN A O 1
ATOM 1526 N N . GLU A 1 202 ? 7.765 12.604 12.857 1.00 89.38 202 GLU A N 1
ATOM 1527 C CA . GLU A 1 202 ? 8.683 11.514 12.508 1.00 89.38 202 GLU A CA 1
ATOM 1528 C C . GLU A 1 202 ? 8.144 10.682 11.342 1.00 89.38 202 GLU A C 1
ATOM 1530 O O . GLU A 1 202 ? 8.909 10.184 10.513 1.00 89.38 202 GLU A O 1
ATOM 1535 N N . PHE A 1 203 ? 6.825 10.518 11.278 1.00 83.69 203 PHE A N 1
ATOM 1536 C CA . PHE A 1 203 ? 6.171 9.795 10.205 1.00 83.69 203 PHE A CA 1
ATOM 1537 C C . PHE A 1 203 ? 6.184 10.572 8.881 1.00 83.69 203 PHE A C 1
ATOM 1539 O O . PHE A 1 203 ? 6.611 10.022 7.869 1.00 83.69 203 PHE A O 1
ATOM 1546 N N . GLU A 1 204 ? 5.808 11.850 8.887 1.00 86.12 204 GLU A N 1
ATOM 1547 C CA . GLU A 1 204 ? 5.892 12.737 7.720 1.00 86.12 204 GLU A CA 1
ATOM 1548 C C . GLU A 1 204 ? 7.322 12.802 7.168 1.00 86.12 204 GLU A C 1
ATOM 1550 O O . GLU A 1 204 ? 7.521 12.677 5.960 1.00 86.12 204 GLU A O 1
ATOM 1555 N N . ALA A 1 205 ? 8.328 12.897 8.046 1.00 90.06 205 ALA A N 1
ATOM 1556 C CA . ALA A 1 205 ? 9.735 12.863 7.654 1.00 90.06 205 ALA A CA 1
ATOM 1557 C C . ALA A 1 205 ? 10.116 11.541 6.966 1.00 90.06 205 ALA A C 1
ATOM 1559 O O . ALA A 1 205 ? 10.767 11.559 5.923 1.00 90.06 205 ALA A O 1
ATOM 1560 N N . LYS A 1 206 ? 9.663 10.395 7.495 1.00 85.69 206 LYS A N 1
ATOM 1561 C CA . LYS A 1 206 ? 9.893 9.079 6.871 1.00 85.69 206 LYS A CA 1
ATOM 1562 C C . LYS A 1 206 ? 9.193 8.937 5.524 1.00 85.69 206 LYS A C 1
ATOM 1564 O O . LYS A 1 206 ? 9.767 8.349 4.612 1.00 85.69 206 LYS A O 1
ATOM 1569 N N . ILE A 1 207 ? 7.969 9.453 5.381 1.00 81.88 207 ILE A N 1
ATOM 1570 C CA . ILE A 1 207 ? 7.284 9.458 4.083 1.00 81.88 207 ILE A CA 1
ATOM 1571 C C . ILE A 1 207 ? 8.072 10.317 3.098 1.00 81.88 207 ILE A C 1
ATOM 1573 O O . ILE A 1 207 ? 8.316 9.867 1.984 1.00 81.88 207 ILE A O 1
ATOM 1577 N N . ALA A 1 208 ? 8.484 11.523 3.496 1.00 86.69 208 ALA A N 1
ATOM 1578 C CA . ALA A 1 208 ? 9.253 12.420 2.641 1.00 86.69 208 ALA A CA 1
ATOM 1579 C C . ALA A 1 208 ? 10.566 11.768 2.176 1.00 86.69 208 ALA A C 1
ATOM 1581 O O . ALA A 1 208 ? 10.840 11.758 0.977 1.00 86.69 208 ALA A O 1
ATOM 1582 N N . GLU A 1 209 ? 11.310 11.136 3.089 1.00 88.94 209 GLU A N 1
ATOM 1583 C CA . GLU A 1 209 ? 12.533 10.382 2.782 1.00 88.94 209 GLU A CA 1
ATOM 1584 C C . GLU A 1 209 ? 12.264 9.243 1.784 1.00 88.94 209 GLU A C 1
ATOM 1586 O O . GLU A 1 209 ? 12.944 9.119 0.767 1.00 88.94 209 GLU A O 1
ATOM 1591 N N . GLN A 1 210 ? 11.215 8.447 2.006 1.00 82.19 210 GLN A N 1
ATOM 1592 C CA . GLN A 1 210 ? 10.845 7.348 1.107 1.00 82.19 210 GLN A CA 1
ATOM 1593 C C . GLN A 1 210 ? 10.333 7.832 -0.252 1.00 82.19 210 GLN A C 1
ATOM 1595 O O . GLN A 1 210 ? 10.547 7.174 -1.274 1.00 82.19 210 GLN A O 1
ATOM 1600 N N . MET A 1 211 ? 9.629 8.963 -0.288 1.00 83.62 211 MET A N 1
ATOM 1601 C CA . MET A 1 211 ? 9.196 9.590 -1.532 1.00 83.62 211 MET A CA 1
ATOM 1602 C C . MET A 1 211 ? 10.392 10.106 -2.324 1.00 83.62 211 MET A C 1
ATOM 1604 O O . MET A 1 211 ? 10.431 9.906 -3.540 1.00 83.62 211 MET A O 1
ATOM 1608 N N . GLU A 1 212 ? 11.376 10.706 -1.655 1.00 89.56 212 GLU A N 1
ATOM 1609 C CA . GLU A 1 212 ? 12.623 11.141 -2.274 1.00 89.56 212 GLU A CA 1
ATOM 1610 C C . GLU A 1 212 ? 13.422 9.948 -2.812 1.00 89.56 212 GLU A C 1
ATOM 1612 O O . GLU A 1 212 ? 13.746 9.929 -4.000 1.00 89.56 212 GLU A O 1
ATOM 1617 N N . GLU A 1 213 ? 13.641 8.905 -2.006 1.00 88.00 213 GLU A N 1
ATOM 1618 C CA . GLU A 1 213 ? 14.327 7.675 -2.425 1.00 88.00 213 GLU A CA 1
ATOM 1619 C C . GLU A 1 213 ? 13.638 7.047 -3.647 1.00 88.00 213 GLU A C 1
ATOM 1621 O O . GLU A 1 213 ? 14.269 6.707 -4.652 1.00 88.00 213 GLU A O 1
ATOM 1626 N N . LYS A 1 214 ? 12.305 6.951 -3.619 1.00 82.94 214 LYS A N 1
ATOM 1627 C CA . LYS A 1 214 ? 11.514 6.417 -4.733 1.00 82.94 214 LYS A CA 1
ATOM 1628 C C . LYS A 1 214 ? 11.561 7.316 -5.967 1.00 82.94 214 LYS A C 1
ATOM 1630 O O . LYS A 1 214 ? 11.519 6.798 -7.085 1.00 82.94 214 LYS A O 1
ATOM 1635 N N . SER A 1 215 ? 11.619 8.634 -5.792 1.00 88.31 215 SER A N 1
ATOM 1636 C CA . SER A 1 215 ? 11.777 9.600 -6.881 1.00 88.31 215 SER A CA 1
ATOM 1637 C C . SER A 1 215 ? 13.140 9.440 -7.556 1.00 88.31 215 SER A C 1
ATOM 1639 O O . SER A 1 215 ? 13.204 9.274 -8.775 1.00 88.31 215 SER A O 1
ATOM 1641 N N . GLN A 1 216 ? 14.215 9.360 -6.767 1.00 91.06 216 GLN A N 1
ATOM 1642 C CA . GLN A 1 216 ? 15.573 9.105 -7.252 1.00 91.06 216 GLN A CA 1
ATOM 1643 C C . GLN A 1 216 ? 15.654 7.766 -7.994 1.00 91.06 216 GLN A C 1
ATOM 1645 O O . GLN A 1 216 ? 16.176 7.694 -9.107 1.00 91.06 216 GLN A O 1
ATOM 1650 N N . LEU A 1 217 ? 15.060 6.713 -7.432 1.00 85.44 217 LEU A N 1
ATOM 1651 C CA . LEU A 1 217 ? 15.050 5.388 -8.042 1.00 85.44 217 LEU A CA 1
ATOM 1652 C C . LEU A 1 217 ? 14.258 5.360 -9.362 1.00 85.44 217 LEU A C 1
ATOM 1654 O O . LEU A 1 217 ? 14.665 4.707 -10.323 1.00 85.44 217 LEU A O 1
ATOM 1658 N N . ARG A 1 218 ? 13.143 6.098 -9.448 1.00 84.94 218 ARG A N 1
ATOM 1659 C CA . ARG A 1 218 ? 12.389 6.278 -10.701 1.00 84.94 218 ARG A CA 1
ATOM 1660 C C . ARG A 1 218 ? 13.200 7.038 -11.750 1.00 84.94 218 ARG A C 1
ATOM 1662 O O . ARG A 1 218 ? 13.193 6.625 -12.906 1.00 84.94 218 ARG A O 1
ATOM 1669 N N . ALA A 1 219 ? 13.905 8.097 -11.355 1.00 92.56 219 ALA A N 1
ATOM 1670 C CA . ALA A 1 219 ? 14.768 8.857 -12.253 1.00 92.56 219 ALA A CA 1
ATOM 1671 C C . ALA A 1 219 ? 15.908 7.988 -12.813 1.00 92.56 219 ALA A C 1
ATOM 1673 O O . ALA A 1 219 ? 16.128 7.989 -14.021 1.00 92.56 219 ALA A O 1
ATOM 1674 N N . GLN A 1 220 ? 16.551 7.168 -11.972 1.00 90.25 220 GLN A N 1
ATOM 1675 C CA . GLN A 1 220 ? 17.590 6.221 -12.404 1.00 90.25 220 GLN A CA 1
ATOM 1676 C C . GLN A 1 220 ? 17.058 5.187 -13.406 1.00 90.25 220 GLN A C 1
ATOM 1678 O O . GLN A 1 220 ? 17.704 4.900 -14.412 1.00 90.25 220 GLN A O 1
ATOM 1683 N N . VAL A 1 221 ? 15.865 4.631 -13.163 1.00 84.31 221 VAL A N 1
ATOM 1684 C CA . VAL A 1 221 ? 15.238 3.679 -14.095 1.00 84.31 221 VAL A CA 1
ATOM 1685 C C . VAL A 1 221 ? 14.942 4.330 -15.446 1.00 84.31 221 VAL A C 1
ATOM 1687 O O . VAL A 1 221 ? 15.137 3.692 -16.481 1.00 84.31 221 VAL A O 1
ATOM 1690 N N . GLU A 1 222 ? 14.490 5.583 -15.455 1.00 91.94 222 GLU A N 1
ATOM 1691 C CA . GLU A 1 222 ? 14.227 6.306 -16.699 1.00 91.94 222 GLU A CA 1
ATOM 1692 C C . GLU A 1 222 ? 15.521 6.655 -17.446 1.00 91.94 222 GLU A C 1
ATOM 1694 O O . GLU A 1 222 ? 15.603 6.465 -18.658 1.00 91.94 222 GLU A O 1
ATOM 1699 N N . GLU A 1 223 ? 16.568 7.076 -16.736 1.00 94.69 223 GLU A N 1
ATOM 1700 C CA . GLU A 1 223 ? 17.880 7.336 -17.332 1.00 94.69 223 GLU A CA 1
ATOM 1701 C C . GLU A 1 223 ? 18.458 6.081 -18.003 1.00 94.69 223 GLU A C 1
ATOM 1703 O O . GLU A 1 223 ? 18.909 6.132 -19.153 1.00 94.69 223 GLU A O 1
ATOM 1708 N N . LEU A 1 224 ? 18.392 4.932 -17.324 1.00 87.50 224 LEU A N 1
ATOM 1709 C CA . LEU A 1 224 ? 18.847 3.654 -17.871 1.00 87.50 224 LEU A CA 1
ATOM 1710 C C . LEU A 1 224 ? 18.001 3.206 -19.066 1.00 87.50 224 LEU A C 1
ATOM 1712 O O . LEU A 1 224 ? 18.549 2.668 -20.030 1.00 87.50 224 LEU A O 1
ATOM 1716 N N . ARG A 1 225 ? 16.687 3.468 -19.051 1.00 90.12 225 ARG A N 1
ATOM 1717 C CA . ARG A 1 225 ? 15.803 3.212 -20.197 1.00 90.12 225 ARG A CA 1
ATOM 1718 C C . ARG A 1 225 ? 16.224 4.037 -21.413 1.00 90.12 225 ARG A C 1
ATOM 1720 O O . ARG A 1 225 ? 16.394 3.479 -22.494 1.00 90.12 225 ARG A O 1
ATOM 1727 N N . LEU A 1 226 ? 16.480 5.331 -21.233 1.00 95.25 226 LEU A N 1
ATOM 1728 C CA . LEU A 1 226 ? 16.957 6.210 -22.305 1.00 95.25 226 LEU A CA 1
ATOM 1729 C C . LEU A 1 226 ? 18.360 5.818 -22.796 1.00 95.25 226 LEU A C 1
ATOM 1731 O O . LEU A 1 226 ? 18.660 5.916 -23.986 1.00 95.25 226 LEU A O 1
ATOM 1735 N N . ALA A 1 227 ? 19.247 5.362 -21.908 1.00 88.81 227 ALA A N 1
ATOM 1736 C CA . ALA A 1 227 ? 20.552 4.823 -22.296 1.00 88.81 227 ALA A CA 1
ATOM 1737 C C . ALA A 1 227 ? 20.416 3.539 -23.133 1.00 88.81 227 ALA A C 1
ATOM 1739 O O . ALA A 1 227 ? 21.113 3.383 -24.138 1.00 88.81 227 ALA A O 1
ATOM 1740 N N . GLN A 1 228 ? 19.487 2.656 -22.761 1.00 87.44 228 GLN A N 1
ATOM 1741 C CA . GLN A 1 228 ? 19.174 1.442 -23.509 1.00 87.44 228 GLN A CA 1
ATOM 1742 C C . GLN A 1 228 ? 18.627 1.767 -24.906 1.00 87.44 228 GLN A C 1
ATOM 1744 O O . GLN A 1 228 ? 19.087 1.199 -25.894 1.00 87.44 228 GLN A O 1
ATOM 1749 N N . GLU A 1 229 ? 17.688 2.709 -25.004 1.00 90.31 229 GLU A N 1
ATOM 1750 C CA . GLU A 1 229 ? 17.115 3.160 -26.278 1.00 90.31 229 GLU A CA 1
ATOM 1751 C C . GLU A 1 229 ? 18.182 3.778 -27.197 1.00 90.31 229 GLU A C 1
ATOM 1753 O O . GLU A 1 229 ? 18.249 3.430 -28.378 1.00 90.31 229 GLU A O 1
ATOM 1758 N N . ARG A 1 230 ? 19.079 4.614 -26.653 1.00 91.81 230 ARG A N 1
ATOM 1759 C CA . ARG A 1 230 ? 20.216 5.180 -27.404 1.00 91.81 230 ARG A CA 1
ATOM 1760 C C . ARG A 1 230 ? 21.161 4.102 -27.923 1.00 91.81 230 ARG A C 1
ATOM 1762 O O . ARG A 1 230 ? 21.490 4.108 -29.105 1.00 91.81 230 ARG A O 1
ATOM 1769 N N . SER A 1 231 ? 21.538 3.144 -27.076 1.00 87.75 231 SER A N 1
ATOM 1770 C CA . SER A 1 231 ? 22.390 2.021 -27.483 1.00 87.75 231 SER A CA 1
ATOM 1771 C C . SER A 1 231 ? 21.732 1.189 -28.590 1.00 87.75 231 SER A C 1
ATOM 1773 O O . SER A 1 231 ? 22.379 0.874 -29.588 1.00 87.75 231 SER A O 1
ATOM 1775 N N . HIS A 1 232 ? 20.433 0.889 -28.483 1.00 85.75 232 HIS A N 1
ATOM 1776 C CA . HIS A 1 232 ? 19.706 0.187 -29.544 1.00 85.75 232 HIS A CA 1
ATOM 1777 C C . HIS A 1 232 ? 19.678 0.974 -30.858 1.00 85.75 232 HIS A C 1
ATOM 1779 O O . HIS A 1 232 ? 19.853 0.378 -31.921 1.00 85.75 232 HIS A O 1
ATOM 1785 N N . HIS A 1 233 ? 19.497 2.294 -30.797 1.00 91.31 233 HIS A N 1
ATOM 1786 C CA . HIS A 1 233 ? 19.518 3.148 -31.979 1.00 91.31 233 HIS A CA 1
ATOM 1787 C C . HIS A 1 233 ? 20.901 3.178 -32.650 1.00 91.31 233 HIS A C 1
ATOM 1789 O O . HIS A 1 233 ? 20.998 2.990 -33.861 1.00 91.31 233 HIS A O 1
ATOM 1795 N N . GLU A 1 234 ? 21.979 3.323 -31.874 1.00 90.25 234 GLU A N 1
ATOM 1796 C CA . GLU A 1 234 ? 23.357 3.267 -32.382 1.00 90.25 234 GLU A CA 1
ATOM 1797 C C . GLU A 1 234 ? 23.664 1.920 -33.051 1.00 90.25 234 GLU A C 1
ATOM 1799 O O . GLU A 1 234 ? 24.209 1.877 -34.156 1.00 90.25 234 GLU A O 1
ATOM 1804 N N . HIS A 1 235 ? 23.259 0.807 -32.431 1.00 87.12 235 HIS A N 1
ATOM 1805 C CA . HIS A 1 235 ? 23.418 -0.520 -33.027 1.00 87.12 235 HIS A CA 1
ATOM 1806 C C . HIS A 1 235 ? 22.608 -0.690 -34.315 1.00 87.12 235 HIS A C 1
ATOM 1808 O O . HIS A 1 235 ? 23.107 -1.308 -35.257 1.00 87.12 235 HIS A O 1
ATOM 1814 N N . ALA A 1 236 ? 21.397 -0.134 -34.385 1.00 90.44 236 ALA A N 1
ATOM 1815 C CA . ALA A 1 236 ? 20.580 -0.165 -35.594 1.00 90.44 236 ALA A CA 1
ATOM 1816 C C . ALA A 1 236 ? 21.240 0.614 -36.745 1.00 90.44 236 ALA A C 1
ATOM 1818 O O . ALA A 1 236 ? 21.335 0.089 -37.853 1.00 90.44 236 ALA A O 1
ATOM 1819 N N . LEU A 1 237 ? 21.782 1.808 -36.479 1.00 95.44 237 LEU A N 1
ATOM 1820 C CA . LEU A 1 237 ? 22.522 2.595 -37.475 1.00 95.44 237 LEU A CA 1
ATOM 1821 C C . LEU A 1 237 ? 23.793 1.874 -37.952 1.00 95.44 237 LEU A C 1
ATOM 1823 O O . LEU A 1 237 ? 24.107 1.851 -39.145 1.00 95.44 237 LEU A O 1
ATOM 1827 N N . LEU A 1 238 ? 24.527 1.239 -37.034 1.00 91.81 238 LEU A N 1
ATOM 1828 C CA . LEU A 1 238 ? 25.700 0.431 -37.381 1.00 91.81 238 LEU A CA 1
ATOM 1829 C C . LEU A 1 238 ? 25.332 -0.808 -38.210 1.00 91.81 238 LEU A C 1
ATOM 1831 O O . LEU A 1 238 ? 26.101 -1.220 -39.078 1.00 91.81 238 LEU A O 1
ATOM 1835 N N . ALA A 1 239 ? 24.174 -1.416 -37.954 1.00 90.50 239 ALA A N 1
ATOM 1836 C CA . ALA A 1 239 ? 23.677 -2.530 -38.751 1.00 90.50 239 ALA A CA 1
ATOM 1837 C C . ALA A 1 239 ? 23.276 -2.069 -40.161 1.00 90.50 239 ALA A C 1
ATOM 1839 O O . ALA A 1 239 ? 23.702 -2.685 -41.137 1.00 90.50 239 ALA A O 1
ATOM 1840 N N . GLU A 1 240 ? 22.549 -0.954 -40.278 1.00 95.00 240 GLU A N 1
ATOM 1841 C CA . GLU A 1 240 ? 22.127 -0.393 -41.567 1.00 95.00 240 GLU A CA 1
ATOM 1842 C C . GLU A 1 240 ? 23.329 0.013 -42.434 1.00 9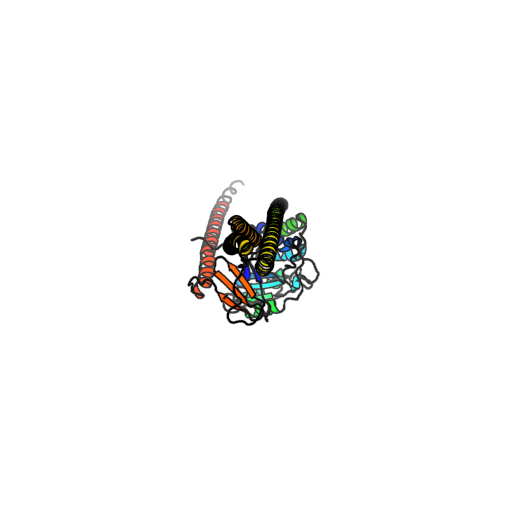5.00 240 GLU A C 1
ATOM 1844 O O . GLU A 1 240 ? 23.383 -0.301 -43.624 1.00 95.00 240 GLU A O 1
ATOM 1849 N N . THR A 1 241 ? 24.333 0.670 -41.845 1.00 95.38 241 THR A N 1
ATOM 1850 C CA . THR A 1 241 ? 25.558 1.063 -42.566 1.00 95.38 241 THR A CA 1
ATOM 1851 C C . THR A 1 241 ? 26.336 -0.147 -43.079 1.00 95.38 241 THR A C 1
ATOM 1853 O O . THR A 1 241 ? 26.777 -0.143 -44.228 1.00 95.38 241 THR A O 1
ATOM 1856 N N . LYS A 1 242 ? 26.454 -1.213 -42.279 1.00 91.88 242 LYS A N 1
ATOM 1857 C CA . LYS A 1 242 ? 27.068 -2.477 -42.718 1.00 91.88 242 LYS A CA 1
ATOM 1858 C C . LYS A 1 242 ? 26.262 -3.166 -43.812 1.00 91.88 242 LYS A C 1
ATOM 1860 O O . LYS A 1 242 ? 26.843 -3.683 -44.761 1.00 91.88 242 LYS A O 1
ATOM 1865 N N . GLU A 1 243 ? 24.938 -3.176 -43.704 1.00 93.00 243 GLU A N 1
ATOM 1866 C CA . GLU A 1 243 ? 24.074 -3.752 -44.734 1.00 93.00 243 GLU A CA 1
ATOM 1867 C C . GLU A 1 243 ? 24.198 -2.985 -46.056 1.00 93.00 243 GLU A C 1
ATOM 1869 O O . GLU A 1 243 ? 24.289 -3.598 -47.119 1.00 93.00 243 GLU A O 1
ATOM 1874 N N . ARG A 1 244 ? 24.286 -1.650 -45.998 1.00 96.19 244 ARG A N 1
ATOM 1875 C CA . ARG A 1 244 ? 24.536 -0.804 -47.170 1.00 96.19 244 ARG A CA 1
ATOM 1876 C C . ARG A 1 244 ? 25.872 -1.136 -47.836 1.00 96.19 244 ARG A C 1
ATOM 1878 O O . ARG A 1 244 ? 25.892 -1.352 -49.042 1.00 96.19 244 ARG A O 1
ATOM 1885 N N . GLN A 1 245 ? 26.948 -1.267 -47.058 1.00 94.62 245 GLN A N 1
ATOM 1886 C CA . GLN A 1 245 ? 28.269 -1.661 -47.570 1.00 94.62 245 GLN A CA 1
ATOM 1887 C C . GLN A 1 245 ? 28.252 -3.051 -48.221 1.00 94.62 245 GLN A C 1
ATOM 1889 O O . GLN A 1 245 ? 28.830 -3.245 -49.289 1.00 94.62 245 GLN A O 1
ATOM 1894 N N . LEU A 1 246 ? 27.559 -4.016 -47.607 1.00 93.69 246 LEU A N 1
ATOM 1895 C CA . LEU A 1 246 ? 27.395 -5.352 -48.181 1.00 93.69 246 LEU A CA 1
ATOM 1896 C C . LEU A 1 246 ? 26.645 -5.298 -49.516 1.00 93.69 246 LEU A C 1
ATOM 1898 O O . LEU A 1 246 ? 27.087 -5.920 -50.478 1.00 93.69 246 LEU A O 1
ATOM 1902 N N . ARG A 1 247 ? 25.558 -4.521 -49.599 1.00 96.06 247 ARG A N 1
ATOM 1903 C CA . ARG A 1 247 ? 24.796 -4.336 -50.845 1.00 96.06 247 ARG A CA 1
ATOM 1904 C C . ARG A 1 247 ? 25.635 -3.681 -51.941 1.00 96.06 247 ARG A C 1
ATOM 1906 O O . ARG A 1 247 ? 25.588 -4.130 -53.079 1.00 96.06 247 ARG A O 1
ATOM 1913 N N . GLU A 1 248 ? 26.416 -2.653 -51.615 1.00 96.50 248 GLU A N 1
ATOM 1914 C CA . GLU A 1 248 ? 27.317 -1.993 -52.572 1.00 96.50 248 GLU A CA 1
ATOM 1915 C C . GLU A 1 248 ? 28.344 -2.976 -53.150 1.00 96.50 248 GLU A C 1
ATOM 1917 O O . GLU A 1 248 ? 28.514 -3.043 -54.369 1.00 96.50 248 GLU A O 1
ATOM 1922 N N . ARG A 1 249 ? 28.955 -3.812 -52.303 1.00 93.50 249 ARG A N 1
ATOM 1923 C CA . ARG A 1 249 ? 29.901 -4.848 -52.746 1.00 93.50 249 ARG A CA 1
ATOM 1924 C C . ARG A 1 249 ? 29.246 -5.964 -53.547 1.00 93.50 249 ARG A C 1
ATOM 1926 O O . ARG A 1 249 ? 29.849 -6.484 -54.482 1.00 93.50 249 ARG A O 1
ATOM 1933 N N . GLU A 1 250 ? 28.018 -6.346 -53.209 1.00 94.62 250 GLU A N 1
ATOM 1934 C CA . GLU A 1 250 ? 27.247 -7.307 -54.003 1.00 94.62 250 GLU A CA 1
ATOM 1935 C C . GLU A 1 250 ? 26.917 -6.747 -55.393 1.00 94.62 250 GLU A C 1
ATOM 1937 O O . GLU A 1 250 ? 27.063 -7.463 -56.386 1.00 94.62 250 GLU A O 1
ATOM 1942 N N . CYS A 1 251 ? 26.547 -5.466 -55.486 1.00 96.94 251 CYS A N 1
ATOM 1943 C CA . CYS A 1 251 ? 26.361 -4.772 -56.761 1.00 96.94 251 CYS A CA 1
ATOM 1944 C C . CYS A 1 251 ? 27.664 -4.713 -57.577 1.00 96.94 251 CYS A C 1
ATOM 1946 O O . CYS A 1 251 ? 27.643 -4.972 -58.780 1.00 96.94 251 CYS A O 1
ATOM 1948 N N . GLU A 1 252 ? 28.804 -4.418 -56.945 1.00 96.31 252 GLU A N 1
ATOM 1949 C CA . GLU A 1 252 ? 30.117 -4.414 -57.604 1.00 96.31 252 GLU A CA 1
ATOM 1950 C C . GLU A 1 252 ? 30.504 -5.806 -58.121 1.00 96.31 252 GLU A C 1
ATOM 1952 O O . GLU A 1 252 ? 30.917 -5.956 -59.273 1.00 96.31 252 GLU A O 1
ATOM 1957 N N . HIS A 1 253 ? 30.267 -6.844 -57.318 1.00 94.69 253 HIS A N 1
ATOM 1958 C CA . HIS A 1 253 ? 30.476 -8.230 -57.723 1.00 94.69 253 HIS A CA 1
ATOM 1959 C C . HIS A 1 253 ? 29.604 -8.610 -58.926 1.00 94.69 253 HIS A C 1
ATOM 1961 O O . HIS A 1 253 ? 30.087 -9.226 -59.877 1.00 94.69 253 HIS A O 1
ATOM 1967 N N . GLN A 1 254 ? 28.332 -8.200 -58.937 1.00 95.94 254 GLN A N 1
ATOM 1968 C CA . GLN A 1 254 ? 27.450 -8.404 -60.088 1.00 95.94 254 GLN A CA 1
ATOM 1969 C C . GLN A 1 254 ? 27.930 -7.650 -61.333 1.00 95.94 254 GLN A C 1
ATOM 1971 O O . GLN A 1 254 ? 27.862 -8.204 -62.432 1.00 95.94 254 GLN A O 1
ATOM 1976 N N . ARG A 1 255 ? 28.451 -6.424 -61.183 1.00 97.19 255 ARG A N 1
ATOM 1977 C CA . ARG A 1 255 ? 29.009 -5.645 -62.298 1.00 97.19 255 ARG A CA 1
ATOM 1978 C C . ARG A 1 255 ? 30.209 -6.354 -62.931 1.00 97.19 255 ARG A C 1
ATOM 1980 O O . ARG A 1 255 ? 30.213 -6.542 -64.146 1.00 97.19 255 ARG A O 1
ATOM 1987 N N . LEU A 1 256 ? 31.152 -6.841 -62.119 1.00 95.12 256 LEU A N 1
ATOM 1988 C CA . LEU A 1 256 ? 32.307 -7.618 -62.593 1.00 95.12 256 LEU A CA 1
ATOM 1989 C C . LEU A 1 256 ? 31.878 -8.873 -63.364 1.00 95.12 256 LEU A C 1
ATOM 1991 O O . LEU A 1 256 ? 32.440 -9.183 -64.412 1.00 95.12 256 LEU A O 1
ATOM 1995 N N . LEU A 1 257 ? 30.838 -9.579 -62.902 1.00 95.19 257 LEU A N 1
ATOM 1996 C CA . LEU A 1 257 ? 30.304 -10.746 -63.616 1.00 95.19 257 LEU A CA 1
ATOM 1997 C C . LEU A 1 257 ? 29.750 -10.397 -65.004 1.00 95.19 257 LEU A C 1
ATOM 1999 O O . LEU A 1 257 ? 29.829 -11.226 -65.913 1.00 95.19 257 LEU A O 1
ATOM 2003 N N . VAL A 1 258 ? 29.176 -9.204 -65.178 1.00 97.00 258 VAL A N 1
ATOM 2004 C CA . VAL A 1 258 ? 28.700 -8.723 -66.483 1.00 97.00 258 VAL A CA 1
ATOM 2005 C C . VAL A 1 258 ? 29.880 -8.345 -67.379 1.00 97.00 258 VAL A C 1
ATOM 2007 O O . VAL A 1 258 ? 29.925 -8.793 -68.523 1.00 97.00 258 VAL A O 1
ATOM 2010 N N . GLU A 1 259 ? 30.866 -7.607 -66.866 1.00 96.12 259 GLU A N 1
ATOM 2011 C CA . GLU A 1 259 ? 32.081 -7.230 -67.608 1.00 96.12 259 GLU A CA 1
ATOM 2012 C C . GLU A 1 259 ? 32.867 -8.463 -68.085 1.00 96.12 259 GLU A C 1
ATOM 2014 O O . GLU A 1 259 ? 33.241 -8.554 -69.255 1.00 96.12 259 GLU A O 1
ATOM 2019 N N . MET A 1 260 ? 33.003 -9.486 -67.234 1.00 94.25 260 MET A N 1
ATOM 2020 C CA . MET A 1 260 ? 33.626 -10.768 -67.588 1.00 94.25 260 MET A CA 1
ATOM 2021 C C . MET A 1 260 ? 32.954 -11.481 -68.770 1.00 94.25 260 MET A C 1
ATOM 2023 O O . MET A 1 260 ? 33.613 -12.258 -69.463 1.00 94.25 260 MET A O 1
ATOM 2027 N N . ARG A 1 261 ? 31.646 -11.277 -68.987 1.00 95.31 261 ARG A N 1
ATOM 2028 C CA . ARG A 1 261 ? 30.918 -11.871 -70.125 1.00 95.31 261 ARG A CA 1
ATOM 2029 C C . ARG A 1 261 ? 31.210 -11.152 -71.439 1.00 95.31 261 ARG A C 1
ATOM 2031 O O . ARG A 1 261 ? 31.073 -11.774 -72.488 1.00 95.31 261 ARG A O 1
ATOM 2038 N N . LEU A 1 262 ? 31.576 -9.873 -71.376 1.00 96.31 262 LEU A N 1
ATOM 2039 C CA . LEU A 1 262 ? 31.839 -9.024 -72.540 1.00 96.31 262 LEU A CA 1
ATOM 2040 C C . LEU A 1 262 ? 33.328 -9.001 -72.932 1.00 96.31 262 LEU A C 1
ATOM 2042 O O . LEU A 1 262 ? 33.648 -8.728 -74.086 1.00 96.31 262 LEU A O 1
ATOM 2046 N N . ALA A 1 263 ? 34.228 -9.300 -71.993 1.00 95.69 263 ALA A N 1
ATOM 2047 C CA . ALA A 1 263 ? 35.675 -9.225 -72.174 1.00 95.69 263 ALA A CA 1
ATOM 2048 C C . ALA A 1 263 ? 36.272 -10.359 -73.038 1.00 95.69 263 ALA A C 1
ATOM 2050 O O . ALA A 1 263 ? 35.834 -11.514 -73.002 1.00 95.69 263 ALA A O 1
ATOM 2051 N N . GLY A 1 264 ? 37.347 -10.042 -73.771 1.00 94.06 264 GLY A N 1
ATOM 2052 C CA . GLY A 1 264 ? 38.140 -11.022 -74.525 1.00 94.06 264 GLY A CA 1
ATOM 2053 C C . GLY A 1 264 ? 38.991 -11.944 -73.625 1.00 94.06 264 GLY A C 1
ATOM 2054 O O . GLY A 1 264 ? 39.158 -11.667 -72.436 1.00 94.06 264 GLY A O 1
ATOM 2055 N N . PRO A 1 265 ? 39.593 -13.028 -74.164 1.00 91.88 265 PRO A N 1
ATOM 2056 C CA . PRO A 1 265 ? 40.261 -14.064 -73.360 1.00 91.88 265 PRO A CA 1
ATOM 2057 C C . PRO A 1 265 ? 41.363 -13.548 -72.420 1.00 91.88 265 PRO A C 1
ATOM 2059 O O . PRO A 1 265 ? 41.481 -14.020 -71.293 1.00 91.88 265 PRO A O 1
ATOM 2062 N N . ALA A 1 266 ? 42.150 -12.562 -72.863 1.00 89.81 266 ALA A N 1
ATOM 2063 C CA . ALA A 1 266 ? 43.244 -11.995 -72.072 1.00 89.81 266 ALA A CA 1
ATOM 2064 C C . ALA A 1 266 ? 42.762 -11.082 -70.926 1.00 89.81 266 ALA A C 1
ATOM 2066 O O . ALA A 1 266 ? 43.394 -11.017 -69.874 1.00 89.81 266 ALA A O 1
ATOM 2067 N N . GLU A 1 267 ? 41.646 -10.380 -71.114 1.00 93.94 267 GLU A N 1
ATOM 2068 C CA . GLU A 1 267 ? 41.073 -9.453 -70.131 1.00 93.94 267 GLU A CA 1
ATOM 2069 C C . GLU A 1 267 ? 40.214 -10.192 -69.097 1.00 93.94 267 GLU A C 1
ATOM 2071 O O . GLU A 1 267 ? 40.251 -9.884 -67.905 1.00 93.94 267 GLU A O 1
ATOM 2076 N N . ARG A 1 268 ? 39.553 -11.274 -69.523 1.00 92.38 268 ARG A N 1
ATOM 2077 C CA . ARG A 1 268 ? 38.767 -12.157 -68.657 1.00 92.38 268 ARG A CA 1
ATOM 2078 C C . ARG A 1 268 ? 39.583 -12.766 -67.515 1.00 92.38 268 ARG A C 1
ATOM 2080 O O . ARG A 1 268 ? 39.073 -12.852 -66.404 1.00 92.38 268 ARG A O 1
ATOM 2087 N N . ALA A 1 269 ? 40.844 -13.129 -67.759 1.00 93.50 269 ALA A N 1
ATOM 2088 C CA . ALA A 1 269 ? 41.731 -13.663 -66.722 1.00 93.50 269 ALA A CA 1
ATOM 2089 C C . ALA A 1 269 ? 42.054 -12.631 -65.621 1.00 93.50 269 ALA A C 1
ATOM 2091 O O . ALA A 1 269 ? 42.197 -12.998 -64.456 1.00 93.50 269 ALA A O 1
ATOM 2092 N N . LYS A 1 270 ? 42.139 -11.336 -65.968 1.00 94.81 270 LYS A N 1
ATOM 2093 C CA . LYS A 1 270 ? 42.353 -10.259 -64.986 1.00 94.81 270 LYS A CA 1
ATOM 2094 C C . LYS A 1 270 ? 41.100 -10.024 -64.141 1.00 94.81 270 LYS A C 1
ATOM 2096 O O . LYS A 1 270 ? 41.196 -9.996 -62.918 1.00 94.81 270 LYS A O 1
ATOM 2101 N N . LEU A 1 271 ? 39.938 -9.930 -64.790 1.00 93.62 271 LEU A N 1
ATOM 2102 C CA . LEU A 1 271 ? 38.647 -9.751 -64.117 1.00 93.62 271 LEU A CA 1
ATOM 2103 C C . LEU A 1 271 ? 38.286 -10.947 -63.219 1.00 93.62 271 LEU A C 1
ATOM 2105 O O . LEU A 1 271 ? 37.677 -10.775 -62.168 1.00 93.62 271 LEU A O 1
ATOM 2109 N N . GLU A 1 272 ? 38.694 -12.162 -63.595 1.00 94.56 272 GLU A N 1
ATOM 2110 C CA . GLU A 1 272 ? 38.516 -13.356 -62.765 1.00 94.56 272 GLU A CA 1
ATOM 2111 C C . GLU A 1 272 ? 39.323 -13.289 -61.461 1.00 94.56 272 GLU A C 1
ATOM 2113 O O . GLU A 1 272 ? 38.792 -13.587 -60.390 1.00 94.56 272 GLU A O 1
ATOM 2118 N N . ALA A 1 273 ? 40.575 -12.824 -61.522 1.00 94.31 273 ALA A N 1
ATOM 2119 C CA . ALA A 1 273 ? 41.381 -12.617 -60.322 1.00 94.31 273 ALA A CA 1
ATOM 2120 C C . ALA A 1 273 ? 40.768 -11.549 -59.395 1.00 94.31 273 ALA A C 1
ATOM 2122 O O . ALA A 1 273 ? 40.769 -11.721 -58.175 1.00 94.31 273 ALA A O 1
ATOM 2123 N N . GLU A 1 274 ? 40.211 -10.474 -59.960 1.00 95.31 274 GLU A N 1
ATOM 2124 C CA . GLU A 1 274 ? 39.521 -9.418 -59.209 1.00 95.31 274 GLU A CA 1
ATOM 2125 C C . GLU A 1 274 ? 38.224 -9.925 -58.556 1.00 95.31 274 GLU A C 1
ATOM 2127 O O . GLU A 1 274 ? 38.006 -9.712 -57.359 1.00 95.31 274 GLU A O 1
ATOM 2132 N N . ARG A 1 275 ? 37.415 -10.703 -59.292 1.00 96.69 275 ARG A N 1
ATOM 2133 C CA . ARG A 1 275 ? 36.220 -11.385 -58.769 1.00 96.69 275 ARG A CA 1
ATOM 2134 C C . ARG A 1 275 ? 36.557 -12.252 -57.559 1.00 96.69 275 ARG A C 1
ATOM 2136 O O . ARG A 1 275 ? 35.865 -12.165 -56.548 1.00 96.69 275 ARG A O 1
ATOM 2143 N N . ASP A 1 276 ? 37.603 -13.069 -57.643 1.00 95.31 276 ASP A N 1
ATOM 2144 C CA . ASP A 1 276 ? 37.979 -13.999 -56.571 1.00 95.31 276 ASP A CA 1
ATOM 2145 C C . ASP A 1 276 ? 38.464 -13.285 -55.304 1.00 95.31 276 ASP A C 1
ATOM 2147 O O . ASP A 1 276 ? 38.338 -13.818 -54.194 1.00 95.31 276 ASP A O 1
ATOM 2151 N N . VAL A 1 277 ? 39.054 -12.094 -55.445 1.00 96.19 277 VAL A N 1
ATOM 2152 C CA . VAL A 1 277 ? 39.403 -11.235 -54.307 1.00 96.19 277 VAL A CA 1
ATOM 2153 C C . VAL A 1 277 ? 38.130 -10.677 -53.673 1.00 96.19 277 VAL A C 1
ATOM 2155 O O . VAL A 1 277 ? 37.958 -10.804 -52.458 1.00 96.19 277 VAL A O 1
ATOM 2158 N N . LEU A 1 278 ? 37.211 -10.139 -54.479 1.00 94.44 278 LEU A N 1
ATOM 2159 C CA . LEU A 1 278 ? 35.964 -9.551 -53.989 1.00 94.44 278 LEU A CA 1
ATOM 2160 C C . LEU A 1 278 ? 35.029 -10.597 -53.358 1.00 94.44 278 LEU A C 1
ATOM 2162 O O . LEU A 1 278 ? 34.436 -10.356 -52.309 1.00 94.44 278 LEU A O 1
ATOM 2166 N N . GLU A 1 279 ? 34.940 -11.797 -53.932 1.00 95.69 279 GLU A N 1
ATOM 2167 C CA . GLU A 1 279 ? 34.158 -12.907 -53.378 1.00 95.69 279 GLU A CA 1
ATOM 2168 C C . GLU A 1 279 ? 34.721 -13.371 -52.026 1.00 95.69 279 GLU A C 1
ATOM 2170 O O . GLU A 1 279 ? 33.967 -13.603 -51.074 1.00 95.69 279 GLU A O 1
ATOM 2175 N N . ARG A 1 280 ? 36.054 -13.445 -51.894 1.00 95.31 280 ARG A N 1
ATOM 2176 C CA . ARG A 1 280 ? 36.704 -13.727 -50.606 1.00 95.31 280 ARG A CA 1
ATOM 2177 C C . ARG A 1 280 ? 36.398 -12.647 -49.573 1.00 95.31 280 ARG A C 1
ATOM 2179 O O . ARG A 1 280 ? 36.108 -12.998 -48.429 1.00 95.31 280 ARG A O 1
ATOM 2186 N N . GLN A 1 281 ? 36.410 -11.373 -49.963 1.00 94.00 281 GLN A N 1
ATOM 2187 C CA . GLN A 1 281 ? 36.041 -10.260 -49.085 1.00 94.00 281 GLN A CA 1
ATOM 2188 C C . GLN A 1 281 ? 34.569 -10.341 -48.647 1.00 94.00 281 GLN A C 1
ATOM 2190 O O . GLN A 1 281 ? 34.294 -10.310 -47.449 1.00 94.00 281 GLN A O 1
ATOM 2195 N N . LEU A 1 282 ? 33.631 -10.555 -49.578 1.00 94.19 282 LEU A N 1
ATOM 2196 C CA . LEU A 1 282 ? 32.205 -10.744 -49.277 1.00 94.19 282 LEU A CA 1
ATOM 2197 C C . LEU A 1 282 ? 31.970 -11.925 -48.331 1.00 94.19 282 LEU A C 1
ATOM 2199 O O . LEU A 1 282 ? 31.178 -11.833 -47.393 1.00 94.19 282 LEU A O 1
ATOM 2203 N N . ARG A 1 283 ? 32.670 -13.044 -48.540 1.00 94.44 283 ARG A N 1
ATOM 2204 C CA . ARG A 1 283 ? 32.562 -14.219 -47.669 1.00 94.44 283 ARG A CA 1
ATOM 2205 C C . ARG A 1 283 ? 33.113 -13.936 -46.273 1.00 94.44 283 ARG A C 1
ATOM 2207 O O . ARG A 1 283 ? 32.484 -14.336 -45.295 1.00 94.44 283 ARG A O 1
ATOM 2214 N N . GLN A 1 284 ? 34.248 -13.243 -46.165 1.00 92.81 284 GLN A N 1
ATOM 2215 C CA . GLN A 1 284 ? 34.811 -12.832 -44.875 1.00 92.81 284 GLN A CA 1
ATOM 2216 C C . GLN A 1 284 ? 33.860 -11.896 -44.120 1.00 92.81 284 GLN A C 1
ATOM 2218 O O . GLN A 1 284 ? 33.631 -12.097 -42.928 1.00 92.81 284 GLN A O 1
ATOM 2223 N N . GLU A 1 285 ? 33.239 -10.937 -44.805 1.00 91.44 285 GLU A N 1
ATOM 2224 C CA . GLU A 1 285 ? 32.295 -10.002 -44.188 1.00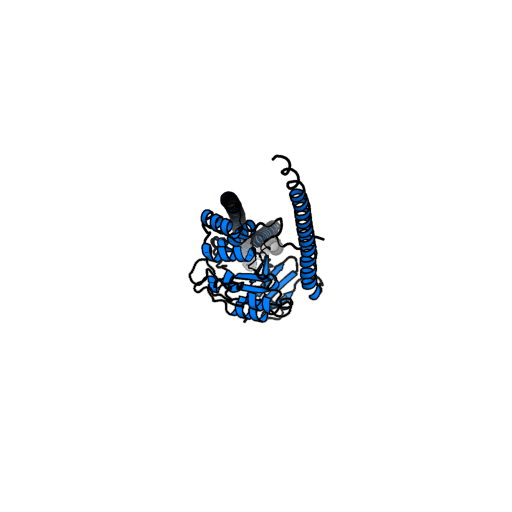 91.44 285 GLU A CA 1
ATOM 2225 C C . GLU A 1 285 ? 30.965 -10.646 -43.812 1.00 91.44 285 GLU A C 1
ATOM 2227 O O . GLU A 1 285 ? 30.459 -10.381 -42.724 1.00 91.44 285 GLU A O 1
ATOM 2232 N N . LYS A 1 286 ? 30.421 -11.550 -44.636 1.00 90.62 286 LYS A N 1
ATOM 2233 C CA . LYS A 1 286 ? 29.218 -12.322 -44.284 1.00 90.62 286 LYS A CA 1
ATOM 2234 C C . LYS A 1 286 ? 29.459 -13.203 -43.061 1.00 90.62 286 LYS A C 1
ATOM 2236 O O . LYS A 1 286 ? 28.644 -13.210 -42.140 1.00 90.62 286 LYS A O 1
ATOM 2241 N N . VAL A 1 287 ? 30.599 -13.895 -43.007 1.00 89.94 287 VAL A N 1
ATOM 2242 C CA . VAL A 1 287 ? 30.982 -14.709 -41.840 1.00 89.94 287 VAL A CA 1
ATOM 2243 C C . VAL A 1 287 ? 31.204 -13.827 -40.604 1.00 89.94 287 VAL A C 1
ATOM 2245 O O . VAL A 1 287 ? 30.757 -14.182 -39.513 1.00 89.94 287 VAL A O 1
ATOM 2248 N N . GLY A 1 288 ? 31.831 -12.657 -40.763 1.00 85.25 288 GLY A N 1
ATOM 2249 C CA . GLY A 1 288 ? 32.004 -11.673 -39.692 1.00 85.25 288 GLY A CA 1
ATOM 2250 C C . GLY A 1 288 ? 30.684 -11.076 -39.195 1.00 85.25 288 GLY A C 1
ATOM 2251 O O . GLY A 1 288 ? 30.515 -10.890 -37.991 1.00 85.25 288 GLY A O 1
ATOM 2252 N N . SER A 1 289 ? 29.729 -10.831 -40.094 1.00 84.38 289 SER A N 1
ATOM 2253 C CA . SER A 1 289 ? 28.399 -10.298 -39.778 1.00 84.38 289 SER A CA 1
ATOM 2254 C C . SER A 1 289 ? 27.576 -11.296 -38.960 1.00 84.38 289 SER A C 1
ATOM 2256 O O . SER A 1 289 ? 27.105 -10.945 -37.883 1.00 84.38 289 SER A O 1
ATOM 2258 N N . VAL A 1 290 ? 27.519 -12.569 -39.376 1.00 79.31 290 VAL A N 1
ATOM 2259 C CA . VAL A 1 290 ? 26.803 -13.636 -38.642 1.00 79.31 290 VAL A CA 1
ATOM 2260 C C . VAL A 1 290 ? 27.400 -13.880 -37.250 1.00 79.31 290 VAL A C 1
ATOM 2262 O O . VAL A 1 290 ? 26.682 -14.167 -36.291 1.00 79.31 290 VAL A O 1
ATOM 2265 N N . ARG A 1 291 ? 28.723 -13.742 -37.109 1.00 78.38 291 ARG A N 1
ATOM 2266 C CA . ARG A 1 291 ? 29.404 -13.890 -35.814 1.00 78.38 291 ARG A CA 1
ATOM 2267 C C . ARG A 1 291 ? 29.165 -12.689 -34.888 1.00 78.38 291 ARG A C 1
ATOM 2269 O O . ARG A 1 291 ? 29.113 -12.869 -33.676 1.00 78.38 291 ARG A O 1
ATOM 2276 N N . ASN A 1 292 ? 28.966 -11.499 -35.458 1.00 69.81 292 ASN A N 1
ATOM 2277 C CA . ASN A 1 292 ? 28.700 -10.248 -34.741 1.00 69.81 292 ASN A CA 1
ATOM 2278 C C . ASN A 1 292 ? 27.209 -9.912 -34.568 1.00 69.81 292 ASN A C 1
ATOM 2280 O O . ASN A 1 292 ? 26.900 -8.957 -33.864 1.00 69.81 292 ASN A O 1
ATOM 2284 N N . SER A 1 293 ? 26.284 -10.682 -35.145 1.00 65.69 293 SER A N 1
ATOM 2285 C CA . SER A 1 293 ? 24.840 -10.534 -34.909 1.00 65.69 293 SER A CA 1
ATOM 2286 C C . SER A 1 293 ? 24.348 -11.238 -33.637 1.00 65.69 293 SER A C 1
ATOM 2288 O O . SER A 1 293 ? 23.171 -11.139 -33.307 1.00 65.69 293 SER A O 1
ATOM 2290 N N . ASN A 1 294 ? 25.225 -11.957 -32.921 1.00 61.78 294 ASN A N 1
ATOM 2291 C CA . ASN A 1 294 ? 24.890 -12.624 -31.658 1.00 61.78 294 ASN A CA 1
ATOM 2292 C C . ASN A 1 294 ? 25.908 -12.479 -30.494 1.00 61.78 294 ASN A C 1
ATOM 2294 O O . ASN A 1 294 ? 25.995 -13.388 -29.664 1.00 61.78 294 ASN A O 1
ATOM 2298 N N . PRO A 1 295 ? 26.704 -11.398 -30.365 1.00 53.78 295 PRO A N 1
ATOM 2299 C CA . PRO A 1 295 ? 27.323 -11.087 -29.097 1.00 53.78 295 PRO A CA 1
ATOM 2300 C C . PRO A 1 295 ? 26.232 -10.483 -28.222 1.00 53.78 295 PRO A C 1
ATOM 2302 O O . PRO A 1 295 ? 25.695 -9.411 -28.500 1.00 53.78 295 PRO A O 1
ATOM 2305 N N . LYS A 1 296 ? 25.901 -11.177 -27.138 1.00 70.62 296 LYS A N 1
ATOM 2306 C CA . LYS A 1 296 ? 25.337 -10.491 -25.986 1.00 70.62 296 LYS A CA 1
ATOM 2307 C C . LYS A 1 296 ? 26.416 -9.510 -25.539 1.00 70.62 296 LYS A C 1
ATOM 2309 O O . LYS A 1 296 ? 27.382 -9.928 -24.905 1.00 70.62 296 LYS A O 1
ATOM 2314 N N . ASP A 1 297 ? 26.329 -8.261 -25.998 1.00 77.00 297 ASP A N 1
ATOM 2315 C CA . ASP A 1 297 ? 27.267 -7.222 -25.593 1.00 77.00 297 ASP A CA 1
ATOM 2316 C C . ASP A 1 297 ? 27.275 -7.223 -24.055 1.00 77.00 297 ASP A C 1
ATOM 2318 O O . ASP A 1 297 ? 26.208 -7.052 -23.445 1.00 77.00 297 ASP A O 1
ATOM 2322 N N . PRO A 1 298 ? 28.427 -7.492 -23.410 1.00 83.25 298 PRO A N 1
ATOM 2323 C CA . PRO A 1 298 ? 28.514 -7.533 -21.956 1.00 83.25 298 PRO A CA 1
ATOM 2324 C C . PRO A 1 298 ? 27.976 -6.246 -21.320 1.00 83.25 298 PRO A C 1
ATOM 2326 O O . PRO A 1 298 ? 27.421 -6.299 -20.222 1.00 83.25 298 PRO A O 1
ATOM 2329 N N . ARG A 1 299 ? 28.048 -5.111 -22.030 1.00 82.56 299 ARG A N 1
ATOM 2330 C CA . ARG A 1 299 ? 27.475 -3.838 -21.595 1.00 82.56 299 ARG A CA 1
ATOM 2331 C C . ARG A 1 299 ? 25.945 -3.861 -21.578 1.00 82.56 299 ARG A C 1
ATOM 2333 O O . ARG A 1 299 ? 25.344 -3.438 -20.594 1.00 82.56 299 ARG A O 1
ATOM 2340 N N . THR A 1 300 ? 25.300 -4.391 -22.618 1.00 81.12 300 THR A N 1
ATOM 2341 C CA . THR A 1 300 ? 23.834 -4.532 -22.665 1.00 81.12 300 THR A CA 1
ATOM 2342 C C . THR A 1 300 ? 23.337 -5.543 -21.631 1.00 81.12 300 THR A C 1
ATOM 2344 O O . THR A 1 300 ? 22.298 -5.330 -21.008 1.00 81.12 300 THR A O 1
ATOM 2347 N N . GLU A 1 301 ? 24.071 -6.637 -21.396 1.00 86.81 301 GLU A N 1
ATOM 2348 C CA . GLU A 1 301 ? 23.738 -7.564 -20.308 1.00 86.81 301 GLU A CA 1
ATOM 2349 C C . GLU A 1 301 ? 23.825 -6.901 -18.934 1.00 86.81 301 GLU A C 1
ATOM 2351 O O . GLU A 1 301 ? 22.932 -7.104 -18.109 1.00 86.81 301 GLU A O 1
ATOM 2356 N N . GLN A 1 302 ? 24.879 -6.122 -18.683 1.00 88.06 302 GLN A N 1
ATOM 2357 C CA . GLN A 1 302 ? 25.042 -5.399 -17.428 1.00 88.06 302 GLN A CA 1
ATOM 2358 C C . GLN A 1 302 ? 23.888 -4.414 -17.210 1.00 88.06 302 GLN A C 1
ATOM 2360 O O . GLN A 1 302 ? 23.246 -4.463 -16.161 1.00 88.06 302 GLN A O 1
ATOM 2365 N N . LEU A 1 303 ? 23.551 -3.615 -18.227 1.00 84.19 303 LEU A N 1
ATOM 2366 C CA . LEU A 1 303 ? 22.442 -2.660 -18.174 1.00 84.19 303 LEU A CA 1
ATOM 2367 C C . LEU A 1 303 ? 21.101 -3.353 -17.882 1.00 84.19 303 LEU A C 1
ATOM 2369 O O . LEU A 1 303 ? 20.324 -2.907 -17.039 1.00 84.19 303 LEU A O 1
ATOM 2373 N N . ASN A 1 304 ? 20.846 -4.498 -18.523 1.00 84.75 304 ASN A N 1
ATOM 2374 C CA . ASN A 1 304 ? 19.641 -5.292 -18.278 1.00 84.75 304 ASN A CA 1
ATOM 2375 C C . ASN A 1 304 ? 19.587 -5.856 -16.847 1.00 84.75 304 ASN A C 1
ATOM 2377 O O . ASN A 1 304 ? 18.507 -5.920 -16.255 1.00 84.75 304 ASN A O 1
ATOM 2381 N N . ARG A 1 305 ? 20.730 -6.262 -16.274 1.00 90.19 305 ARG A N 1
ATOM 2382 C CA . ARG A 1 305 ? 20.811 -6.718 -14.875 1.00 90.19 305 ARG A CA 1
ATOM 2383 C C . ARG A 1 305 ? 20.556 -5.569 -13.901 1.00 90.19 305 ARG A C 1
ATOM 2385 O O . ARG A 1 305 ? 19.789 -5.750 -12.960 1.00 90.19 305 ARG A O 1
ATOM 2392 N N . GLU A 1 306 ? 21.139 -4.399 -14.143 1.00 88.12 306 GLU A N 1
ATOM 2393 C CA . GLU A 1 306 ? 20.910 -3.196 -13.332 1.00 88.12 306 GLU A CA 1
ATOM 2394 C C . GLU A 1 306 ? 19.433 -2.778 -13.371 1.00 88.12 306 GLU A C 1
ATOM 2396 O O . GLU A 1 306 ? 18.805 -2.645 -12.321 1.00 88.12 306 GLU A O 1
ATOM 2401 N N . MET A 1 307 ? 18.821 -2.725 -14.557 1.00 84.06 307 MET A N 1
ATOM 2402 C CA . MET A 1 307 ? 17.384 -2.468 -14.715 1.00 84.06 307 MET A CA 1
ATOM 2403 C C . MET A 1 307 ? 16.507 -3.490 -13.980 1.00 84.06 307 MET A C 1
ATOM 2405 O O . MET A 1 307 ? 15.509 -3.122 -13.354 1.00 84.06 307 MET A O 1
ATOM 2409 N N . ALA A 1 308 ? 16.857 -4.779 -14.025 1.00 84.88 308 ALA A N 1
ATOM 2410 C CA . ALA A 1 308 ? 16.131 -5.819 -13.297 1.00 84.88 308 ALA A CA 1
ATOM 2411 C C . ALA A 1 308 ? 16.255 -5.656 -11.771 1.00 84.88 308 ALA A C 1
ATOM 2413 O O . ALA A 1 308 ? 15.265 -5.824 -11.050 1.00 84.88 308 ALA A O 1
ATOM 2414 N N . ASN A 1 309 ? 17.439 -5.282 -11.281 1.00 87.75 309 ASN A N 1
ATOM 2415 C CA . ASN A 1 309 ? 17.685 -5.031 -9.863 1.00 87.75 309 ASN A CA 1
ATOM 2416 C C . ASN A 1 309 ? 16.899 -3.811 -9.365 1.00 87.75 309 ASN A C 1
ATOM 2418 O O . ASN A 1 309 ? 16.215 -3.916 -8.350 1.00 87.75 309 ASN A O 1
ATOM 2422 N N . LEU A 1 310 ? 16.905 -2.694 -10.102 1.00 82.69 310 LEU A N 1
ATOM 2423 C CA . LEU A 1 310 ? 16.165 -1.484 -9.718 1.00 82.69 310 LEU A CA 1
ATOM 2424 C C . LEU A 1 310 ? 14.648 -1.691 -9.774 1.00 82.69 310 LEU A C 1
ATOM 2426 O O . LEU A 1 310 ? 13.931 -1.245 -8.882 1.00 82.69 310 LEU A O 1
ATOM 2430 N N . ARG A 1 311 ? 14.141 -2.438 -10.766 1.00 79.75 311 ARG A N 1
ATOM 2431 C CA . ARG A 1 311 ? 12.725 -2.848 -10.797 1.00 79.75 311 ARG A CA 1
ATOM 2432 C C . ARG A 1 311 ? 12.357 -3.691 -9.581 1.00 79.75 311 ARG A C 1
ATOM 2434 O O . ARG A 1 311 ? 11.290 -3.495 -9.008 1.00 79.75 311 ARG A O 1
ATOM 2441 N N . THR A 1 312 ? 13.244 -4.598 -9.178 1.00 80.88 312 THR A N 1
ATOM 2442 C CA . THR A 1 312 ? 13.053 -5.412 -7.973 1.00 80.88 312 THR A CA 1
ATOM 2443 C C . THR A 1 312 ? 13.071 -4.541 -6.715 1.00 80.88 312 THR A C 1
ATOM 2445 O O . THR A 1 312 ? 12.206 -4.714 -5.862 1.00 80.88 312 THR A O 1
ATOM 2448 N N . ALA A 1 313 ? 13.979 -3.566 -6.620 1.00 79.88 313 ALA A N 1
ATOM 2449 C CA . ALA A 1 313 ? 14.037 -2.615 -5.510 1.00 79.88 313 ALA A CA 1
ATOM 2450 C C . ALA A 1 313 ? 12.766 -1.746 -5.427 1.00 79.88 313 ALA A C 1
ATOM 2452 O O . ALA A 1 313 ? 12.153 -1.668 -4.367 1.00 79.88 313 ALA A O 1
ATOM 2453 N N . LEU A 1 314 ? 12.285 -1.200 -6.554 1.00 77.12 314 LEU A N 1
ATOM 2454 C CA . LEU A 1 314 ? 11.008 -0.467 -6.632 1.00 77.12 314 LEU A CA 1
ATOM 2455 C C . LEU A 1 314 ? 9.801 -1.323 -6.238 1.00 77.12 314 LEU A C 1
ATOM 2457 O O . LEU A 1 314 ? 8.797 -0.812 -5.746 1.00 77.12 314 LEU A O 1
ATOM 2461 N N . GLN A 1 315 ? 9.862 -2.623 -6.521 1.00 74.75 315 GLN A N 1
ATOM 2462 C CA . GLN A 1 315 ? 8.803 -3.558 -6.170 1.00 74.75 315 GLN A CA 1
ATOM 2463 C C . GLN A 1 315 ? 8.841 -3.919 -4.683 1.00 74.75 315 GLN A C 1
ATOM 2465 O O . GLN A 1 315 ? 7.782 -4.071 -4.082 1.00 74.75 315 GLN A O 1
ATOM 2470 N N . GLN A 1 316 ? 10.034 -4.026 -4.095 1.00 73.62 316 GLN A N 1
ATOM 2471 C CA . GLN A 1 316 ? 10.235 -4.257 -2.663 1.00 73.62 316 GLN A CA 1
ATOM 2472 C C . GLN A 1 316 ? 9.920 -3.020 -1.815 1.00 73.62 316 GLN A C 1
ATOM 2474 O O . GLN A 1 316 ? 9.451 -3.178 -0.695 1.00 73.62 316 GLN A O 1
ATOM 2479 N N . SER A 1 317 ? 10.110 -1.807 -2.344 1.00 68.44 317 SER A N 1
ATOM 2480 C CA . SER A 1 317 ? 9.776 -0.554 -1.649 1.00 68.44 317 SER A CA 1
ATOM 2481 C C . SER A 1 317 ? 8.281 -0.216 -1.655 1.00 68.44 317 SER A C 1
ATOM 2483 O O . SER A 1 317 ? 7.856 0.777 -1.065 1.00 68.44 317 SER A O 1
ATOM 2485 N N . ARG A 1 318 ? 7.437 -1.028 -2.306 1.00 63.00 318 ARG A N 1
ATOM 2486 C CA . ARG A 1 318 ? 5.985 -0.922 -2.133 1.00 63.00 3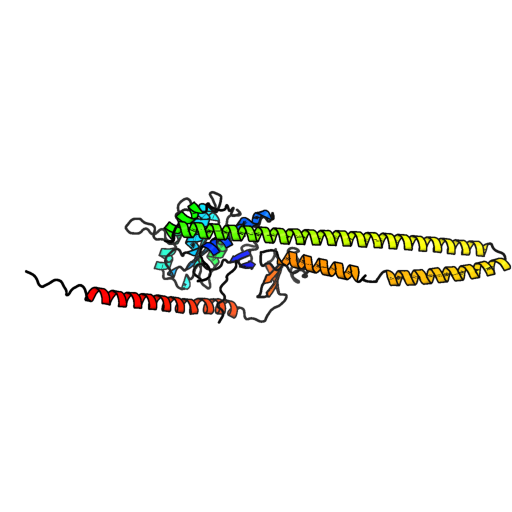18 ARG A CA 1
ATOM 2487 C C . ARG A 1 318 ? 5.633 -1.425 -0.730 1.00 63.00 318 ARG A C 1
ATOM 2489 O O . ARG A 1 318 ? 5.701 -2.617 -0.472 1.00 63.00 318 ARG A O 1
ATOM 2496 N N . HIS A 1 319 ? 5.227 -0.493 0.135 1.00 54.22 319 HIS A N 1
ATOM 2497 C CA . HIS A 1 319 ? 4.928 -0.667 1.568 1.00 54.22 319 HIS A CA 1
ATOM 2498 C C . HIS A 1 319 ? 4.037 -1.836 1.948 1.00 54.22 319 HIS A C 1
ATOM 2500 O O . HIS A 1 319 ? 4.135 -2.379 3.045 1.00 54.22 319 HIS A O 1
ATOM 2506 N N . ARG A 1 320 ? 3.167 -2.263 1.043 1.00 55.81 320 ARG A N 1
ATOM 2507 C CA . ARG A 1 320 ? 2.365 -3.441 1.306 1.00 55.81 320 ARG A CA 1
ATOM 2508 C C . ARG A 1 320 ? 3.234 -4.649 1.004 1.00 55.81 320 ARG A C 1
ATOM 2510 O O . ARG A 1 320 ? 3.631 -4.831 -0.144 1.00 55.81 320 ARG A O 1
ATOM 2517 N N . ASN A 1 321 ? 3.451 -5.498 2.012 1.00 50.00 321 ASN A N 1
ATOM 2518 C CA . ASN A 1 321 ? 4.088 -6.826 1.956 1.00 50.00 321 ASN A CA 1
ATOM 2519 C C . ASN A 1 321 ? 3.449 -7.811 0.933 1.00 50.00 321 ASN A C 1
ATOM 2521 O O . ASN A 1 321 ? 3.553 -9.029 1.057 1.00 50.00 321 ASN A O 1
ATOM 2525 N N . TYR A 1 322 ? 2.784 -7.320 -0.109 1.00 46.50 322 TYR A N 1
ATOM 2526 C CA . TYR A 1 322 ? 2.498 -8.031 -1.336 1.00 46.50 322 TYR A CA 1
ATOM 2527 C C . TYR A 1 322 ? 3.798 -8.175 -2.132 1.00 46.50 322 TYR A C 1
ATOM 2529 O O . TYR A 1 322 ? 4.109 -7.376 -3.015 1.00 46.50 322 TYR A O 1
ATOM 2537 N N . ALA A 1 323 ? 4.565 -9.230 -1.859 1.00 40.81 323 ALA A N 1
ATOM 2538 C CA . ALA A 1 323 ? 5.610 -9.642 -2.784 1.00 40.81 323 ALA A CA 1
ATOM 2539 C C . ALA A 1 323 ? 4.954 -10.098 -4.101 1.00 40.81 323 ALA A C 1
ATOM 2541 O O . ALA A 1 323 ? 4.591 -11.264 -4.270 1.00 40.81 323 ALA A O 1
ATOM 2542 N N . PHE A 1 324 ? 4.791 -9.175 -5.046 1.00 41.41 324 PHE A N 1
ATOM 2543 C CA . PHE A 1 324 ? 4.441 -9.503 -6.419 1.00 41.41 324 PHE A CA 1
ATOM 2544 C C . PHE A 1 324 ? 5.651 -10.215 -7.033 1.00 41.41 324 PHE A C 1
ATOM 2546 O O . PHE A 1 324 ? 6.697 -9.615 -7.249 1.00 41.41 324 PHE A O 1
ATOM 2553 N N . ALA A 1 325 ? 5.558 -11.521 -7.270 1.00 43.19 325 ALA A N 1
ATOM 2554 C CA . ALA A 1 325 ? 6.616 -12.228 -7.986 1.00 43.19 325 ALA A CA 1
ATOM 2555 C C . ALA A 1 325 ? 6.613 -11.776 -9.463 1.00 43.19 325 ALA A C 1
ATOM 2557 O O . ALA A 1 325 ? 5.556 -11.868 -10.098 1.00 43.19 325 ALA A O 1
ATOM 2558 N N . PRO A 1 326 ? 7.737 -11.293 -10.025 1.00 41.16 326 PRO A N 1
ATOM 2559 C CA . PRO A 1 326 ? 7.832 -11.027 -11.455 1.00 41.16 326 PRO A CA 1
ATOM 2560 C C . PRO A 1 326 ? 7.819 -12.362 -12.213 1.00 41.16 326 PRO A C 1
ATOM 2562 O O . PRO A 1 326 ? 8.548 -13.285 -11.854 1.00 41.16 326 PRO A O 1
ATOM 2565 N N . ASN A 1 327 ? 6.981 -12.462 -13.248 1.00 45.38 327 ASN A N 1
ATOM 2566 C CA . ASN A 1 327 ? 6.876 -13.610 -14.157 1.00 45.38 327 ASN A CA 1
ATOM 2567 C C . ASN A 1 327 ? 6.642 -14.963 -13.480 1.00 45.38 327 ASN A C 1
ATOM 2569 O O . ASN A 1 327 ? 7.534 -15.811 -13.420 1.00 45.38 327 ASN A O 1
ATOM 2573 N N . THR A 1 328 ? 5.406 -15.220 -13.062 1.00 47.31 328 THR A N 1
ATOM 2574 C CA . THR A 1 328 ? 4.988 -16.604 -12.853 1.00 47.31 328 THR A CA 1
ATOM 2575 C C . THR A 1 328 ? 3.873 -16.967 -13.818 1.00 47.31 328 THR A C 1
ATOM 2577 O O . THR A 1 328 ? 2.992 -16.163 -14.113 1.00 47.31 328 THR A O 1
ATOM 2580 N N . SER A 1 329 ? 4.009 -18.160 -14.392 1.00 53.94 329 SER A N 1
ATOM 2581 C CA . SER A 1 329 ? 3.034 -18.796 -15.271 1.00 53.94 329 SER A CA 1
ATOM 2582 C C . SER A 1 329 ? 1.659 -18.711 -14.610 1.00 53.94 329 SER A C 1
ATOM 2584 O O . SER A 1 329 ? 1.575 -18.931 -13.401 1.00 53.94 329 SER A O 1
ATOM 2586 N N . GLY A 1 330 ? 0.605 -18.405 -15.374 1.00 58.03 330 GLY A N 1
ATOM 2587 C CA . GLY A 1 330 ? -0.768 -18.429 -14.860 1.00 58.03 330 GLY A CA 1
ATOM 2588 C C . GLY A 1 330 ? -1.050 -19.710 -14.066 1.00 58.03 330 GLY A C 1
ATOM 2589 O O . GLY A 1 330 ? -0.387 -20.734 -14.269 1.00 58.03 330 GLY A O 1
ATOM 2590 N N . VAL A 1 331 ? -1.996 -19.643 -13.123 1.00 65.44 331 VAL A N 1
ATOM 2591 C CA . VAL A 1 331 ? -2.416 -20.797 -12.314 1.00 65.44 331 VAL A CA 1
ATOM 2592 C C . VAL A 1 331 ? -2.673 -21.963 -13.266 1.00 65.44 331 VAL A C 1
ATOM 2594 O O . VAL A 1 331 ? -3.583 -21.885 -14.081 1.00 65.44 331 VAL A O 1
ATOM 2597 N N . ARG A 1 332 ? -1.828 -23.009 -13.212 1.00 72.69 332 ARG A N 1
ATOM 2598 C CA . ARG A 1 332 ? -1.695 -24.025 -14.284 1.00 72.69 332 ARG A CA 1
ATOM 2599 C C . ARG A 1 332 ? -3.008 -24.696 -14.708 1.00 72.69 332 ARG A C 1
ATOM 2601 O O . ARG A 1 332 ? -3.051 -25.278 -15.784 1.00 72.69 332 ARG A O 1
ATOM 2608 N N . ASN A 1 333 ? -4.034 -24.613 -13.869 1.00 79.00 333 ASN A N 1
ATOM 2609 C CA . ASN A 1 333 ? -5.310 -25.288 -14.032 1.00 79.00 333 ASN A CA 1
ATOM 2610 C C . ASN A 1 333 ? -6.515 -24.333 -14.178 1.00 79.00 333 ASN A C 1
ATOM 2612 O O . ASN A 1 333 ? -7.613 -24.825 -14.420 1.00 79.00 333 ASN A O 1
ATOM 2616 N N . CYS A 1 334 ? -6.337 -23.004 -14.094 1.00 75.00 334 CYS A N 1
ATOM 2617 C CA . CYS A 1 334 ? -7.425 -22.042 -14.321 1.00 75.00 334 CYS A CA 1
ATOM 2618 C C . CYS A 1 334 ? -7.247 -21.357 -15.688 1.00 75.00 334 CYS A C 1
ATOM 2620 O O . CYS A 1 334 ? -6.154 -20.918 -16.041 1.00 75.00 334 CYS A O 1
ATOM 2622 N N . SER A 1 335 ? -8.329 -21.254 -16.466 1.00 83.50 335 SER A N 1
ATOM 2623 C CA . SER A 1 335 ? -8.344 -20.587 -17.780 1.00 83.50 335 SER A CA 1
ATOM 2624 C C . SER A 1 335 ? -8.457 -19.062 -17.696 1.00 83.50 335 SER A C 1
ATOM 2626 O O . SER A 1 335 ? -8.480 -18.392 -18.726 1.00 83.50 335 SER A O 1
ATOM 2628 N N . HIS A 1 336 ? -8.584 -18.505 -16.492 1.00 81.25 336 HIS A N 1
ATOM 2629 C CA . HIS A 1 336 ? -8.755 -17.072 -16.309 1.00 81.25 336 HIS A CA 1
ATOM 2630 C C . HIS A 1 336 ? -7.423 -16.326 -16.426 1.00 81.25 336 HIS A C 1
ATOM 2632 O O . HIS A 1 336 ? -6.380 -16.785 -15.958 1.00 81.25 336 HIS A O 1
ATOM 2638 N N . SER A 1 337 ? -7.469 -15.142 -17.032 1.00 75.00 337 SER A N 1
ATOM 2639 C CA . SER A 1 337 ? -6.309 -14.266 -17.206 1.00 75.00 337 SER A CA 1
ATOM 2640 C C . SER A 1 337 ? -5.973 -13.472 -15.942 1.00 75.00 337 SER A C 1
ATOM 2642 O O . SER A 1 337 ? -4.816 -13.085 -15.756 1.00 75.00 337 SER A O 1
ATOM 2644 N N . HIS A 1 338 ? -6.947 -13.237 -15.056 1.00 69.69 338 HIS A N 1
ATOM 2645 C CA . HIS A 1 338 ? -6.727 -12.478 -13.831 1.00 69.69 338 HIS A CA 1
ATOM 2646 C C . HIS A 1 338 ? -6.125 -13.361 -12.749 1.00 69.69 338 HIS A C 1
ATOM 2648 O O . HIS A 1 338 ? -6.789 -14.171 -12.099 1.00 69.69 338 HIS A O 1
ATOM 2654 N N . THR A 1 339 ? -4.833 -13.170 -12.526 1.00 75.75 339 THR A N 1
ATOM 2655 C CA . THR A 1 339 ? -4.098 -13.859 -11.476 1.00 75.75 339 THR A CA 1
ATOM 2656 C C . THR A 1 339 ? -3.343 -12.853 -10.618 1.00 75.75 339 THR A C 1
ATOM 2658 O O . THR A 1 339 ? -2.894 -11.810 -11.096 1.00 75.75 339 THR A O 1
ATOM 2661 N N . ARG A 1 340 ? -3.218 -13.148 -9.324 1.00 72.44 340 ARG A N 1
ATOM 2662 C CA . ARG A 1 340 ? -2.495 -12.336 -8.348 1.00 72.44 340 ARG A CA 1
ATOM 2663 C C . ARG A 1 340 ? -1.452 -13.192 -7.652 1.00 72.44 340 ARG A C 1
ATOM 2665 O O . ARG A 1 340 ? -1.770 -14.180 -6.991 1.00 72.44 340 ARG A O 1
ATOM 2672 N N . ASN A 1 341 ? -0.197 -12.781 -7.773 1.00 71.88 341 ASN A N 1
ATOM 2673 C CA . ASN A 1 341 ? 0.892 -13.377 -7.010 1.00 71.88 341 ASN A CA 1
ATOM 2674 C C . ASN A 1 341 ? 0.827 -12.894 -5.563 1.00 71.88 341 ASN A C 1
ATOM 2676 O O . ASN A 1 341 ? 0.590 -11.714 -5.308 1.00 71.88 341 ASN A O 1
ATOM 2680 N N . TRP A 1 342 ? 1.070 -13.800 -4.625 1.00 71.88 342 TRP A N 1
ATOM 2681 C CA . TRP A 1 342 ? 1.220 -13.473 -3.216 1.00 71.88 342 TRP A CA 1
ATOM 2682 C C . TRP A 1 342 ? 2.476 -14.140 -2.663 1.00 71.88 342 TRP A C 1
ATOM 2684 O O . TRP A 1 342 ? 2.890 -15.218 -3.099 1.00 71.88 342 TRP A O 1
ATOM 2694 N N . GLY A 1 343 ? 3.110 -13.496 -1.691 1.00 60.34 343 GLY A N 1
ATOM 2695 C CA . GLY A 1 343 ? 4.275 -14.055 -1.032 1.00 60.34 343 GLY A CA 1
ATOM 2696 C C . GLY A 1 343 ? 4.567 -13.358 0.282 1.00 60.34 343 GLY A C 1
ATOM 2697 O O . GLY A 1 343 ? 4.582 -12.136 0.338 1.00 60.34 343 GLY A O 1
ATOM 2698 N N . ASN A 1 344 ? 4.818 -14.145 1.321 1.00 64.81 344 ASN A N 1
ATOM 2699 C CA . ASN A 1 344 ? 5.233 -13.684 2.640 1.00 64.81 344 ASN A CA 1
ATOM 2700 C C . ASN A 1 344 ? 6.330 -14.612 3.196 1.00 64.81 344 ASN A C 1
ATOM 2702 O O . ASN A 1 344 ? 6.807 -15.525 2.512 1.00 64.81 344 ASN A O 1
ATOM 2706 N N . ALA A 1 345 ? 6.734 -14.407 4.452 1.00 58.88 345 ALA A N 1
ATOM 2707 C CA . ALA A 1 345 ? 7.715 -15.264 5.125 1.00 58.88 345 ALA A CA 1
ATOM 2708 C C . ALA A 1 345 ? 7.292 -16.751 5.205 1.00 58.88 345 ALA A C 1
ATOM 2710 O O . ALA A 1 345 ? 8.133 -17.627 5.424 1.00 58.88 345 ALA A O 1
ATOM 2711 N N . HIS A 1 346 ? 6.005 -17.055 5.006 1.00 56.72 346 HIS A N 1
ATOM 2712 C CA . HIS A 1 346 ? 5.425 -18.391 5.131 1.00 56.72 346 HIS A CA 1
ATOM 2713 C C . HIS A 1 346 ? 5.250 -19.125 3.793 1.00 56.72 346 HIS A C 1
ATOM 2715 O O . HIS A 1 346 ? 5.039 -20.338 3.793 1.00 56.72 346 HIS A O 1
ATOM 2721 N N . GLY A 1 347 ? 5.389 -18.448 2.651 1.00 70.31 347 GLY A N 1
ATOM 2722 C CA . GLY A 1 347 ? 5.256 -19.078 1.340 1.00 70.31 347 GLY A CA 1
ATOM 2723 C C . GLY A 1 347 ? 5.140 -18.073 0.202 1.00 70.31 347 GLY A C 1
ATOM 2724 O O . GLY A 1 347 ? 5.040 -16.872 0.422 1.00 70.31 347 GLY A O 1
ATOM 2725 N N . LYS A 1 348 ? 5.174 -18.578 -1.033 1.00 79.31 348 LYS A N 1
ATOM 2726 C CA . LYS A 1 348 ? 4.886 -17.806 -2.249 1.00 79.31 348 LYS A CA 1
ATOM 2727 C C . LYS A 1 348 ? 3.958 -18.623 -3.145 1.00 79.31 348 LYS A C 1
ATOM 2729 O O . LYS A 1 348 ? 4.152 -19.838 -3.264 1.00 79.31 348 LYS A O 1
ATOM 2734 N N . GLY A 1 349 ? 2.997 -17.968 -3.781 1.00 83.62 349 GLY A N 1
ATOM 2735 C CA . GLY A 1 349 ? 2.010 -18.588 -4.657 1.00 83.62 349 GLY A CA 1
ATOM 2736 C C . GLY A 1 349 ? 1.386 -17.604 -5.643 1.00 83.62 349 GLY A C 1
ATOM 2737 O O . GLY A 1 349 ? 1.730 -16.423 -5.679 1.00 83.62 349 GLY A O 1
ATOM 2738 N N . CYS A 1 350 ? 0.480 -18.117 -6.460 1.00 81.38 350 CYS A N 1
ATOM 2739 C CA . CYS A 1 350 ? -0.357 -17.363 -7.382 1.00 81.38 350 CYS A CA 1
ATOM 2740 C C . CYS A 1 350 ? -1.809 -17.787 -7.175 1.00 81.38 350 CYS A C 1
ATOM 2742 O O . CYS A 1 350 ? -2.072 -18.976 -7.010 1.00 81.38 350 CYS A O 1
ATOM 2744 N N . LYS A 1 351 ? -2.732 -16.827 -7.145 1.00 79.06 351 LYS A N 1
ATOM 2745 C CA . LYS A 1 351 ? -4.167 -17.048 -6.972 1.00 79.06 351 LYS A CA 1
ATOM 2746 C C . LYS A 1 351 ? -4.922 -16.486 -8.167 1.00 79.06 351 LYS A C 1
ATOM 2748 O O . LYS A 1 351 ? -4.736 -15.328 -8.524 1.00 79.06 351 LYS A O 1
ATOM 2753 N N . CYS A 1 352 ? -5.774 -17.295 -8.770 1.00 77.31 352 CYS A N 1
ATOM 2754 C CA . CYS A 1 352 ? -6.704 -16.890 -9.812 1.00 77.31 352 CYS A CA 1
ATOM 2755 C C . CYS A 1 352 ? -7.795 -16.029 -9.151 1.00 77.31 352 CYS A C 1
ATOM 2757 O O . CYS A 1 352 ? -8.443 -16.490 -8.214 1.00 77.31 352 CYS A O 1
ATOM 2759 N N . LEU A 1 353 ? -7.955 -14.767 -9.558 1.00 72.00 353 LEU A N 1
ATOM 2760 C CA . LEU A 1 353 ? -8.886 -13.841 -8.894 1.00 72.00 353 LEU A CA 1
ATOM 2761 C C . LEU A 1 353 ? -10.348 -14.164 -9.208 1.00 72.00 353 LEU A C 1
ATOM 2763 O O . LEU A 1 353 ? -11.207 -13.922 -8.368 1.00 72.00 353 LEU A O 1
ATOM 2767 N N . ASP A 1 354 ? -10.606 -14.761 -10.371 1.00 69.81 354 ASP A N 1
ATOM 2768 C CA . ASP A 1 354 ? -11.965 -15.053 -10.824 1.00 69.81 354 ASP A CA 1
ATOM 2769 C C . ASP A 1 354 ? -12.525 -16.344 -10.199 1.00 69.81 354 ASP A C 1
ATOM 2771 O O . ASP A 1 354 ? -13.670 -16.372 -9.756 1.00 69.81 354 ASP A O 1
ATOM 2775 N N . CYS A 1 355 ? -11.726 -17.418 -10.101 1.00 78.12 355 CYS A N 1
ATOM 2776 C CA . CYS A 1 355 ? -12.186 -18.691 -9.517 1.00 78.12 355 CYS A CA 1
ATOM 2777 C C . CYS A 1 355 ? -11.563 -19.052 -8.163 1.00 78.12 355 CYS A C 1
ATOM 2779 O O . CYS A 1 355 ? -11.964 -20.036 -7.545 1.00 78.12 355 CYS A O 1
ATOM 2781 N N . GLY A 1 356 ? -10.573 -18.293 -7.692 1.00 75.81 356 GLY A N 1
ATOM 2782 C CA . GLY A 1 356 ? -9.904 -18.536 -6.414 1.00 75.81 356 GLY A CA 1
ATOM 2783 C C . GLY A 1 356 ? -8.884 -19.678 -6.408 1.00 75.81 356 GLY A C 1
ATOM 2784 O O . GLY A 1 356 ? -8.342 -19.960 -5.341 1.00 75.81 356 GLY A O 1
ATOM 2785 N N . GLU A 1 357 ? -8.604 -20.330 -7.542 1.00 79.88 357 GLU A N 1
ATOM 2786 C CA . GLU A 1 357 ? -7.640 -21.436 -7.605 1.00 79.88 357 GLU A CA 1
ATOM 2787 C C . GLU A 1 357 ? -6.210 -20.966 -7.295 1.00 79.88 357 GLU A C 1
ATOM 2789 O O . GLU A 1 357 ? -5.769 -19.923 -7.779 1.00 79.88 357 GLU A O 1
ATOM 2794 N N . GLU A 1 358 ? -5.480 -21.732 -6.480 1.00 81.25 358 GLU A N 1
ATOM 2795 C CA . GLU A 1 358 ? -4.156 -21.357 -5.977 1.00 81.25 358 GLU A CA 1
ATOM 2796 C C . GLU A 1 358 ? -3.058 -22.327 -6.434 1.00 81.25 358 GLU A C 1
ATOM 2798 O O . GLU A 1 358 ? -3.156 -23.544 -6.280 1.00 81.25 358 GLU A O 1
ATOM 2803 N N . LEU A 1 359 ? -1.952 -21.770 -6.931 1.00 81.81 359 LEU A N 1
ATOM 2804 C CA . LEU A 1 359 ? -0.716 -22.477 -7.246 1.00 81.81 359 LEU A CA 1
ATOM 2805 C C . LEU A 1 359 ? 0.369 -22.079 -6.234 1.00 81.81 359 LEU A C 1
ATOM 2807 O O . LEU A 1 359 ? 0.820 -20.936 -6.210 1.00 81.81 359 LEU A O 1
ATOM 2811 N N . LEU A 1 360 ? 0.821 -23.017 -5.398 1.00 79.06 360 LEU A N 1
ATOM 2812 C CA . LEU A 1 360 ? 1.897 -22.785 -4.423 1.00 79.06 360 LEU A CA 1
ATOM 2813 C C . LEU A 1 360 ? 3.272 -23.095 -5.036 1.00 79.06 360 LEU A C 1
ATOM 2815 O O . LEU A 1 360 ? 3.551 -24.241 -5.384 1.00 79.06 360 LEU A O 1
ATOM 2819 N N . TYR A 1 361 ? 4.167 -22.103 -5.102 1.00 72.69 361 TYR A N 1
ATOM 2820 C CA . TYR A 1 361 ? 5.494 -22.247 -5.724 1.00 72.69 361 TYR A CA 1
ATOM 2821 C C . TYR A 1 361 ? 6.536 -22.915 -4.819 1.00 72.69 361 TYR A C 1
ATOM 2823 O O . TYR A 1 361 ? 7.457 -23.567 -5.305 1.00 72.69 361 TYR A O 1
ATOM 2831 N N . LYS A 1 362 ? 6.414 -22.769 -3.494 1.00 59.75 362 LYS A N 1
ATOM 2832 C CA . LYS A 1 362 ? 7.299 -23.419 -2.513 1.00 59.75 362 LYS A CA 1
ATOM 2833 C C . LYS A 1 362 ? 6.515 -23.797 -1.262 1.00 59.75 362 LYS A C 1
ATOM 2835 O O . LYS A 1 362 ? 6.298 -22.976 -0.375 1.00 59.75 362 LYS A O 1
ATOM 2840 N N . LYS A 1 363 ? 6.138 -25.071 -1.169 1.00 45.41 363 LYS A N 1
ATOM 2841 C CA . LYS A 1 363 ? 5.588 -25.671 0.049 1.00 45.41 363 LYS A CA 1
ATOM 2842 C C . LYS A 1 363 ? 6.765 -25.993 0.980 1.00 45.41 363 LYS A C 1
ATOM 2844 O O . LYS A 1 363 ? 7.420 -27.019 0.804 1.00 45.41 363 LYS A O 1
ATOM 2849 N N . ARG A 1 364 ? 7.069 -25.154 1.983 1.00 46.88 364 ARG A N 1
ATOM 2850 C CA . ARG A 1 364 ? 7.741 -25.713 3.172 1.00 46.88 364 ARG A CA 1
ATOM 2851 C C . ARG A 1 364 ? 6.735 -26.702 3.756 1.00 46.88 364 ARG A C 1
ATOM 2853 O O . ARG A 1 364 ? 5.597 -26.320 4.009 1.00 46.88 364 ARG A O 1
ATOM 2860 N N . ARG A 1 365 ? 7.100 -27.984 3.869 1.00 39.72 365 ARG A N 1
ATOM 2861 C CA . ARG A 1 365 ? 6.221 -29.005 4.458 1.00 39.72 365 ARG A CA 1
ATOM 2862 C C . ARG A 1 365 ? 5.919 -28.583 5.896 1.00 39.72 365 ARG A C 1
ATOM 2864 O O . ARG A 1 365 ? 6.761 -28.759 6.771 1.00 39.72 365 ARG A O 1
ATOM 2871 N N . HIS A 1 366 ? 4.758 -27.986 6.125 1.00 47.59 366 HIS A N 1
ATOM 2872 C CA . HIS A 1 366 ? 4.218 -27.729 7.451 1.00 47.59 366 HIS A CA 1
ATOM 2873 C C . HIS A 1 366 ? 2.737 -28.091 7.463 1.00 47.59 366 HIS A C 1
ATOM 2875 O O . HIS A 1 366 ? 2.000 -27.820 6.515 1.00 47.59 366 HIS A O 1
ATOM 2881 N N . CYS A 1 367 ? 2.363 -28.790 8.529 1.00 35.56 367 CYS A N 1
ATOM 2882 C CA . CYS A 1 367 ? 1.035 -29.321 8.782 1.00 35.56 367 CYS A CA 1
ATOM 2883 C C . CYS A 1 367 ? 0.050 -28.153 9.011 1.00 35.56 367 CYS A C 1
ATOM 2885 O O . CYS A 1 367 ? 0.364 -27.295 9.841 1.00 35.56 367 CYS A O 1
ATOM 2887 N N . PRO A 1 368 ? -1.111 -28.091 8.332 1.00 48.16 368 PRO A N 1
ATOM 2888 C CA . PRO A 1 368 ? -2.086 -27.004 8.499 1.00 48.16 368 PRO A CA 1
ATOM 2889 C C . PRO A 1 368 ? -2.553 -26.824 9.955 1.00 48.16 368 PRO A C 1
ATOM 2891 O O . PRO A 1 368 ? -2.712 -25.697 10.420 1.00 48.16 368 PRO A O 1
ATOM 2894 N N . ASP A 1 369 ? -2.637 -27.918 10.718 1.00 47.81 369 ASP A N 1
ATOM 2895 C CA . ASP A 1 369 ? -3.019 -27.904 12.137 1.00 47.81 369 ASP A CA 1
ATOM 2896 C C . ASP A 1 369 ? -1.967 -27.281 13.063 1.00 47.81 369 ASP A C 1
ATOM 2898 O O . ASP A 1 369 ? -2.277 -26.877 14.187 1.00 47.81 369 ASP A O 1
ATOM 2902 N N . ALA A 1 370 ? -0.713 -27.174 12.616 1.00 45.53 370 ALA A N 1
ATOM 2903 C CA . ALA A 1 370 ? 0.359 -26.634 13.438 1.00 45.53 370 ALA A CA 1
ATOM 2904 C C . ALA A 1 370 ? 0.306 -25.104 13.523 1.00 45.53 370 ALA A C 1
ATOM 2906 O O . ALA A 1 370 ? 0.622 -24.568 14.577 1.00 45.53 370 ALA A O 1
ATOM 2907 N N . LEU A 1 371 ? -0.129 -24.389 12.476 1.00 46.84 371 LEU A N 1
ATOM 2908 C CA . LEU A 1 371 ? -0.074 -22.920 12.466 1.00 46.84 371 LEU A CA 1
ATOM 2909 C C . LEU A 1 371 ? -1.112 -22.302 13.419 1.00 46.84 371 LEU A C 1
ATOM 2911 O O . LEU A 1 371 ? -0.762 -21.436 14.214 1.00 46.84 371 LEU A O 1
ATOM 2915 N N . MET A 1 372 ? -2.347 -22.819 13.433 1.00 49.47 372 MET A N 1
ATOM 2916 C CA . MET A 1 372 ? -3.396 -22.390 14.374 1.00 49.47 372 MET A CA 1
ATOM 2917 C C . MET A 1 372 ? -3.109 -22.842 15.815 1.00 49.47 372 MET A C 1
ATOM 2919 O O . MET A 1 372 ? -3.242 -22.047 16.747 1.00 49.47 372 MET A O 1
ATOM 2923 N N . ARG A 1 373 ? -2.623 -24.078 16.028 1.00 44.62 373 ARG A N 1
ATOM 2924 C CA . ARG A 1 373 ? -2.216 -24.542 17.372 1.00 44.62 373 ARG A CA 1
ATOM 2925 C C . ARG A 1 373 ? -1.022 -23.758 17.917 1.00 44.62 373 ARG A C 1
ATOM 2927 O O . ARG A 1 373 ? -0.972 -23.475 19.111 1.00 44.62 373 ARG A O 1
ATOM 2934 N N . GLN A 1 374 ? -0.076 -23.375 17.065 1.00 42.28 374 GLN A N 1
ATOM 2935 C CA . GLN A 1 374 ? 1.114 -22.630 17.467 1.00 42.28 374 GLN A CA 1
ATOM 2936 C C . GLN A 1 374 ? 0.820 -21.134 17.659 1.00 42.28 374 GLN A C 1
ATOM 2938 O O . GLN A 1 374 ? 1.422 -20.539 18.549 1.00 42.28 374 GLN A O 1
ATOM 2943 N N . LEU A 1 375 ? -0.157 -20.558 16.944 1.00 45.25 375 LEU A N 1
ATOM 2944 C CA . LEU A 1 375 ? -0.704 -19.225 17.231 1.00 45.25 375 LEU A CA 1
ATOM 2945 C C . LEU A 1 375 ? -1.428 -19.208 18.593 1.00 45.25 375 LEU A C 1
ATOM 2947 O O . LEU A 1 375 ? -1.181 -18.333 19.419 1.00 45.25 375 LEU A O 1
ATOM 2951 N N . MET A 1 376 ? -2.246 -20.225 18.893 1.00 44.34 376 MET A N 1
ATOM 2952 C CA . MET A 1 376 ? -3.016 -20.272 20.146 1.00 44.34 376 MET A CA 1
ATOM 2953 C C . MET A 1 376 ? -2.180 -20.624 21.387 1.00 44.34 376 MET A C 1
ATOM 2955 O O . MET A 1 376 ? -2.358 -19.997 22.431 1.00 44.34 376 MET A O 1
ATOM 2959 N N . ILE A 1 377 ? -1.233 -21.567 21.301 1.00 41.09 377 ILE A N 1
ATOM 2960 C CA . ILE A 1 377 ? -0.358 -21.920 22.438 1.00 41.09 377 ILE A CA 1
ATOM 2961 C C . ILE A 1 377 ? 0.620 -20.773 22.759 1.00 41.09 377 ILE A C 1
ATOM 2963 O O . ILE A 1 377 ? 0.940 -20.547 23.925 1.00 41.09 377 ILE A O 1
ATOM 2967 N N . ARG A 1 378 ? 1.061 -19.999 21.755 1.00 38.25 378 ARG A N 1
ATOM 2968 C CA . ARG A 1 378 ? 2.024 -18.899 21.951 1.00 38.25 378 ARG A CA 1
ATOM 2969 C C . ARG A 1 378 ? 1.405 -17.595 22.458 1.00 38.25 378 ARG A C 1
ATOM 2971 O O . ARG A 1 378 ? 2.132 -16.826 23.075 1.00 38.25 378 ARG A O 1
ATOM 2978 N N . ILE A 1 379 ? 0.106 -17.360 22.253 1.00 46.50 379 ILE A N 1
ATOM 2979 C CA . ILE A 1 379 ? -0.606 -16.187 22.797 1.00 46.50 379 ILE A CA 1
ATOM 2980 C C . ILE A 1 379 ? -1.086 -16.444 24.232 1.00 46.50 379 ILE A C 1
ATOM 2982 O O . ILE A 1 379 ? -1.014 -15.560 25.083 1.00 46.50 379 ILE A O 1
ATOM 2986 N N . LEU A 1 380 ? -1.564 -17.656 24.532 1.00 41.84 380 LEU A N 1
ATOM 2987 C CA . LEU A 1 380 ? -2.220 -17.929 25.813 1.00 41.84 380 LEU A CA 1
ATOM 2988 C C . LEU A 1 380 ? -1.231 -18.075 26.978 1.00 41.84 380 LEU A C 1
ATOM 2990 O O . LEU A 1 380 ? -1.486 -17.545 28.054 1.00 41.84 380 LEU A O 1
ATOM 2994 N N . VAL A 1 381 ? -0.086 -18.734 26.780 1.00 44.78 381 VAL A N 1
ATOM 2995 C CA . VAL A 1 381 ? 0.862 -19.017 27.877 1.00 44.78 381 VAL A CA 1
ATOM 2996 C C . VAL A 1 381 ? 1.535 -17.751 28.453 1.00 44.78 381 VAL A C 1
ATOM 2998 O O . VAL A 1 381 ? 1.575 -17.620 29.679 1.00 44.78 381 VAL A O 1
ATOM 3001 N N . PRO A 1 382 ? 2.004 -16.773 27.648 1.00 45.03 382 PRO A N 1
ATOM 3002 C CA . PRO A 1 382 ? 2.585 -15.537 28.183 1.00 45.03 382 PRO A CA 1
ATOM 3003 C C . PRO A 1 382 ? 1.549 -14.627 28.853 1.00 45.03 382 PRO A C 1
ATOM 3005 O O . PRO A 1 382 ? 1.870 -13.976 29.846 1.00 45.03 382 PRO A O 1
ATOM 3008 N N . LEU A 1 383 ? 0.301 -14.625 28.363 1.00 49.28 383 LEU A N 1
ATOM 3009 C CA . LEU A 1 383 ? -0.794 -13.836 28.933 1.00 49.28 383 LEU A CA 1
ATOM 3010 C C . LEU A 1 383 ? -1.115 -14.286 30.368 1.00 49.28 383 LEU A C 1
ATOM 3012 O O . LEU A 1 383 ? -1.250 -13.449 31.258 1.00 49.28 383 LEU A O 1
ATOM 3016 N N . PHE A 1 384 ? -1.143 -15.599 30.626 1.00 57.41 384 PHE A N 1
ATOM 3017 C CA . PHE A 1 384 ? -1.298 -16.122 31.989 1.00 57.41 384 PHE A CA 1
ATOM 3018 C C . PHE A 1 384 ? -0.103 -15.774 32.888 1.00 57.41 384 PHE A C 1
ATOM 3020 O O . PHE A 1 384 ? -0.297 -15.448 34.059 1.00 57.41 384 PHE A O 1
ATOM 3027 N N . GLY A 1 385 ? 1.120 -15.759 32.347 1.00 68.56 385 GLY A N 1
ATOM 3028 C CA . GLY A 1 385 ? 2.314 -15.335 33.087 1.00 68.56 385 GLY A CA 1
ATOM 3029 C C . GLY A 1 385 ? 2.313 -13.845 33.458 1.00 68.56 385 GLY A C 1
ATOM 3030 O O . GLY A 1 385 ? 2.690 -13.487 34.576 1.00 68.56 385 GLY A O 1
ATOM 3031 N N . ALA A 1 386 ? 1.859 -12.977 32.551 1.00 63.22 386 ALA A N 1
ATOM 3032 C CA . ALA A 1 386 ? 1.744 -11.537 32.787 1.00 63.22 386 ALA A CA 1
ATOM 3033 C C . ALA A 1 386 ? 0.629 -11.208 33.792 1.00 63.22 386 ALA A C 1
ATOM 3035 O O . ALA A 1 386 ? 0.849 -10.418 34.710 1.00 63.22 386 ALA A O 1
ATOM 3036 N N . ILE A 1 387 ? -0.526 -11.877 33.686 1.00 64.19 387 ILE A N 1
ATOM 3037 C CA . ILE A 1 387 ? -1.632 -11.744 34.646 1.00 64.19 387 ILE A CA 1
ATOM 3038 C C . ILE A 1 387 ? -1.196 -12.225 36.037 1.00 64.19 387 ILE A C 1
ATOM 3040 O O . ILE A 1 387 ? -1.429 -11.528 37.020 1.00 64.19 387 ILE A O 1
ATOM 3044 N N . ALA A 1 388 ? -0.486 -13.354 36.136 1.00 71.81 388 ALA A N 1
ATOM 3045 C CA . ALA A 1 388 ? 0.025 -13.848 37.415 1.00 71.81 388 ALA A CA 1
ATOM 3046 C C . ALA A 1 388 ? 1.041 -12.884 38.058 1.00 71.81 388 ALA A C 1
ATOM 3048 O O . ALA A 1 388 ? 0.984 -12.646 39.265 1.00 71.81 388 ALA A O 1
ATOM 3049 N N . LYS A 1 389 ? 1.943 -12.280 37.269 1.00 76.62 389 LYS A N 1
ATOM 3050 C CA . LYS A 1 389 ? 2.878 -11.256 37.770 1.00 76.62 389 LYS A CA 1
ATOM 3051 C C . LYS A 1 389 ? 2.156 -9.987 38.224 1.00 76.62 389 LYS A C 1
ATOM 3053 O O . LYS A 1 389 ? 2.479 -9.468 39.289 1.00 76.62 389 LYS A O 1
ATOM 3058 N N . TYR A 1 390 ? 1.172 -9.518 37.461 1.00 73.44 390 TYR A N 1
ATOM 3059 C CA . TYR A 1 390 ? 0.374 -8.345 37.818 1.00 73.44 390 TYR A CA 1
ATOM 3060 C C . TYR A 1 390 ? -0.418 -8.569 39.113 1.00 73.44 390 TYR A C 1
ATOM 3062 O O . TYR A 1 390 ? -0.355 -7.745 40.024 1.00 73.44 390 TYR A O 1
ATOM 3070 N N . LEU A 1 391 ? -1.085 -9.721 39.243 1.00 74.44 391 LEU A N 1
ATOM 3071 C CA . LEU A 1 391 ? -1.814 -10.090 40.459 1.00 74.44 391 LEU A CA 1
ATOM 3072 C C . LEU A 1 391 ? -0.882 -10.216 41.670 1.00 74.44 391 LEU A C 1
ATOM 3074 O O . LEU A 1 391 ? -1.248 -9.789 42.761 1.00 74.44 391 LEU A O 1
ATOM 3078 N N . LYS A 1 392 ? 0.348 -10.711 41.483 1.00 79.38 392 LYS A N 1
ATOM 3079 C CA . LYS A 1 392 ? 1.350 -10.789 42.556 1.00 79.38 392 LYS A CA 1
ATOM 3080 C C . LYS A 1 392 ? 1.801 -9.406 43.040 1.00 79.38 392 LYS A C 1
ATOM 3082 O O . LYS A 1 392 ? 1.927 -9.200 44.243 1.00 79.38 392 LYS A O 1
ATOM 3087 N N . VAL A 1 393 ? 1.983 -8.446 42.129 1.00 82.69 393 VAL A N 1
ATOM 3088 C CA . VAL A 1 393 ? 2.303 -7.050 42.484 1.00 82.69 393 VAL A CA 1
ATOM 3089 C C . VAL A 1 393 ? 1.138 -6.390 43.228 1.00 82.69 393 VAL A C 1
ATOM 3091 O O . VAL A 1 393 ? 1.358 -5.709 44.230 1.00 82.69 393 VAL A O 1
ATOM 3094 N N . GLN A 1 394 ? -0.103 -6.619 42.792 1.00 81.12 394 GLN A N 1
ATOM 3095 C CA . GLN A 1 394 ? -1.280 -6.073 43.476 1.00 81.12 394 GLN A CA 1
ATOM 3096 C C . GLN A 1 394 ? -1.485 -6.686 44.868 1.00 81.12 394 GLN A C 1
ATOM 3098 O O . GLN A 1 394 ? -1.753 -5.951 45.816 1.00 81.12 394 GLN A O 1
ATOM 3103 N N . ALA A 1 395 ? -1.260 -7.993 45.029 1.00 76.69 395 ALA A N 1
ATOM 3104 C CA . ALA A 1 395 ? -1.301 -8.654 46.334 1.00 76.69 395 ALA A CA 1
ATOM 3105 C C . ALA A 1 395 ? -0.273 -8.053 47.311 1.00 76.69 395 ALA A C 1
ATOM 3107 O O . ALA A 1 395 ? -0.628 -7.688 48.429 1.00 76.69 395 ALA A O 1
ATOM 3108 N N . SER A 1 396 ? 0.968 -7.819 46.861 1.00 77.81 396 SER A N 1
ATOM 3109 C CA . SER A 1 396 ? 2.001 -7.191 47.702 1.00 77.81 396 SER A CA 1
ATOM 3110 C C . SER A 1 396 ? 1.696 -5.733 48.083 1.00 77.81 396 SER A C 1
ATOM 3112 O O . SER A 1 396 ? 2.095 -5.269 49.153 1.00 77.81 396 SER A O 1
ATOM 3114 N N . LYS A 1 397 ? 0.951 -4.996 47.245 1.00 74.31 397 LYS A N 1
ATOM 3115 C CA . LYS A 1 397 ? 0.479 -3.638 47.573 1.00 74.31 397 LYS A CA 1
ATOM 3116 C C . LYS A 1 397 ? -0.649 -3.651 48.607 1.00 74.31 397 LYS A C 1
ATOM 3118 O O . LYS A 1 397 ? -0.698 -2.775 49.465 1.00 74.31 397 LYS A O 1
ATOM 3123 N N . LEU A 1 398 ? -1.530 -4.648 48.563 1.00 71.44 398 LEU A N 1
ATOM 3124 C CA . LEU A 1 398 ? -2.598 -4.825 49.552 1.00 7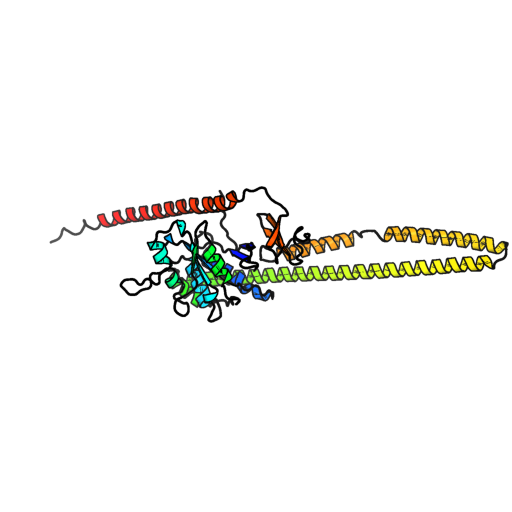1.44 398 LEU A CA 1
ATOM 3125 C C . LEU A 1 398 ? -2.052 -5.228 50.930 1.00 71.44 398 LEU A C 1
ATOM 3127 O O . LEU A 1 398 ? -2.476 -4.668 51.939 1.00 71.44 398 LEU A O 1
ATOM 3131 N N . GLU A 1 399 ? -1.053 -6.111 50.985 1.00 74.75 399 GLU A N 1
ATOM 3132 C CA . GLU A 1 399 ? -0.404 -6.507 52.247 1.00 74.75 399 GLU A CA 1
ATOM 3133 C C . GLU A 1 399 ? 0.349 -5.344 52.911 1.00 74.75 399 GLU A C 1
ATOM 3135 O O . GLU A 1 399 ? 0.244 -5.138 54.120 1.00 74.75 399 GLU A O 1
ATOM 3140 N N . SER A 1 400 ? 1.036 -4.516 52.119 1.00 66.12 400 SER A N 1
ATOM 3141 C CA . SER A 1 400 ? 1.718 -3.315 52.625 1.00 66.12 400 SER A CA 1
ATOM 3142 C C . SER A 1 400 ? 0.752 -2.200 53.050 1.00 66.12 400 SER A C 1
ATOM 3144 O O . SER A 1 400 ? 1.085 -1.405 53.929 1.00 66.12 400 SER A O 1
ATOM 3146 N N . SER A 1 401 ? -0.465 -2.170 52.500 1.00 57.66 401 SER A N 1
ATOM 3147 C CA . SER A 1 401 ? -1.512 -1.225 52.910 1.00 57.66 401 SER A CA 1
ATOM 3148 C C . SER A 1 401 ? -2.160 -1.629 54.239 1.00 57.66 401 SER A C 1
ATOM 3150 O O . SER A 1 401 ? -2.396 -0.774 55.089 1.00 57.66 401 SER A O 1
ATOM 3152 N N . ASN A 1 402 ? -2.366 -2.929 54.480 1.00 51.84 402 ASN A N 1
ATOM 3153 C CA . ASN A 1 402 ? -2.951 -3.421 55.734 1.00 51.84 402 ASN A CA 1
ATOM 3154 C C . ASN A 1 402 ? -2.030 -3.265 56.954 1.00 51.84 402 ASN A C 1
ATOM 3156 O O . ASN A 1 402 ? -2.522 -3.153 58.073 1.00 51.84 402 ASN A O 1
ATOM 3160 N N . HIS A 1 403 ? -0.709 -3.194 56.770 1.00 53.47 403 HIS A N 1
ATOM 3161 C CA . HIS A 1 403 ? 0.209 -2.879 57.873 1.00 53.47 403 HIS A CA 1
ATOM 3162 C C . HIS A 1 403 ? 0.206 -1.401 58.279 1.00 53.47 403 HIS A C 1
ATOM 3164 O O . HIS A 1 403 ? 0.618 -1.078 59.391 1.00 53.47 403 HIS A O 1
ATOM 3170 N N . LYS A 1 404 ? -0.296 -0.498 57.427 1.00 48.47 404 LYS A N 1
ATOM 3171 C CA . LYS A 1 404 ? -0.320 0.937 57.732 1.00 48.47 404 LYS A CA 1
ATOM 3172 C C . LYS A 1 404 ? -1.543 1.361 58.551 1.00 48.47 404 LYS A C 1
ATOM 3174 O O . LYS A 1 404 ? -1.456 2.323 59.299 1.00 48.47 404 LYS A O 1
ATOM 3179 N N . TYR A 1 405 ? -2.642 0.606 58.492 1.00 46.91 405 TYR A N 1
ATOM 3180 C CA . TYR A 1 405 ? -3.863 0.907 59.254 1.00 46.91 405 TYR A CA 1
ATOM 3181 C C . TYR A 1 405 ? -3.892 0.334 60.678 1.00 46.91 405 TYR A C 1
ATOM 3183 O O . TYR A 1 405 ? -4.803 0.653 61.435 1.00 46.91 405 TYR A O 1
ATOM 3191 N N . HIS A 1 406 ? -2.900 -0.472 61.071 1.00 45.03 406 HIS A N 1
ATOM 3192 C CA . HIS A 1 406 ? -2.845 -1.047 62.420 1.00 45.03 406 HIS A CA 1
ATOM 3193 C C . HIS A 1 406 ? -1.946 -0.277 63.403 1.00 45.03 406 HIS A C 1
ATOM 3195 O O . HIS A 1 406 ? -1.948 -0.599 64.589 1.00 45.03 406 HIS A O 1
ATOM 3201 N N . ILE A 1 407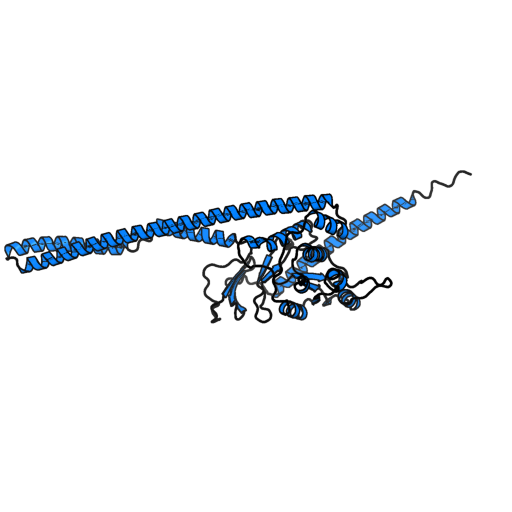 ? -1.204 0.737 62.934 1.00 49.19 407 ILE A N 1
ATOM 3202 C CA . ILE A 1 407 ? -0.256 1.511 63.758 1.00 49.19 407 ILE A CA 1
ATOM 3203 C C . ILE A 1 407 ? -0.830 2.872 64.207 1.00 49.19 407 ILE A C 1
ATOM 3205 O O . ILE A 1 407 ? -0.441 3.360 65.261 1.00 49.19 407 ILE A O 1
ATOM 3209 N N . ASP A 1 408 ? -1.836 3.426 63.521 1.00 43.47 408 ASP A N 1
ATOM 3210 C CA . ASP A 1 408 ? -2.400 4.750 63.863 1.00 43.47 408 ASP A CA 1
ATOM 3211 C C . ASP A 1 408 ? -3.646 4.719 64.776 1.00 43.47 408 ASP A C 1
ATOM 3213 O O . ASP A 1 408 ? -4.218 5.764 65.070 1.00 43.47 408 ASP A O 1
ATOM 3217 N N . MET A 1 409 ? -4.068 3.549 65.278 1.00 41.53 409 MET A N 1
ATOM 3218 C CA . MET A 1 409 ? -5.207 3.441 66.216 1.00 41.53 409 MET A CA 1
ATOM 3219 C C . MET A 1 409 ? -4.820 3.287 67.699 1.00 41.53 409 MET A C 1
ATOM 3221 O O . MET A 1 409 ? -5.704 3.135 68.535 1.00 41.53 409 MET A O 1
ATOM 3225 N N . PHE A 1 410 ? -3.529 3.350 68.052 1.00 43.56 410 PHE A N 1
ATOM 3226 C CA . PHE A 1 410 ? -3.060 3.151 69.437 1.00 43.56 410 PHE A CA 1
ATOM 3227 C C . PHE A 1 410 ? -2.439 4.387 70.114 1.00 43.56 410 PHE A C 1
ATOM 3229 O O . PHE A 1 410 ? -1.907 4.269 71.213 1.00 43.56 410 PHE A O 1
ATOM 3236 N N . THR A 1 411 ? -2.519 5.581 69.519 1.00 47.84 411 THR A N 1
ATOM 3237 C CA . THR A 1 411 ? -1.839 6.795 70.033 1.00 47.84 411 THR A CA 1
ATOM 3238 C C . THR A 1 411 ? -2.759 7.965 70.391 1.00 47.84 411 THR A C 1
ATOM 3240 O O . THR A 1 411 ? -2.294 9.094 70.506 1.00 47.84 411 THR A O 1
ATOM 3243 N N . THR A 1 412 ? -4.053 7.733 70.626 1.00 48.16 412 THR A N 1
ATOM 3244 C CA . THR A 1 412 ? -4.975 8.780 71.119 1.00 48.16 412 THR A CA 1
ATOM 3245 C C . THR A 1 412 ? -6.000 8.229 72.113 1.00 48.16 412 THR A C 1
ATOM 3247 O O . THR A 1 412 ? -7.194 8.243 71.858 1.00 48.16 412 THR A O 1
ATOM 3250 N N . PHE A 1 413 ? -5.543 7.732 73.264 1.00 44.00 413 PHE A N 1
ATOM 3251 C CA . PHE A 1 413 ? -6.397 7.535 74.446 1.00 44.00 413 PHE A CA 1
ATOM 3252 C C . PHE A 1 413 ? -5.540 7.607 75.719 1.00 44.00 413 PHE A C 1
ATOM 3254 O O . PHE A 1 413 ? -5.316 6.609 76.388 1.00 44.00 413 PHE A O 1
ATOM 3261 N N . ASP A 1 414 ? -4.994 8.792 76.002 1.00 45.31 414 ASP A N 1
ATOM 3262 C CA . ASP A 1 414 ? -4.480 9.139 77.334 1.00 45.31 414 ASP A CA 1
ATOM 3263 C C . ASP A 1 414 ? -4.332 10.667 77.442 1.00 45.31 414 ASP A C 1
ATOM 3265 O O . ASP A 1 414 ? -3.255 11.219 77.232 1.00 45.31 414 ASP A O 1
ATOM 3269 N N . GLN A 1 415 ? -5.458 11.364 77.648 1.00 44.31 415 GLN A N 1
ATOM 3270 C CA . GLN A 1 415 ? -5.563 12.707 78.249 1.00 44.31 415 GLN A CA 1
ATOM 3271 C C . GLN A 1 415 ? -7.034 13.163 78.259 1.00 44.31 415 GLN A C 1
ATOM 3273 O O . GLN A 1 415 ? -7.493 13.792 77.307 1.00 44.31 415 GLN A O 1
ATOM 3278 N N . GLN A 1 416 ? -7.757 12.815 79.330 1.00 45.97 416 GLN A N 1
ATOM 3279 C CA . GLN A 1 416 ? -8.640 13.672 80.154 1.00 45.97 416 GLN A CA 1
ATOM 3280 C C . GLN A 1 416 ? -9.566 12.832 81.029 1.00 45.97 416 GLN A C 1
ATOM 3282 O O . GLN A 1 416 ? -10.254 11.940 80.485 1.00 45.97 416 GLN A O 1
#

Foldseek 3Di:
DDQPFPPAFAKDWDFDQPLATDIDTDFGDDDDPNCHLLNSVLRVVLVQVPCPVVPPPFDLADEAEDALQVLAQDPNLLSVLVCLLFWWDDLCSQLRYEYEHEAPVPDDPVSVCLQPDQDADPVRHRSHRQLVSQVSRVVSHHHYDYDYPVDCPSVSVSVVVRDPDGTHTDDGDLQVVLVSCCVVPVDDSVVSSVVSVVSVVVVVVVVVVLVVVLVVLVVVLVVLVVVLVVVVVVVVVVVVVLVVVLVVLVVVLVVLVVVLVVDDPVVNVVSVVVSVVSVVVSVVSVVVVVVVVDDPPVVVVVSVVVSVVSVQVSQVSPPHQFNFDPDDDPLPPDPAPAKGWGDDPQFTWIARSRPGDIGTPDDPDDDPVCVVVVSVVSVPPVVVVVVVVVVVVVVVVVVVVVVVVVPPPPPPDDDD

pLDDT: mean 81.98, std 17.19, range [33.75, 98.38]

Sequence (416 aa):
MSSCITKEITAYVGTPISGIPVDYLDTPGVGDTDVTPMKVLTMIEQELMTDELGCSDSIDGVIVTTPIPDGRVKLGAQVVQLLVEHGFLGEEKWRNIILVGTKADRATKEELDLFRTDRRDAAGQVVGVAAQFFNAAPGGHGTFVTTSRDNYGELRKAIAALPNMKVKYATPDPSLMAEKFSEKLGLSKDAFRAELLQARQEFEAKIAEQMEEKSQLRAQVEELRLAQERSHHEHALLAETKERQLRERECEHQRLLVEMRLAGPAERAKLEAERDVLERQLRQEKVGSVRNSNPKDPRTEQLNREMANLRTALQQSRHRNYAFAPNTSGVRNCSHSHTRNWGNAHGKGCKCLDCGEELLYKKRRHCPDALMRQLMIRILVPLFGAIAKYLKVQASKLESSNHKYHIDMFTTFDQQ

Secondary structure (DSSP, 8-state):
-------S-EEEEPPPBTTB--EEEEPPPTT-TT--HHHHHHHHHHHHHGGGG------S-EEEEEEGGG-S--HHHHHHHHHHHHTEESTTGGGGEEEEEE-GGG--HHHHHHHH---B-TTS-B--HHHHHTTTSGGG--EEEE-BTTB-HHHHHHHHTS-S-PPEE-PPPHHHHHHHHHHHH---HHHHHHHHHHHHHHHHHHHHHHHHHHHHHHHHHHHHHHHHHHHHHHHHHHHHHHHHHHHHHHHHHHHHHHHHHHS-HHHHHHHHHHHHHHHHHHHHHHHHHHHHSS---HHHHHHHHHHHHHHHHHHHTSSS-----SS----TT---S-EEEEEETTEEEEEETTT--EEES------HHHHHHHHHHHHHHHHHHHHHHHHHHHHHHHHHHHTTTTTTTSSS----